Protein AF-G0MBA6-F1 (afdb_monomer)

Nearest PDB structures (foldseek):
  6obn-assembly2_D  TM=6.444E-01  e=2.142E-03  Homo sapiens
  7n6g-assembly1_6F  TM=3.618E-01  e=7.679E-03  Chlamydomonas reinhardtii
  7uro-assembly1_A  TM=3.939E-01  e=1.631E-01  Saccharomyces cerevisiae
  7urr-assembly1_B  TM=3.791E-01  e=1.510E-01  Saccharomyces cerevisiae
  5h7c-assembly2_C  TM=2.479E-01  e=4.212E-02  Staphylococcus aureus

InterPro domains:
  IPR001611 Leucine-rich repeat [PS51450] (96-117)
  IPR032675 Leucine-rich repeat domain superfamily [G3DSA:3.80.10.10] (30-284)
  IPR051341 Zyg-11-related ubiquitin ligase adapter protein [PTHR12904] (28-318)

Sequence (618 aa):
MGIRSLLDLCTERTADLLLIGITIPKIDLGVVLEQLIHPDSREKLKHLQLYETEVCSSIRRMGQISEMFPGIKIIEITKLELGQRAFENLCFSFTGLTHLTLDENCIKSLNGIGYLQNLEFLSMMGAQLETDESIREIFKLKKLCVLDMSGFSERGCPNLSSYLACNDSLPELTCLDISFNNITELQLQLLLANHPKLNMISLIGTPLENLAPIDNRQIEMLTVFDLESCLTAFKHYKKPNRFNKRKIILIAMRAVIRQKYKEHKASILHECFNAVIPEVETVEHWEHIQGEAVDVLYELCTENRIRMFNYGEIQRLIDFFLNVCDDGWEQEKASDEIYFMQAGIWAILNTPTVINNSTANWDFLCFKAGTIIKRSSVLIEDGAYPLEDAMFLIHKCWQRRHCVQYGLGGLFYDIELHNHLVLLMEQLDFQHIAFHDLYSSFLFVSSGLIFDNIENMDENEIQRIAIYIWASNLRQFEGNERMQTKIFRKLSYAIHRSMMNMEVFLELPWFQIFSKLLMSDVPYQRKHTVDLFVLIHSITQCSNLAQLTKMMIAKQGTSTIIINEMKMYTPGVDDYLGVYKFLEANGSRCSKYWAQWVLSHFRDVEEPRSKRMKIIRN

Foldseek 3Di:
DDPVVVVVVVVVVVVVVVVVVDDDPQDAPLVVCVVPDDQVCLLVDAEDEAEDDSNLVHLVPLLSSCVSRVNYAEYAYEQDAQDPVSLLSNLQNNLNHQYYHQANYAQQAPPNVLSNLNHQYYAHEQYAHPALRRCLSVLSNQNHAEYHPAHPALPAHCVLVSVLVSVAANANHAEYEHANHEDDPVSVVSNCVRHVNHAEYEHQSYPCLLPDDDPPDNHHYQHLVALVSLLVNLVVQPDQSRQNSNQSSLVSLLVRCVVCVPPDDLVSLVSLLPSLLDDPPDYDVPVVRLLSSLSNVLSCQPPNNVVSDDLVSLVSLVVSLLVLLPPDDQPVPDDVSSFVSLLSSLVRCLDPSSLVSCLVCLQVLLVSLLVLLLNDDDDDPDDSGNNLSSLSSNLVSVVCCVPPDDHNLVVLQPVSSLVSLLVHLVPDPPLDPVCLVSVLSSLRNNLSSLQSNCPPDPNLVSLLSNLVSLLVVCVSCVPVLVSNVSSLVVLLVCVLVVSDDLLSCLDDVNLLSLLVLCVDPPLRSVLSSLLSLLLSVLVVVDPDSVVSVVVSVVCVCLSVQLSVQLVVDDDDVSQSLVSLVSCLVPGDPSSVVSSVVSCVSCVPDDGDPTDDDDPDDD

Secondary structure (DSSP, 8-state):
--THHHHHHHHHHHHHHHTTTPPPP---HHHHHHHHS-GGGGGG--EEEEES-S-TTTGGGHHHHHHH-TT--EEEEES----HHHHHHHHHHTTT-SEEEEET------TTGGG-TT--EEE-TT----SHHHHGGGGG-TT--EEE---SSTT-BSHHHHHHHT----TT--EEE-TTB---HHHHHHHHHH-TT--EEE-TTSTTTTPPP-TTS--EEE--SSHHHHHHHHHHT-SGGGHHHHHHHHHHHHHHHHHTTTTS-HHHHHHHHHHHS--TTS-TTGGGTHHHHHHHHHHHHGGGGGGGS-HHHHHHHHHHHHHHHHSS--GGG--HHHHHHHHHHHHHHTSHHHHHH-TTTHHHHHHHHHHHHHH-----TTS--HHHHHHHHHHHHHHHHTT---STHHHHT-HHHHHHHHHHHHH--TTSGGGHHHHHHHHHHHHHHHHH-TTSS-HHHHHHHHHHHHHHHHHHTTT-HHHHHHHHHHHHHHHHTT-S-HHHHTSHHHHHHHHHHHH-S-HHHHHHHHHHHHHHHHHHT-SSHHHHHHHHHHHTTHHHHHHHHHTT--PPTT-TTHHHHHHHHHS-HHHHHHHHHHHHH-TT-PPP----------

Solvent-accessible surface area (backbone atoms only — not comparable to full-atom values): 34020 Å² total; per-residue (Å²): 136,69,76,64,73,55,53,58,64,48,47,64,61,43,59,66,35,59,79,68,75,53,82,76,78,76,52,48,52,60,62,52,49,60,73,72,46,58,77,96,50,26,65,71,39,38,72,49,79,48,64,72,57,83,38,73,73,27,51,79,44,33,50,60,44,27,70,60,29,71,36,42,31,32,42,38,39,31,53,38,83,48,52,66,71,38,49,27,43,40,23,64,40,43,38,68,22,32,33,42,35,39,28,53,17,74,37,51,52,40,64,46,49,46,48,23,54,50,24,29,35,41,35,33,31,35,34,56,35,83,40,37,78,25,48,51,37,58,60,54,25,62,47,26,29,34,43,33,54,16,29,68,51,78,84,49,28,58,38,56,57,25,53,61,70,59,76,73,52,43,78,44,24,29,36,39,34,42,23,10,22,72,63,51,72,68,58,50,52,52,51,52,67,58,25,79,54,45,34,35,39,35,29,42,68,22,85,51,14,63,47,70,79,61,89,91,50,89,47,50,63,34,20,50,54,41,62,69,35,20,51,54,36,46,66,70,47,70,56,66,94,33,53,64,62,42,39,54,38,31,51,40,38,30,49,47,54,60,76,44,61,87,72,64,56,67,70,58,54,54,49,48,54,56,63,69,64,53,77,94,81,77,58,75,71,48,84,81,42,47,58,40,44,49,50,32,51,40,63,58,40,46,99,66,44,49,71,75,56,50,73,71,55,51,50,54,50,51,55,50,50,54,54,65,59,68,78,63,80,49,69,97,74,53,48,72,64,58,46,52,41,45,21,48,50,29,53,53,56,50,31,72,69,46,52,70,70,34,71,91,45,47,41,60,53,39,44,51,27,45,51,51,43,59,60,55,88,74,89,66,97,88,62,81,48,40,52,54,31,27,43,47,35,43,34,53,52,53,71,53,43,86,76,52,99,72,70,56,60,73,58,41,68,36,62,67,47,52,56,44,51,52,50,50,62,72,71,52,80,66,84,48,75,86,43,47,66,54,50,57,26,50,55,48,45,52,50,51,34,57,56,75,36,56,88,81,53,65,59,63,59,55,48,46,52,53,49,48,52,51,54,52,47,53,60,73,44,66,89,41,63,73,59,44,50,53,51,52,53,50,52,49,49,45,54,72,68,62,62,52,67,65,68,62,61,58,34,73,75,51,46,53,52,48,37,50,39,43,68,41,88,50,68,64,50,22,49,53,41,42,45,46,54,51,49,51,57,46,51,80,73,42,97,48,72,79,56,38,58,57,49,49,65,73,42,65,60,50,44,59,52,41,57,60,56,51,70,76,57,79,83,57,77,75,44,68,59,52,62,38,53,47,25,46,75,69,40,55,78,67,34,19,53,50,24,47,52,53,52,68,69,49,73,86,61,80,76,62,94,52,79,84,80,79,84,79,80,131

Organism: Caenorhabditis brenneri (NCBI:txid135651)

pLDDT: mean 77.45, std 16.7, range [26.14, 98.62]

Radius of gyration: 36.98 Å; Cα contacts (8 Å, |Δi|>4): 817; chains: 1; bounding box: 101×49×100 Å

Structure (mmCIF, N/CA/C/O backbone):
data_AF-G0MBA6-F1
#
_entry.id   AF-G0MBA6-F1
#
loop_
_atom_site.group_PDB
_atom_site.id
_atom_site.type_symbol
_atom_site.label_atom_id
_atom_site.label_alt_id
_atom_site.label_comp_id
_atom_site.label_asym_id
_atom_site.label_entity_id
_atom_site.label_seq_id
_atom_site.pdbx_PDB_ins_code
_atom_site.Cartn_x
_atom_site.Cartn_y
_atom_site.Cartn_z
_atom_site.occupancy
_atom_site.B_iso_or_equiv
_atom_site.auth_seq_id
_atom_site.auth_comp_id
_atom_site.auth_asym_id
_atom_site.auth_atom_id
_atom_site.pdbx_PDB_model_num
ATOM 1 N N . MET A 1 1 ? -31.973 -4.644 3.170 1.00 28.02 1 MET A N 1
ATOM 2 C CA . MET A 1 1 ? -31.772 -3.496 2.262 1.00 28.02 1 MET A CA 1
ATOM 3 C C . MET A 1 1 ? -31.386 -2.315 3.125 1.00 28.02 1 MET A C 1
ATOM 5 O O . MET A 1 1 ? -32.166 -1.940 3.989 1.00 28.02 1 MET A O 1
ATOM 9 N N . GLY A 1 2 ? -30.123 -1.899 3.029 1.00 30.56 2 GLY A N 1
ATOM 10 C CA . GLY A 1 2 ? -29.495 -0.970 3.964 1.00 30.56 2 GLY A CA 1
ATOM 11 C C . GLY A 1 2 ? -29.935 0.474 3.746 1.00 30.56 2 GLY A C 1
ATOM 12 O O . GLY A 1 2 ? -30.158 0.895 2.618 1.00 30.56 2 GLY A O 1
ATOM 13 N N . ILE A 1 3 ? -29.984 1.225 4.845 1.00 38.84 3 ILE A N 1
ATOM 14 C CA . ILE A 1 3 ? -30.242 2.675 4.936 1.00 38.84 3 ILE A CA 1
ATOM 15 C C . ILE A 1 3 ? -29.280 3.507 4.049 1.00 38.84 3 ILE A C 1
ATOM 17 O O . ILE A 1 3 ? -29.550 4.668 3.756 1.00 38.84 3 ILE A O 1
ATOM 21 N N . ARG A 1 4 ? -28.205 2.887 3.542 1.00 33.97 4 ARG A N 1
ATOM 22 C CA . ARG A 1 4 ? -27.185 3.482 2.671 1.00 33.97 4 ARG A CA 1
ATOM 23 C C . ARG A 1 4 ? -27.738 4.115 1.389 1.00 33.97 4 ARG A C 1
ATOM 25 O O . ARG A 1 4 ? -27.359 5.230 1.075 1.00 33.97 4 ARG A O 1
ATOM 32 N N . SER A 1 5 ? -28.718 3.488 0.727 1.00 36.47 5 SER A N 1
ATOM 33 C CA . SER A 1 5 ? -29.206 3.984 -0.575 1.00 36.47 5 SER A CA 1
ATOM 34 C C . SER A 1 5 ? -30.070 5.251 -0.501 1.00 36.47 5 SER A C 1
ATOM 36 O O . SER A 1 5 ? -30.473 5.764 -1.538 1.00 36.47 5 SER A O 1
ATOM 38 N N . LEU A 1 6 ? -30.426 5.725 0.698 1.00 39.25 6 LEU A N 1
ATOM 39 C CA . LEU A 1 6 ? -31.241 6.932 0.881 1.00 39.25 6 LEU A CA 1
ATOM 40 C C . LEU A 1 6 ? -30.418 8.140 1.330 1.00 39.25 6 LEU A C 1
ATOM 42 O O . LEU A 1 6 ? -30.796 9.262 1.005 1.00 39.25 6 LEU A O 1
ATOM 46 N N . LEU A 1 7 ? -29.298 7.927 2.030 1.00 40.38 7 LEU A N 1
ATOM 47 C CA . LEU A 1 7 ? -28.356 9.009 2.320 1.00 40.38 7 LEU A CA 1
ATOM 48 C C . LEU A 1 7 ? -27.683 9.483 1.033 1.00 40.38 7 LEU A C 1
ATOM 50 O O . LEU A 1 7 ? -27.666 10.687 0.829 1.00 40.38 7 LEU A O 1
ATOM 54 N N . ASP A 1 8 ? -27.316 8.565 0.130 1.00 36.75 8 ASP A N 1
ATOM 55 C CA . ASP A 1 8 ? -26.781 8.882 -1.207 1.00 36.75 8 ASP A CA 1
ATOM 56 C C . ASP A 1 8 ? -27.750 9.748 -2.044 1.00 36.75 8 ASP A C 1
ATOM 58 O O . ASP A 1 8 ? -27.352 10.682 -2.738 1.00 36.75 8 ASP A O 1
ATOM 62 N N . LEU A 1 9 ? -29.058 9.510 -1.893 1.00 34.97 9 LEU A N 1
ATOM 63 C CA . LEU A 1 9 ? -30.132 10.281 -2.536 1.00 34.97 9 LEU A CA 1
ATOM 64 C C . LEU A 1 9 ? -30.340 11.677 -1.912 1.00 34.97 9 LEU A C 1
ATOM 66 O O . LEU A 1 9 ? -30.894 12.576 -2.551 1.00 34.97 9 LEU A O 1
ATOM 70 N N . CYS A 1 10 ? -29.912 11.865 -0.661 1.00 36.44 10 CYS A N 1
ATOM 71 C CA . CYS A 1 10 ? -29.914 13.154 0.026 1.00 36.44 10 CYS A CA 1
ATOM 72 C C . CYS A 1 10 ? -28.600 13.923 -0.187 1.00 36.44 10 CYS A C 1
ATOM 74 O O . CYS A 1 10 ? -28.658 15.152 -0.265 1.00 36.44 10 CYS A O 1
ATOM 76 N N . THR A 1 11 ? -27.449 13.248 -0.322 1.00 42.12 11 THR A N 1
ATOM 77 C CA . THR A 1 11 ? -26.132 13.857 -0.591 1.00 42.12 11 THR A CA 1
ATOM 78 C C . THR A 1 11 ? -26.033 14.456 -1.990 1.00 42.12 11 THR A C 1
ATOM 80 O O . THR A 1 11 ? -25.584 15.594 -2.107 1.00 42.12 11 THR A O 1
ATOM 83 N N . GLU A 1 12 ? -26.554 13.797 -3.033 1.00 36.62 12 GLU A N 1
ATOM 84 C CA . GLU A 1 12 ? -26.603 14.399 -4.382 1.00 36.62 12 GLU A CA 1
ATOM 85 C C . GLU A 1 12 ? -27.412 15.707 -4.401 1.00 36.62 12 GLU A C 1
ATOM 87 O O . GLU A 1 12 ? -26.993 16.700 -4.988 1.00 36.62 12 GLU A O 1
ATOM 92 N N . ARG A 1 13 ? -28.533 15.765 -3.669 1.00 32.97 13 ARG A N 1
ATOM 93 C CA . ARG A 1 13 ? -29.339 16.992 -3.540 1.00 32.97 13 ARG A CA 1
ATOM 94 C C . ARG A 1 13 ? -28.731 18.058 -2.627 1.00 32.97 13 ARG A C 1
ATOM 96 O O . ARG A 1 13 ? -29.126 19.217 -2.725 1.00 32.97 13 ARG A O 1
ATOM 103 N N . THR A 1 14 ? -27.831 17.697 -1.713 1.00 37.78 14 THR A N 1
ATOM 104 C CA . THR A 1 14 ? -27.211 18.646 -0.767 1.00 37.78 14 THR A CA 1
ATOM 105 C C . THR A 1 14 ? -25.892 19.219 -1.278 1.00 37.78 14 THR A C 1
ATOM 107 O O . THR A 1 14 ? -25.598 20.371 -0.957 1.00 37.78 14 THR A O 1
ATOM 110 N N . ALA A 1 15 ? -25.165 18.511 -2.148 1.00 35.06 15 ALA A N 1
ATOM 111 C CA . ALA A 1 15 ? -24.022 19.064 -2.880 1.00 35.06 15 ALA A CA 1
ATOM 112 C C . ALA A 1 15 ? -24.426 20.280 -3.742 1.00 35.06 15 ALA A C 1
ATOM 114 O O . ALA A 1 15 ? -23.754 21.312 -3.711 1.00 35.06 15 ALA A O 1
ATOM 115 N N . ASP A 1 16 ? -25.590 20.212 -4.399 1.00 31.81 16 ASP A N 1
ATOM 116 C CA . ASP A 1 16 ? -26.158 21.327 -5.170 1.00 31.81 16 ASP A CA 1
ATOM 117 C C . ASP A 1 16 ? -26.575 22.529 -4.297 1.00 31.81 16 ASP A C 1
ATOM 119 O O . ASP A 1 16 ? -26.576 23.667 -4.762 1.00 31.81 16 ASP A O 1
ATOM 123 N N . LEU A 1 17 ? -26.914 22.314 -3.019 1.00 30.19 17 LEU A N 1
ATOM 124 C CA . LEU A 1 17 ? -27.350 23.375 -2.095 1.00 30.19 17 LEU A CA 1
ATOM 125 C C . LEU A 1 17 ? -26.178 24.077 -1.386 1.00 30.19 17 LEU A C 1
ATOM 127 O O . LEU A 1 17 ? -26.274 25.270 -1.081 1.00 30.19 17 LEU A O 1
ATOM 131 N N . LEU A 1 18 ? -25.059 23.374 -1.175 1.00 30.95 18 LEU A N 1
ATOM 132 C CA . LEU A 1 18 ? -23.821 23.927 -0.606 1.00 30.95 18 LEU A CA 1
ATOM 133 C C . LEU A 1 18 ? -23.150 24.946 -1.542 1.00 30.95 18 LEU A C 1
ATOM 135 O O . LEU A 1 18 ? -22.628 25.956 -1.071 1.00 30.95 18 LEU A O 1
ATOM 139 N N . LEU A 1 19 ? -23.260 24.756 -2.862 1.00 32.31 19 LEU A N 1
ATOM 140 C CA . LEU A 1 19 ? -22.814 25.720 -3.880 1.00 32.31 19 LEU A CA 1
ATOM 141 C C . LEU A 1 19 ? -23.600 27.049 -3.866 1.00 32.31 19 LEU A C 1
ATOM 143 O O . LEU A 1 19 ? -23.150 28.029 -4.455 1.00 32.31 19 LEU A O 1
ATOM 147 N N . ILE A 1 20 ? -24.743 27.111 -3.167 1.00 30.38 20 ILE A N 1
ATOM 148 C CA . ILE A 1 20 ? -25.651 28.275 -3.134 1.00 30.38 20 ILE A CA 1
ATOM 149 C C . ILE A 1 20 ? -25.649 28.965 -1.749 1.00 30.38 20 ILE A C 1
ATOM 151 O O . ILE A 1 20 ? -26.352 29.950 -1.532 1.00 30.38 20 ILE A O 1
ATOM 155 N N . GLY A 1 21 ? -24.837 28.506 -0.786 1.00 26.14 21 GLY A N 1
ATOM 156 C CA . GLY A 1 21 ? -24.747 29.128 0.545 1.00 26.14 21 GLY A CA 1
ATOM 157 C C . GLY A 1 21 ? -26.027 29.009 1.387 1.00 26.14 21 GLY A C 1
ATOM 158 O O . GLY A 1 21 ? -26.240 29.795 2.313 1.00 26.14 21 GLY A O 1
ATOM 159 N N . ILE A 1 22 ? -26.894 28.039 1.075 1.00 30.62 22 ILE A N 1
ATOM 160 C CA . ILE A 1 22 ? -28.125 27.770 1.823 1.00 30.62 22 ILE A CA 1
ATOM 161 C C . ILE A 1 22 ? -27.784 26.834 2.985 1.00 30.62 22 ILE A C 1
ATOM 163 O O . ILE A 1 22 ? -27.296 25.726 2.786 1.00 30.62 22 ILE A O 1
ATOM 167 N N . THR A 1 23 ? -28.059 27.271 4.213 1.00 34.84 23 THR A N 1
ATOM 168 C CA . THR A 1 23 ? -27.958 26.425 5.410 1.00 34.84 23 THR A CA 1
ATOM 169 C C . THR A 1 23 ? -28.962 25.277 5.286 1.00 34.84 23 THR A C 1
ATOM 171 O O . THR A 1 23 ? -30.170 25.513 5.221 1.00 34.84 23 THR A O 1
ATOM 174 N N . ILE A 1 24 ? -28.473 24.036 5.227 1.00 43.50 24 ILE A N 1
ATOM 175 C CA . ILE A 1 24 ? -29.316 22.841 5.108 1.00 43.50 24 ILE A CA 1
ATOM 176 C C . ILE A 1 24 ? -30.209 22.746 6.364 1.00 43.50 24 ILE A C 1
ATOM 178 O O . ILE A 1 24 ? -29.735 22.964 7.485 1.00 43.50 24 ILE A O 1
ATOM 182 N N . PRO A 1 25 ? -31.520 22.469 6.230 1.00 45.34 25 PRO A N 1
ATOM 183 C CA . PRO A 1 25 ? -32.393 22.324 7.387 1.00 45.34 25 PRO A CA 1
ATOM 184 C C . PRO A 1 25 ? -31.960 21.125 8.240 1.00 45.34 25 PRO A C 1
ATOM 186 O O . PRO A 1 25 ? -31.787 20.017 7.741 1.00 45.34 25 PRO A O 1
ATOM 189 N N . LYS A 1 26 ? -31.832 21.350 9.553 1.00 59.03 26 LYS A N 1
ATOM 190 C CA . LYS A 1 26 ? -31.556 20.314 10.559 1.00 59.03 26 LYS A CA 1
ATOM 191 C C . LYS A 1 26 ? -32.566 19.166 10.432 1.00 59.03 26 LYS A C 1
ATOM 193 O O . LYS A 1 26 ? -33.752 19.362 10.691 1.00 59.03 26 LYS A O 1
ATOM 198 N N . ILE A 1 27 ? -32.093 17.982 10.051 1.00 62.88 27 ILE A N 1
ATOM 199 C CA . ILE A 1 27 ? -32.913 16.773 9.907 1.00 62.88 27 ILE A CA 1
ATOM 200 C C . ILE A 1 27 ? -33.129 16.136 11.289 1.00 62.88 27 ILE A C 1
ATOM 202 O O . ILE A 1 27 ? -32.160 15.884 12.009 1.00 62.88 27 ILE A O 1
ATOM 206 N N . ASP A 1 28 ? -34.391 15.866 11.648 1.00 70.88 28 ASP A N 1
ATOM 207 C CA . ASP A 1 28 ? -34.777 15.153 12.875 1.00 70.88 28 ASP A CA 1
ATOM 208 C C . ASP A 1 28 ? -34.802 13.632 12.629 1.00 70.88 28 ASP A C 1
ATOM 210 O O . ASP A 1 28 ? -35.664 13.119 11.914 1.00 70.88 28 ASP A O 1
ATOM 214 N N . LEU A 1 29 ? -33.859 12.905 13.235 1.00 73.38 29 LEU A N 1
ATOM 215 C CA . LEU A 1 29 ? -33.706 11.452 13.112 1.00 73.38 29 LEU A CA 1
ATOM 216 C C . LEU A 1 29 ? -34.973 10.701 13.524 1.00 73.38 29 LEU A C 1
ATOM 218 O O . LEU A 1 29 ? -35.293 9.693 12.906 1.00 73.38 29 LEU A O 1
ATOM 222 N N . GLY A 1 30 ? -35.697 11.179 14.541 1.00 72.31 30 GLY A N 1
ATOM 223 C CA . GLY A 1 30 ? -36.939 10.544 14.976 1.00 72.31 30 GLY A CA 1
ATOM 224 C C . GLY A 1 30 ? -37.973 10.555 13.854 1.00 72.31 30 GLY A C 1
ATOM 225 O O . GLY A 1 30 ? -38.502 9.508 13.496 1.00 72.31 30 GLY A O 1
ATOM 226 N N . VAL A 1 31 ? -38.164 11.716 13.221 1.00 76.88 31 VAL A N 1
ATOM 227 C CA . VAL A 1 31 ? -39.096 11.885 12.093 1.00 76.88 31 VAL A CA 1
ATOM 228 C C . VAL A 1 31 ? -38.676 11.036 10.893 1.00 76.88 31 VAL A C 1
ATOM 230 O O . VAL A 1 31 ? -39.515 10.380 10.277 1.00 76.88 31 VAL A O 1
ATOM 233 N N . VAL A 1 32 ? -37.379 11.000 10.573 1.00 77.62 32 VAL A N 1
ATOM 234 C CA . VAL A 1 32 ? -36.865 10.161 9.480 1.00 77.62 32 VAL A CA 1
ATOM 235 C C . VAL A 1 32 ? -37.134 8.682 9.755 1.00 77.62 32 VAL A C 1
ATOM 237 O O . VAL A 1 32 ? -37.664 7.979 8.898 1.00 77.62 32 VAL A O 1
ATOM 240 N N . LEU A 1 33 ? -36.824 8.198 10.959 1.00 76.75 33 LEU A N 1
ATOM 241 C CA . LEU A 1 33 ? -37.050 6.800 11.318 1.00 76.75 33 LEU A CA 1
ATOM 242 C C . LEU A 1 33 ? -38.546 6.444 11.365 1.00 76.75 33 LEU A C 1
ATOM 244 O O . LEU A 1 33 ? -38.909 5.338 10.964 1.00 76.75 33 LEU A O 1
ATOM 248 N N . GLU A 1 34 ? -39.419 7.362 11.799 1.00 79.12 34 GLU A N 1
ATOM 249 C CA . GLU A 1 34 ? -40.881 7.188 11.745 1.00 79.12 34 GLU A CA 1
ATOM 250 C C . GLU A 1 34 ? -41.388 6.970 10.321 1.00 79.12 34 GLU A C 1
ATOM 252 O O . GLU A 1 34 ? -42.251 6.117 10.108 1.00 79.12 34 GLU A O 1
ATOM 257 N N . GLN A 1 35 ? -40.857 7.730 9.362 1.00 81.06 35 GLN A N 1
ATOM 258 C CA . GLN A 1 35 ? -41.262 7.667 7.959 1.00 81.06 35 GLN A CA 1
ATOM 259 C C . GLN A 1 35 ? -40.703 6.437 7.242 1.00 81.06 35 GLN A C 1
ATOM 261 O O . GLN A 1 35 ? -41.371 5.871 6.378 1.00 81.06 35 GLN A O 1
ATOM 266 N N . LEU A 1 36 ? -39.484 6.020 7.590 1.00 78.12 36 LEU A N 1
ATOM 267 C CA . LEU A 1 36 ? -38.797 4.922 6.911 1.00 78.12 36 LEU A CA 1
ATOM 268 C C . LEU A 1 36 ? -39.169 3.542 7.459 1.00 78.12 36 LEU A C 1
ATOM 270 O O . LEU A 1 36 ? -39.081 2.555 6.727 1.00 78.12 36 LEU A O 1
ATOM 274 N N . ILE A 1 37 ? -39.561 3.444 8.734 1.00 79.69 37 ILE A N 1
ATOM 275 C CA . ILE A 1 37 ? -39.781 2.152 9.387 1.00 79.69 37 ILE A CA 1
ATOM 276 C C . ILE A 1 37 ? -41.254 1.958 9.728 1.00 79.69 37 ILE A C 1
ATOM 278 O O . ILE A 1 37 ? -41.802 2.564 10.654 1.00 79.69 37 ILE A O 1
ATOM 282 N N . HIS A 1 38 ? -41.868 1.015 9.009 1.00 83.75 38 HIS A N 1
ATOM 283 C CA . HIS A 1 38 ? -43.235 0.572 9.260 1.00 83.75 38 HIS A CA 1
ATOM 284 C C . HIS A 1 38 ? -43.417 0.142 10.733 1.00 83.75 38 HIS A C 1
ATOM 286 O O . HIS A 1 38 ? -42.554 -0.584 11.241 1.00 83.75 38 HIS A O 1
ATOM 292 N N . PRO A 1 39 ? -44.520 0.526 11.413 1.00 84.94 39 PRO A N 1
ATOM 293 C CA . PRO A 1 39 ? -44.766 0.204 12.824 1.00 84.94 39 PRO A CA 1
ATOM 294 C C . PRO A 1 39 ? -44.519 -1.268 13.196 1.00 84.94 39 PRO A C 1
ATOM 296 O O . PRO A 1 39 ? -43.786 -1.544 14.142 1.00 84.94 39 PRO A O 1
ATOM 299 N N . ASP A 1 40 ? -45.007 -2.207 12.382 1.00 85.19 40 ASP A N 1
ATOM 300 C CA . ASP A 1 40 ? -44.860 -3.659 12.608 1.00 85.19 40 ASP A CA 1
ATOM 301 C C . ASP A 1 40 ? -43.412 -4.183 12.535 1.00 85.19 40 ASP A C 1
ATOM 303 O O . ASP A 1 40 ? -43.115 -5.319 12.918 1.00 85.19 40 ASP A O 1
ATOM 307 N N . SER A 1 41 ? -42.491 -3.378 12.005 1.00 84.50 41 SER A N 1
ATOM 308 C CA . SER A 1 41 ? -41.074 -3.726 11.869 1.00 84.50 41 SER A CA 1
ATOM 309 C C . SER A 1 41 ? -40.205 -3.101 12.959 1.00 84.50 41 SER A C 1
ATOM 311 O O . SER A 1 41 ? -39.026 -3.445 13.059 1.00 84.50 41 SER A O 1
ATOM 313 N N . ARG A 1 42 ? -40.756 -2.219 13.802 1.00 84.19 42 ARG A N 1
ATOM 314 C CA . ARG A 1 42 ? -39.975 -1.454 14.785 1.00 84.19 42 ARG A CA 1
ATOM 315 C C . ARG A 1 42 ? -39.316 -2.331 15.850 1.00 84.19 42 ARG A C 1
ATOM 317 O O . ARG A 1 42 ? -38.147 -2.136 16.167 1.00 84.19 42 ARG A O 1
ATOM 324 N N . GLU A 1 43 ? -40.002 -3.368 16.330 1.00 85.75 43 GLU A N 1
ATOM 325 C CA . GLU A 1 43 ? -39.442 -4.319 17.308 1.00 85.75 43 GLU A CA 1
ATOM 326 C C . GLU A 1 43 ? -38.316 -5.201 16.733 1.00 85.75 43 GLU A C 1
ATOM 328 O O . GLU A 1 43 ? -37.480 -5.749 17.471 1.00 85.75 43 GLU A O 1
ATOM 333 N N . LYS A 1 44 ? -38.280 -5.339 15.401 1.00 87.75 44 LYS A N 1
ATOM 334 C CA . LYS A 1 44 ? -37.292 -6.148 14.676 1.00 87.75 44 LYS A CA 1
ATOM 335 C C . LYS A 1 44 ? -35.981 -5.399 14.458 1.00 87.75 44 LYS A C 1
ATOM 337 O O . LYS A 1 44 ? -34.967 -6.048 14.212 1.00 87.75 44 LYS A O 1
ATOM 342 N N . LEU A 1 45 ? -35.973 -4.069 14.565 1.00 87.31 45 LEU A N 1
ATOM 343 C CA . LEU A 1 45 ? -34.753 -3.282 14.429 1.00 87.31 45 LEU A CA 1
ATOM 344 C C . LEU A 1 45 ? -33.831 -3.540 15.629 1.00 87.31 45 LEU A C 1
ATOM 346 O O . LEU A 1 45 ? -34.176 -3.230 16.767 1.00 87.31 45 LEU A O 1
ATOM 350 N N . LYS A 1 46 ? -32.661 -4.136 15.371 1.00 92.19 46 LYS A N 1
ATOM 351 C CA . LYS A 1 46 ? -31.659 -4.472 16.401 1.00 92.19 46 LYS A CA 1
ATOM 352 C C . LYS A 1 46 ? -30.400 -3.611 16.343 1.00 92.19 46 LYS A C 1
ATOM 354 O O . LYS A 1 46 ? -29.717 -3.498 17.357 1.00 92.19 46 LYS A O 1
ATOM 359 N N . HIS A 1 47 ? -30.105 -3.018 15.190 1.00 92.06 47 HIS A N 1
ATOM 360 C CA . HIS A 1 47 ? -28.872 -2.285 14.932 1.00 92.06 47 HIS A CA 1
ATOM 361 C C . HIS A 1 47 ? -29.195 -0.918 14.325 1.00 92.06 47 HIS A C 1
ATOM 363 O O . HIS A 1 47 ? -29.927 -0.842 13.338 1.00 92.06 47 HIS A O 1
ATOM 369 N N . LEU A 1 48 ? -28.653 0.137 14.933 1.00 87.75 48 LEU A N 1
ATOM 370 C CA . LEU A 1 48 ? -28.687 1.507 14.437 1.00 87.75 48 LEU A CA 1
ATOM 371 C C . LEU A 1 48 ? -27.252 2.028 14.276 1.00 87.75 48 LEU A C 1
ATOM 373 O O . LEU A 1 48 ? -26.513 2.095 15.253 1.00 87.75 48 LEU A O 1
ATOM 377 N N . GLN A 1 49 ? -26.886 2.418 13.057 1.00 85.88 49 GLN A N 1
ATOM 378 C CA . GLN A 1 49 ? -25.584 3.000 12.737 1.00 85.88 49 GLN A CA 1
ATOM 379 C C . GLN A 1 49 ? -25.768 4.440 12.251 1.00 85.88 49 GLN A C 1
ATOM 381 O O . GLN A 1 49 ? -26.618 4.702 11.399 1.00 85.88 49 GLN A O 1
ATOM 386 N N . LEU A 1 50 ? -24.978 5.360 12.803 1.00 81.19 50 LEU A N 1
ATOM 387 C CA . LEU A 1 50 ? -24.986 6.792 12.518 1.00 81.19 50 LEU A CA 1
ATOM 388 C C . LEU A 1 50 ? -23.553 7.239 12.189 1.00 81.19 50 LEU A C 1
ATOM 390 O O . LEU A 1 50 ? -22.648 7.072 13.005 1.00 81.19 50 LEU A O 1
ATOM 394 N N . TYR A 1 51 ? -23.352 7.811 11.002 1.00 77.50 51 TYR A N 1
ATOM 395 C CA . TYR A 1 51 ? -22.043 8.237 10.498 1.00 77.50 51 TYR A CA 1
ATOM 396 C C . TYR A 1 51 ? -22.127 9.660 9.950 1.00 77.50 51 TYR A C 1
ATOM 398 O O . TYR A 1 51 ? -23.045 9.922 9.182 1.00 77.50 51 TYR A O 1
ATOM 406 N N . GLU A 1 52 ? -21.197 10.540 10.341 1.00 67.50 52 GLU A N 1
ATOM 407 C CA . GLU A 1 52 ? -20.917 11.835 9.684 1.00 67.50 52 GLU A CA 1
ATOM 408 C C . GLU A 1 52 ? -22.183 12.588 9.229 1.00 67.50 52 GLU A C 1
ATOM 410 O O . GLU A 1 52 ? -22.413 12.841 8.049 1.00 67.50 52 GLU A O 1
ATOM 415 N N . THR A 1 53 ? -23.066 12.903 10.179 1.00 57.03 53 THR A N 1
ATOM 416 C CA . THR A 1 53 ? -24.320 13.598 9.864 1.00 57.03 53 THR A CA 1
ATOM 417 C C . THR A 1 53 ? -24.421 14.933 10.595 1.00 57.03 53 THR A C 1
ATOM 419 O O . THR A 1 53 ? -24.161 15.018 11.794 1.00 57.03 53 THR A O 1
ATOM 422 N N . GLU A 1 54 ? -24.946 15.964 9.925 1.00 51.78 54 GLU A N 1
ATOM 423 C CA . GLU A 1 54 ? -25.384 17.230 10.548 1.00 51.78 54 GLU A CA 1
ATOM 424 C C . GLU A 1 54 ? -26.648 17.059 11.435 1.00 51.78 54 GLU A C 1
ATOM 426 O O . GLU A 1 54 ? -27.399 17.995 11.720 1.00 51.78 54 GLU A O 1
ATOM 431 N N . VAL A 1 55 ? -26.912 15.838 11.912 1.00 54.59 55 VAL A N 1
ATOM 432 C CA . VAL A 1 55 ? -28.102 15.419 12.672 1.00 54.59 55 VAL A CA 1
ATOM 433 C C . VAL A 1 55 ? -27.953 15.757 14.166 1.00 54.59 55 VAL A C 1
ATOM 435 O O . VAL A 1 55 ? -28.747 15.307 14.992 1.00 54.59 55 VAL A O 1
ATOM 438 N N . CYS A 1 56 ? -27.010 16.635 14.540 1.00 52.50 56 CYS A N 1
ATOM 439 C CA . CYS A 1 56 ? -26.749 17.096 15.916 1.00 52.50 56 CYS A CA 1
ATOM 440 C C . CYS A 1 56 ? -28.012 17.525 16.696 1.00 52.50 56 CYS A C 1
ATOM 442 O O . CYS A 1 56 ? -28.025 17.512 17.928 1.00 52.50 56 CYS A O 1
ATOM 444 N N . SER A 1 57 ? -29.103 17.890 16.012 1.00 52.69 57 SER A N 1
ATOM 445 C CA . SER A 1 57 ? -30.377 18.228 16.662 1.00 52.69 57 SER A CA 1
ATOM 446 C C . SER A 1 57 ? -31.164 17.030 17.224 1.00 52.69 57 SER A C 1
ATOM 448 O O . SER A 1 57 ? -31.913 17.201 18.188 1.00 52.69 57 SER A O 1
ATOM 450 N N . SER A 1 58 ? -30.945 15.817 16.712 1.00 55.59 58 SER A N 1
ATOM 451 C CA . SER A 1 58 ? -31.814 14.652 16.954 1.00 55.59 58 SER A CA 1
ATOM 452 C C . SER A 1 58 ? -31.400 13.783 18.132 1.00 55.59 58 SER A C 1
ATOM 454 O O . SER A 1 58 ? -32.229 13.088 18.715 1.00 55.59 58 SER A O 1
ATOM 456 N N . ILE A 1 59 ? -30.140 13.868 18.564 1.00 60.94 59 ILE A N 1
ATOM 457 C CA . ILE A 1 59 ? -29.662 13.122 19.738 1.00 60.94 59 ILE A CA 1
ATOM 458 C C . ILE A 1 59 ? -30.386 13.578 21.018 1.00 60.94 59 ILE A C 1
ATOM 460 O O . ILE A 1 59 ? -30.549 12.830 21.980 1.00 60.94 59 ILE A O 1
ATOM 464 N N . ARG A 1 60 ? -30.932 14.800 21.023 1.00 64.06 60 ARG A N 1
ATOM 465 C CA . ARG A 1 60 ? -31.760 15.300 22.130 1.00 64.06 60 ARG A CA 1
ATOM 466 C C . ARG A 1 60 ? -33.050 14.491 22.335 1.00 64.06 60 ARG A C 1
ATOM 468 O O . ARG A 1 60 ? -33.644 14.608 23.402 1.00 64.06 60 ARG A O 1
ATOM 475 N N . ARG A 1 61 ? -33.458 13.674 21.355 1.00 74.06 61 ARG A N 1
ATOM 476 C CA . ARG A 1 61 ? -34.680 12.852 21.355 1.00 74.06 61 ARG A CA 1
ATOM 477 C C . ARG A 1 61 ? -34.413 11.343 21.434 1.00 74.06 61 ARG A C 1
ATOM 479 O O . ARG A 1 61 ? -35.305 10.561 21.127 1.00 74.06 61 ARG A O 1
ATOM 486 N N . MET A 1 62 ? -33.233 10.915 21.897 1.00 78.56 62 MET A N 1
ATOM 487 C CA . MET A 1 62 ? -32.902 9.484 22.033 1.00 78.56 62 MET A CA 1
ATOM 488 C C . MET A 1 62 ? -33.940 8.673 22.830 1.00 78.56 62 MET A C 1
ATOM 490 O O . MET A 1 62 ? -34.178 7.521 22.488 1.00 78.56 62 MET A O 1
ATOM 494 N N . GLY A 1 63 ? -34.620 9.280 23.810 1.00 82.06 63 GLY A N 1
ATOM 495 C CA . GLY A 1 63 ? -35.722 8.630 24.532 1.00 82.06 63 GLY A CA 1
ATOM 496 C C . GLY A 1 63 ? -36.929 8.291 23.651 1.00 82.06 63 GLY A C 1
ATOM 497 O O . GLY A 1 63 ? -37.484 7.208 23.757 1.00 82.06 63 GLY A O 1
ATOM 498 N N . GLN A 1 64 ? -37.297 9.166 22.711 1.00 83.25 64 GLN A N 1
ATOM 499 C CA . GLN A 1 64 ? -38.387 8.878 21.767 1.00 83.25 64 GLN A CA 1
ATOM 500 C C . GLN A 1 64 ? -37.992 7.751 20.810 1.00 83.25 64 GLN A C 1
ATOM 502 O O . GLN A 1 64 ? -38.787 6.863 20.520 1.00 83.25 64 GLN A O 1
ATOM 507 N N . ILE A 1 65 ? -36.735 7.754 20.357 1.00 83.88 65 ILE A N 1
ATOM 508 C CA . ILE A 1 65 ? -36.211 6.696 19.488 1.00 83.88 65 ILE A CA 1
ATOM 509 C C . ILE A 1 65 ? -36.205 5.354 20.232 1.00 83.88 65 ILE A C 1
ATOM 511 O O . ILE A 1 65 ? -36.576 4.343 19.642 1.00 83.88 65 ILE A O 1
ATOM 515 N N . SER A 1 66 ? -35.835 5.315 21.516 1.00 88.06 66 SER A N 1
ATOM 516 C CA . SER A 1 66 ? -35.846 4.061 22.277 1.00 88.06 66 SER A CA 1
ATOM 517 C C . SER A 1 66 ? -37.256 3.535 22.545 1.00 88.06 66 SER A C 1
ATOM 519 O O . SER A 1 66 ? -37.469 2.327 22.462 1.00 88.06 66 SER A O 1
ATOM 521 N N . GLU A 1 67 ? -38.229 4.419 22.784 1.00 88.88 67 GLU A N 1
ATOM 522 C CA . GLU A 1 67 ? -39.646 4.053 22.897 1.00 88.88 67 GLU A CA 1
ATOM 523 C C . GLU A 1 67 ? -40.195 3.495 21.581 1.00 88.88 67 GLU A C 1
ATOM 525 O O . GLU A 1 67 ? -40.927 2.505 21.574 1.00 88.88 67 GLU A O 1
ATOM 530 N N . MET A 1 68 ? -39.820 4.100 20.454 1.00 86.00 68 MET A N 1
ATOM 531 C CA . MET A 1 68 ? -40.245 3.631 19.142 1.00 86.00 68 MET A CA 1
ATOM 532 C C . MET A 1 68 ? -39.577 2.321 18.729 1.00 86.00 68 MET A C 1
ATOM 534 O O . MET A 1 68 ? -40.216 1.503 18.073 1.00 86.00 68 MET A O 1
ATOM 538 N N . PHE A 1 69 ? -38.302 2.133 19.073 1.00 88.06 69 PHE A N 1
ATOM 539 C CA . PHE A 1 69 ? -37.482 0.992 18.667 1.00 88.06 69 PHE A CA 1
ATOM 540 C C . PHE A 1 69 ? -36.905 0.268 19.892 1.00 88.06 69 PHE A C 1
ATOM 542 O O . PHE A 1 69 ? -35.682 0.190 20.058 1.00 88.06 69 PHE A O 1
ATOM 549 N N . PRO A 1 70 ? -37.760 -0.346 20.732 1.00 88.94 70 PRO A N 1
ATOM 550 C CA . PRO A 1 70 ? -37.327 -0.990 21.976 1.00 88.94 70 PRO A CA 1
ATOM 551 C C . PRO A 1 70 ? -36.434 -2.217 21.731 1.00 88.94 70 PRO A C 1
ATOM 553 O O . PRO A 1 70 ? -35.797 -2.745 22.643 1.00 88.94 70 PRO A O 1
ATOM 556 N N . GLY A 1 71 ? -36.389 -2.699 20.484 1.00 88.56 71 GLY A N 1
ATOM 557 C CA . GLY A 1 71 ? -35.593 -3.839 20.063 1.00 88.56 71 GLY A CA 1
ATOM 558 C C . GLY A 1 71 ? -34.098 -3.563 19.898 1.00 88.56 71 GLY A C 1
ATOM 559 O O . GLY A 1 71 ? -33.358 -4.544 19.818 1.00 88.56 71 GLY A O 1
ATOM 560 N N . ILE A 1 72 ? -33.650 -2.304 19.847 1.00 91.62 72 ILE A N 1
ATOM 561 C CA . ILE A 1 72 ? -32.258 -1.953 19.531 1.00 91.62 72 ILE A CA 1
ATOM 562 C C . ILE A 1 72 ? -31.294 -2.513 20.589 1.00 91.62 72 ILE A C 1
ATOM 564 O O . ILE A 1 72 ? -31.474 -2.335 21.794 1.00 91.62 72 ILE A O 1
ATOM 568 N N . LYS A 1 73 ? -30.251 -3.204 20.118 1.00 96.25 73 LYS A N 1
ATOM 569 C CA . LYS A 1 73 ? -29.187 -3.827 20.925 1.00 96.25 73 LYS A CA 1
ATOM 570 C C . LYS A 1 73 ? -27.787 -3.334 20.576 1.00 96.25 73 LYS A C 1
ATOM 572 O O . LYS A 1 73 ? -26.888 -3.497 21.403 1.00 96.25 73 LYS A O 1
ATOM 577 N N . ILE A 1 74 ? -27.628 -2.767 19.383 1.00 95.62 74 ILE A N 1
ATOM 578 C CA . ILE A 1 74 ? -26.365 -2.294 18.825 1.00 95.62 74 ILE A CA 1
ATOM 579 C C . ILE A 1 74 ? -26.567 -0.855 18.363 1.00 95.62 74 ILE A C 1
ATOM 581 O O . ILE A 1 74 ? -27.451 -0.594 17.539 1.00 95.62 74 ILE A O 1
ATOM 585 N N . ILE A 1 75 ? -25.756 0.058 18.893 1.00 92.25 75 ILE A N 1
ATOM 586 C CA . ILE A 1 75 ? -25.667 1.437 18.416 1.00 92.25 75 ILE A CA 1
ATOM 587 C C . ILE A 1 75 ? -24.222 1.731 18.029 1.00 92.25 75 ILE A C 1
ATOM 589 O O . ILE A 1 75 ? -23.313 1.575 18.842 1.00 92.25 75 ILE A O 1
ATOM 593 N N . GLU A 1 76 ? -24.025 2.191 16.800 1.00 90.25 76 GLU A N 1
ATOM 594 C CA . GLU A 1 76 ? -22.734 2.657 16.310 1.00 90.25 76 GLU A CA 1
ATOM 595 C C . GLU A 1 76 ? -22.830 4.133 15.933 1.00 90.25 76 GLU A C 1
ATOM 597 O O . GLU A 1 76 ? -23.651 4.512 15.101 1.00 90.25 76 GLU A O 1
ATOM 602 N N . ILE A 1 77 ? -22.011 4.969 16.566 1.00 86.88 77 ILE A N 1
ATOM 603 C CA . ILE A 1 77 ? -21.928 6.404 16.305 1.00 86.88 77 ILE A CA 1
ATOM 604 C C . ILE A 1 77 ? -20.478 6.737 15.979 1.00 86.88 77 ILE A C 1
ATOM 606 O O . ILE A 1 77 ? -19.593 6.547 16.814 1.00 86.88 77 ILE A O 1
ATOM 610 N N . THR A 1 78 ? -20.238 7.267 14.785 1.00 84.56 78 THR A N 1
ATOM 611 C CA . THR A 1 78 ? -18.893 7.609 14.314 1.00 84.56 78 THR A CA 1
ATOM 612 C C . THR A 1 78 ? -18.854 9.031 13.765 1.00 84.56 78 THR A C 1
ATOM 614 O O . THR A 1 78 ? -19.754 9.421 13.018 1.00 84.56 78 THR A O 1
ATOM 617 N N . LYS A 1 79 ? -17.814 9.798 14.131 1.00 79.81 79 LYS A N 1
ATOM 618 C CA . LYS A 1 79 ? -17.602 11.193 13.688 1.00 79.81 79 LYS A CA 1
ATOM 619 C C . LYS A 1 79 ? -18.805 12.115 13.949 1.00 79.81 79 LYS A C 1
ATOM 621 O O . LYS A 1 79 ? -19.220 12.889 13.089 1.00 79.81 79 LYS A O 1
ATOM 626 N N . LEU A 1 80 ? -19.401 12.015 15.138 1.00 79.06 80 LEU A N 1
ATOM 627 C CA . LEU A 1 80 ? -20.522 12.858 15.560 1.00 79.06 80 LEU A CA 1
ATOM 628 C C . LEU A 1 80 ? -20.134 13.640 16.821 1.00 79.06 80 LEU A C 1
ATOM 630 O O . LEU A 1 80 ? -19.545 13.098 17.755 1.00 79.06 80 LEU A O 1
ATOM 634 N N . GLU A 1 81 ? -20.486 14.922 16.899 1.00 76.00 81 GLU A N 1
ATOM 635 C CA . GLU A 1 81 ? -20.292 15.680 18.138 1.00 76.00 81 GLU A CA 1
ATOM 636 C C . GLU A 1 81 ? -21.367 15.307 19.169 1.00 76.00 81 GLU A C 1
ATOM 638 O O . GLU A 1 81 ? -22.458 15.883 19.229 1.00 76.00 81 GLU A O 1
ATOM 643 N N . LEU A 1 82 ? -21.054 14.318 20.009 1.00 78.50 82 LEU A N 1
ATOM 644 C CA . LEU A 1 82 ? -21.917 13.893 21.102 1.00 78.50 82 LEU A CA 1
ATOM 645 C C . LEU A 1 82 ? -21.607 14.676 22.387 1.00 78.50 82 LEU A C 1
ATOM 647 O O . LEU A 1 82 ? -20.717 14.327 23.158 1.00 78.50 82 LEU A O 1
ATOM 651 N N . GLY A 1 83 ? -22.370 15.741 22.645 1.00 81.44 83 GLY A N 1
ATOM 652 C CA . GLY A 1 83 ? -22.283 16.464 23.918 1.00 81.44 83 GLY A CA 1
ATOM 653 C C . GLY A 1 83 ? -22.697 15.598 25.121 1.00 81.44 83 GLY A C 1
ATOM 654 O O . GLY A 1 83 ? -23.563 14.733 24.999 1.00 81.44 83 GLY A O 1
ATOM 655 N N . GLN A 1 84 ? -22.154 15.888 26.309 1.00 87.75 84 GLN A N 1
ATOM 656 C CA . GLN A 1 84 ? -22.331 15.084 27.534 1.00 87.75 84 GLN A CA 1
ATOM 657 C C . GLN A 1 84 ? -23.791 14.710 27.846 1.00 87.75 84 GLN A C 1
ATOM 659 O O . GLN A 1 84 ? -24.121 13.545 28.036 1.00 87.75 84 GLN A O 1
ATOM 664 N N . ARG A 1 85 ? -24.703 15.690 27.833 1.00 86.44 85 ARG A N 1
ATOM 665 C CA . ARG A 1 85 ? -26.132 15.449 28.106 1.00 86.44 85 ARG A CA 1
ATOM 666 C C . ARG A 1 85 ? -26.774 14.504 27.087 1.00 86.44 85 ARG A C 1
ATOM 668 O O . ARG A 1 85 ? -27.702 13.770 27.407 1.00 86.44 85 ARG A O 1
ATOM 675 N N . ALA A 1 86 ? -26.323 14.566 25.839 1.00 84.81 86 ALA A N 1
ATOM 676 C CA . ALA A 1 86 ? -26.840 13.730 24.769 1.00 84.81 86 ALA A CA 1
ATOM 677 C C . ALA A 1 86 ? -26.363 12.276 24.935 1.00 84.81 86 ALA A C 1
ATOM 679 O O . ALA A 1 86 ? -27.160 11.354 24.765 1.00 84.81 86 ALA A O 1
ATOM 680 N N . PHE A 1 87 ? -25.109 12.088 25.357 1.00 89.88 87 PHE A N 1
ATOM 681 C CA . PHE A 1 87 ? -24.564 10.789 25.749 1.00 89.88 87 PHE A CA 1
ATOM 682 C C . PHE A 1 87 ? -25.305 10.184 26.951 1.00 89.88 87 PHE A C 1
ATOM 684 O O . PHE A 1 87 ? -25.775 9.051 26.877 1.00 89.88 87 PHE A O 1
ATOM 691 N N . GLU A 1 88 ? -25.501 10.950 28.026 1.00 91.50 88 GLU A N 1
ATOM 692 C CA . GLU A 1 88 ? -26.253 10.496 29.205 1.00 91.50 88 GLU A CA 1
ATOM 693 C C . GLU A 1 88 ? -27.680 10.072 28.846 1.00 91.50 88 GLU A C 1
ATOM 695 O O . GLU A 1 88 ? -28.139 9.004 29.255 1.00 91.50 88 GLU A O 1
ATOM 700 N N . ASN A 1 89 ? -28.367 10.880 28.030 1.00 89.06 89 ASN A N 1
ATOM 701 C CA . ASN A 1 89 ? -29.703 10.558 27.541 1.00 89.06 89 ASN A CA 1
ATOM 702 C C . ASN A 1 89 ? -29.714 9.256 26.732 1.00 89.06 89 ASN A C 1
ATOM 704 O O . ASN A 1 89 ? -30.636 8.461 26.901 1.00 89.06 89 ASN A O 1
ATOM 708 N N . LEU A 1 90 ? -28.720 9.021 25.870 1.00 91.25 90 LEU A N 1
ATOM 709 C CA . LEU A 1 90 ? -28.583 7.766 25.128 1.00 91.25 90 LEU A CA 1
ATOM 710 C C . LEU A 1 90 ? -28.448 6.581 26.089 1.00 91.25 90 LEU A C 1
ATOM 712 O O . LEU A 1 90 ? -29.214 5.621 25.986 1.00 91.25 90 LEU A O 1
ATOM 716 N N . CYS A 1 91 ? -27.537 6.672 27.059 1.00 94.69 91 CYS A N 1
ATOM 717 C CA . CYS A 1 91 ? -27.291 5.607 28.028 1.00 94.69 91 CYS A CA 1
ATOM 718 C C . CYS A 1 91 ? -28.532 5.292 28.877 1.00 94.69 91 CYS A C 1
ATOM 720 O O . CYS A 1 91 ? -28.847 4.127 29.115 1.00 94.69 91 CYS A O 1
ATOM 722 N N . PHE A 1 92 ? -29.276 6.320 29.291 1.00 93.88 92 PHE A N 1
ATOM 723 C CA . PHE A 1 92 ? -30.520 6.153 30.042 1.00 93.88 92 PHE A CA 1
ATOM 724 C C . PHE A 1 92 ? -31.656 5.567 29.190 1.00 93.88 92 PHE A C 1
ATOM 726 O O . PHE A 1 92 ? -32.457 4.773 29.677 1.00 93.88 92 PHE A O 1
ATOM 733 N N . SER A 1 93 ? -31.726 5.943 27.911 1.00 93.19 93 SER A N 1
ATOM 734 C CA . SER A 1 93 ? -32.822 5.550 27.015 1.00 93.19 93 SER A CA 1
ATOM 735 C C . SER A 1 93 ? -32.693 4.111 26.515 1.00 93.19 93 SER A C 1
ATOM 737 O O . SER A 1 93 ? -33.706 3.458 26.273 1.00 93.19 93 SER A O 1
ATOM 739 N N . PHE A 1 94 ? -31.466 3.600 26.380 1.00 93.81 94 PHE A N 1
ATOM 740 C CA . PHE A 1 94 ? -31.184 2.293 25.784 1.00 93.81 94 PHE A CA 1
ATOM 741 C C . PHE A 1 94 ? -30.487 1.324 26.757 1.00 93.81 94 PHE A C 1
ATOM 743 O O . PHE A 1 94 ? -29.494 0.681 26.425 1.00 93.81 94 PHE A O 1
ATOM 750 N N . THR A 1 95 ? -31.037 1.137 27.957 1.00 95.00 95 THR A N 1
ATOM 751 C CA . THR A 1 95 ? -30.487 0.227 28.996 1.00 95.00 95 THR A CA 1
ATOM 752 C C . THR A 1 95 ? -30.343 -1.242 28.556 1.00 95.00 95 THR A C 1
ATOM 754 O O . THR A 1 95 ? -29.632 -2.037 29.177 1.00 95.00 95 THR A O 1
ATOM 757 N N . GLY A 1 96 ? -31.017 -1.621 27.468 1.00 94.75 96 GLY A N 1
ATOM 758 C CA . GLY A 1 96 ? -30.937 -2.938 26.850 1.00 94.75 96 GLY A CA 1
ATOM 759 C C . GLY A 1 96 ? -29.766 -3.148 25.884 1.00 94.75 96 GLY A C 1
ATOM 760 O O . GLY A 1 96 ? -29.706 -4.248 25.328 1.00 94.75 96 GLY A O 1
ATOM 761 N N . LEU A 1 97 ? -28.899 -2.152 25.648 1.00 97.31 97 LEU A N 1
ATOM 762 C CA . LEU A 1 97 ? -27.759 -2.279 24.731 1.00 97.31 97 LEU A CA 1
ATOM 763 C C . LEU A 1 97 ? -26.775 -3.351 25.175 1.00 97.31 97 LEU A C 1
ATOM 765 O O . LEU A 1 97 ? -26.513 -3.535 26.359 1.00 97.31 97 LEU A O 1
ATOM 769 N N . THR A 1 98 ? -26.209 -4.006 24.169 1.00 98.31 98 THR A N 1
ATOM 770 C CA . THR A 1 98 ? -25.116 -4.978 24.308 1.00 98.31 98 THR A CA 1
ATOM 771 C C . THR A 1 98 ? -23.854 -4.491 23.602 1.00 98.31 98 THR A C 1
ATOM 773 O O . THR A 1 98 ? -22.758 -4.854 24.009 1.00 98.31 98 THR A O 1
ATOM 776 N N . HIS A 1 99 ? -23.997 -3.629 22.589 1.00 98.31 99 HIS A N 1
ATOM 777 C CA . HIS A 1 99 ? -22.890 -3.095 21.803 1.00 98.31 99 HIS A CA 1
ATOM 778 C C . HIS A 1 99 ? -23.053 -1.586 21.617 1.00 98.31 99 HIS A C 1
ATOM 780 O O . HIS A 1 99 ? -24.121 -1.124 21.201 1.00 98.31 99 HIS A O 1
ATOM 786 N N . LEU A 1 100 ? -21.990 -0.840 21.914 1.00 96.88 100 LEU A N 1
ATOM 787 C CA . LEU A 1 100 ? -21.931 0.605 21.732 1.00 96.88 100 LEU A CA 1
ATOM 788 C C . LEU A 1 100 ? -20.582 1.015 21.132 1.00 96.88 100 LEU A C 1
ATOM 790 O O . LEU A 1 100 ? -19.532 0.715 21.697 1.00 96.88 100 LEU A O 1
ATOM 794 N N . THR A 1 101 ? -20.623 1.740 20.018 1.00 93.38 101 THR A N 1
ATOM 795 C CA . THR A 1 101 ? -19.445 2.350 19.386 1.00 93.38 101 THR A CA 1
ATOM 796 C C . THR A 1 101 ? -19.602 3.866 19.377 1.00 93.38 101 THR A C 1
ATOM 798 O O . THR A 1 101 ? -20.649 4.372 18.978 1.00 93.38 101 THR A O 1
ATOM 801 N N . LEU A 1 102 ? -18.563 4.573 19.818 1.00 91.00 102 LEU A N 1
ATOM 802 C CA . LEU A 1 102 ? -18.475 6.032 19.952 1.00 91.00 102 LEU A CA 1
ATOM 803 C C . LEU A 1 102 ? -17.173 6.549 19.315 1.00 91.00 102 LEU A C 1
ATOM 805 O O . LEU A 1 102 ? -16.507 7.442 19.842 1.00 91.00 102 LEU A O 1
ATOM 809 N N . ASP A 1 103 ? -16.781 5.958 18.191 1.00 89.06 103 ASP A N 1
ATOM 810 C CA . ASP A 1 103 ? -15.489 6.206 17.550 1.00 89.06 103 ASP A CA 1
ATOM 811 C C . ASP A 1 103 ? -15.413 7.622 16.958 1.00 89.06 103 ASP A C 1
ATOM 813 O O . ASP A 1 103 ? -16.362 8.103 16.343 1.00 89.06 103 ASP A O 1
ATOM 817 N N . GLU A 1 104 ? -14.286 8.308 17.136 1.00 83.69 104 GLU A N 1
ATOM 818 C CA . GLU A 1 104 ? -14.044 9.669 16.633 1.00 83.69 104 GLU A CA 1
ATOM 819 C C . GLU A 1 104 ? -15.103 10.692 17.098 1.00 83.69 104 GLU A C 1
ATOM 821 O O . GLU A 1 104 ? -15.419 11.649 16.395 1.00 83.69 104 GLU A O 1
ATOM 826 N N . ASN A 1 105 ? -15.676 10.493 18.289 1.00 78.44 105 ASN A N 1
ATOM 827 C CA . ASN A 1 105 ? -16.574 11.462 18.916 1.00 78.44 105 ASN A CA 1
ATOM 828 C C . ASN A 1 105 ? -15.795 12.348 19.906 1.00 78.44 105 ASN A C 1
ATOM 830 O O . ASN A 1 105 ? -14.901 11.879 20.613 1.00 78.44 105 ASN A O 1
ATOM 834 N N . CYS A 1 106 ? -16.193 13.614 20.056 1.00 73.81 106 CYS A N 1
ATOM 835 C CA . CYS A 1 106 ? -15.610 14.548 21.035 1.00 73.81 106 CYS A CA 1
ATOM 836 C C . CYS A 1 106 ? -16.119 14.332 22.478 1.00 73.81 106 CYS A C 1
ATOM 838 O O . CYS A 1 106 ? -16.333 15.295 23.220 1.00 73.81 106 CYS A O 1
ATOM 840 N N . ILE A 1 107 ? -16.354 13.080 22.884 1.00 84.31 107 ILE A N 1
ATOM 841 C CA . ILE A 1 107 ? -16.816 12.761 24.239 1.00 84.31 107 ILE A CA 1
ATOM 842 C C . ILE A 1 107 ? -15.664 12.970 25.216 1.00 84.31 107 ILE A C 1
ATOM 844 O O . ILE A 1 107 ? -14.587 12.397 25.058 1.00 84.31 107 ILE A O 1
ATOM 848 N N . LYS A 1 108 ? -15.929 13.780 26.244 1.00 86.75 108 LYS A N 1
ATOM 849 C CA . LYS A 1 108 ? -14.971 14.115 27.306 1.00 86.75 108 LYS A CA 1
ATOM 850 C C . LYS A 1 108 ? -15.185 13.328 28.599 1.00 86.75 108 LYS A C 1
ATOM 852 O O . LYS A 1 108 ? -14.332 13.371 29.478 1.00 86.75 108 LYS A O 1
ATOM 857 N N . SER A 1 109 ? -16.333 12.661 28.750 1.00 91.44 109 SER A N 1
ATOM 858 C CA . SER A 1 109 ? -16.683 11.882 29.940 1.00 91.44 109 SER A CA 1
ATOM 859 C C . SER A 1 109 ? -17.673 10.762 29.623 1.00 91.44 109 SER A C 1
ATOM 861 O O . SER A 1 109 ? -18.582 10.919 28.813 1.00 91.44 109 SER A O 1
ATOM 863 N N . LEU A 1 110 ? -17.504 9.629 30.302 1.00 94.88 110 LEU A N 1
ATOM 864 C CA . LEU A 1 110 ? -18.383 8.465 30.271 1.00 94.88 110 LEU A CA 1
ATOM 865 C C . LEU A 1 110 ? -19.431 8.484 31.393 1.00 94.88 110 LEU A C 1
ATOM 867 O O . LEU A 1 110 ? -20.074 7.465 31.646 1.00 94.88 110 LEU A O 1
ATOM 871 N N . ASN A 1 111 ? -19.639 9.614 32.070 1.00 94.44 111 ASN A N 1
ATOM 872 C CA . ASN A 1 111 ? -20.718 9.727 33.051 1.00 94.44 111 ASN A CA 1
ATOM 873 C C . ASN A 1 111 ? -22.067 9.358 32.411 1.00 94.44 111 ASN A C 1
ATOM 875 O O . ASN A 1 111 ? -22.405 9.822 31.323 1.00 94.44 111 ASN A O 1
ATOM 879 N N . GLY A 1 112 ? -22.825 8.496 33.086 1.00 95.06 112 GLY A N 1
ATOM 880 C CA . GLY A 1 112 ? -24.065 7.905 32.597 1.00 95.06 112 GLY A CA 1
ATOM 881 C C . GLY A 1 112 ? -23.886 6.528 31.957 1.00 95.06 112 GLY A C 1
ATOM 882 O O . GLY A 1 112 ? -24.861 5.780 31.882 1.00 95.06 112 GLY A O 1
ATOM 883 N N . ILE A 1 113 ? -22.676 6.123 31.549 1.00 97.50 113 ILE A N 1
ATOM 884 C CA . ILE A 1 113 ? -22.485 4.815 30.900 1.00 97.50 113 ILE A CA 1
ATOM 885 C C . ILE A 1 113 ? -22.909 3.657 31.807 1.00 97.50 113 ILE A C 1
ATOM 887 O O . ILE A 1 113 ? -23.395 2.639 31.322 1.00 97.50 113 ILE A O 1
ATOM 891 N N . GLY A 1 114 ? -22.837 3.843 33.130 1.00 97.38 114 GLY A N 1
ATOM 892 C CA . GLY A 1 114 ? -23.271 2.855 34.111 1.00 97.38 114 GLY A CA 1
ATOM 893 C C . GLY A 1 114 ? -24.744 2.434 34.005 1.00 97.38 114 GLY A C 1
ATOM 894 O O . GLY A 1 114 ? -25.105 1.418 34.589 1.00 97.38 114 GLY A O 1
ATOM 895 N N . TYR A 1 115 ? -25.604 3.142 33.264 1.00 97.56 115 TYR A N 1
ATOM 896 C CA . TYR A 1 115 ? -26.973 2.679 32.989 1.00 97.56 115 TYR A CA 1
ATOM 897 C C . TYR A 1 115 ? -27.027 1.471 32.035 1.00 97.56 115 TYR A C 1
ATOM 899 O O . TYR A 1 115 ? -28.005 0.721 32.038 1.00 97.56 115 TYR A O 1
ATOM 907 N N . LEU A 1 116 ? -25.966 1.225 31.262 1.00 97.88 116 LEU A N 1
ATOM 908 C CA . LEU A 1 116 ? -25.882 0.157 30.264 1.00 97.88 116 LEU A CA 1
ATOM 909 C C . LEU A 1 116 ? -25.393 -1.168 30.871 1.00 97.88 116 LEU A C 1
ATOM 911 O O . LEU A 1 116 ? -24.405 -1.752 30.445 1.00 97.88 116 LEU A O 1
ATOM 915 N N . GLN A 1 117 ? -26.106 -1.683 31.872 1.00 97.12 117 GLN A N 1
ATOM 916 C CA . GLN A 1 117 ? -25.718 -2.888 32.630 1.00 97.12 117 GLN A CA 1
ATOM 917 C C . GLN A 1 117 ? -25.600 -4.178 31.788 1.00 97.12 117 GLN A C 1
ATOM 919 O O . GLN A 1 117 ? -25.058 -5.180 32.255 1.00 97.12 117 GLN A O 1
ATOM 924 N N . ASN A 1 118 ? -26.123 -4.170 30.557 1.00 97.88 118 ASN A N 1
ATOM 925 C CA . ASN A 1 118 ? -26.042 -5.285 29.614 1.00 97.88 118 ASN A CA 1
ATOM 926 C C . ASN A 1 118 ? -24.944 -5.128 28.554 1.00 97.88 118 ASN A C 1
ATOM 928 O O . ASN A 1 118 ? -24.865 -5.970 27.664 1.00 97.88 118 ASN A O 1
ATOM 932 N N . LEU A 1 119 ? -24.127 -4.074 28.631 1.00 98.56 119 LEU A N 1
ATOM 933 C CA . LEU A 1 119 ? -23.106 -3.803 27.630 1.00 98.56 119 LEU A CA 1
ATOM 934 C C . LEU A 1 119 ? -21.979 -4.841 27.697 1.00 98.56 119 LEU A C 1
ATOM 936 O O . LEU A 1 119 ? -21.379 -5.049 28.750 1.00 98.56 119 LEU A O 1
ATOM 940 N N . GLU A 1 120 ? -21.698 -5.462 26.555 1.00 98.62 120 GLU A N 1
ATOM 941 C CA . GLU A 1 120 ? -20.672 -6.492 26.359 1.00 98.62 120 GLU A CA 1
ATOM 942 C C . GLU A 1 120 ? -19.525 -5.978 25.476 1.00 98.62 120 GLU A C 1
ATOM 944 O O . GLU A 1 120 ? -18.378 -6.392 25.651 1.00 98.62 120 GLU A O 1
ATOM 949 N N . PHE A 1 121 ? -19.814 -5.030 24.580 1.00 98.50 121 PHE A N 1
ATOM 950 C CA . PHE A 1 121 ? -18.849 -4.391 23.690 1.00 98.50 121 PHE A CA 1
ATOM 951 C C . PHE A 1 121 ? -18.931 -2.866 23.798 1.00 98.50 121 PHE A C 1
ATOM 953 O O . PHE A 1 121 ? -20.005 -2.281 23.612 1.00 98.50 121 PHE A O 1
ATOM 960 N N . LEU A 1 122 ? -17.785 -2.228 24.036 1.00 97.88 122 LEU A N 1
ATOM 961 C CA . LEU A 1 122 ? -17.629 -0.778 24.010 1.00 97.88 122 LEU A CA 1
ATOM 962 C C . LEU A 1 122 ? -16.410 -0.395 23.174 1.00 97.88 122 LEU A C 1
ATOM 964 O O . LEU A 1 122 ? -15.295 -0.813 23.478 1.00 97.88 122 LEU A O 1
ATOM 968 N N . SER A 1 123 ? -16.622 0.456 22.173 1.00 95.06 123 SER A N 1
ATOM 969 C CA . SER A 1 123 ? -15.547 1.126 21.440 1.00 95.06 123 SER A CA 1
ATOM 970 C C . SER A 1 123 ? -15.667 2.632 21.601 1.00 95.06 123 SER A C 1
ATOM 972 O O . SER A 1 123 ? -16.740 3.202 21.412 1.00 95.06 123 SER A O 1
ATOM 974 N N . MET A 1 124 ? -14.564 3.268 21.970 1.00 93.25 124 MET A N 1
ATOM 975 C CA . MET A 1 124 ? -14.429 4.717 22.100 1.00 93.25 124 MET A CA 1
ATOM 976 C C . MET A 1 124 ? -13.134 5.184 21.429 1.00 93.25 124 MET A C 1
ATOM 978 O O . MET A 1 124 ? -12.399 6.016 21.965 1.00 93.25 124 MET A O 1
ATOM 982 N N . MET A 1 125 ? -12.828 4.604 20.262 1.00 90.75 125 MET A N 1
ATOM 983 C CA . MET A 1 125 ? -11.602 4.897 19.524 1.00 90.75 125 MET A CA 1
ATOM 984 C C . MET A 1 125 ? -11.502 6.400 19.257 1.00 90.75 125 MET A C 1
ATOM 986 O O . MET A 1 125 ? -12.433 7.010 18.741 1.00 90.75 125 MET A O 1
ATOM 990 N N . GLY A 1 126 ? -10.368 7.010 19.587 1.00 87.50 126 GLY A N 1
ATOM 991 C CA . GLY A 1 126 ? -10.135 8.436 19.361 1.00 87.50 126 GLY A CA 1
ATOM 992 C C . GLY A 1 126 ? -10.839 9.384 20.339 1.00 87.50 126 GLY A C 1
ATOM 993 O O . GLY A 1 126 ? -10.623 10.590 20.232 1.00 87.50 126 GLY A O 1
ATOM 994 N N . ALA A 1 127 ? -11.617 8.882 21.306 1.00 87.75 127 ALA A N 1
ATOM 995 C CA . ALA A 1 127 ? -12.152 9.709 22.386 1.00 87.75 127 ALA A CA 1
ATOM 996 C C . ALA A 1 127 ? -11.018 10.247 23.278 1.00 87.75 127 ALA A C 1
ATOM 998 O O . ALA A 1 127 ? -9.978 9.603 23.437 1.00 87.75 127 ALA A O 1
ATOM 999 N N . GLN A 1 128 ? -11.225 11.416 23.886 1.00 85.81 128 GLN A N 1
ATOM 1000 C CA . GLN A 1 128 ? -10.245 12.068 24.760 1.00 85.81 128 GLN A CA 1
ATOM 1001 C C . GLN A 1 128 ? -10.867 12.316 26.135 1.00 85.81 128 GLN A C 1
ATOM 1003 O O . GLN A 1 128 ? -11.515 13.334 26.373 1.00 85.81 128 GLN A O 1
ATOM 1008 N N . LEU A 1 129 ? -10.676 11.355 27.034 1.00 87.31 129 LEU A N 1
ATOM 1009 C CA . LEU A 1 129 ? -11.150 11.398 28.411 1.00 87.31 129 LEU A CA 1
ATOM 1010 C C . LEU A 1 129 ? -10.071 12.043 29.287 1.00 87.31 129 LEU A C 1
ATOM 1012 O O . LEU A 1 129 ? -8.965 11.520 29.430 1.00 87.31 129 LEU A O 1
ATOM 1016 N N . GLU A 1 130 ? -10.384 13.216 29.833 1.00 74.44 130 GLU A N 1
ATOM 1017 C CA . GLU A 1 130 ? -9.388 14.114 30.431 1.00 74.44 130 GLU A CA 1
ATOM 1018 C C . GLU A 1 130 ? -9.012 13.736 31.882 1.00 74.44 130 GLU A C 1
ATOM 1020 O O . GLU A 1 130 ? -7.953 14.154 32.349 1.00 74.44 130 GLU A O 1
ATOM 1025 N N . THR A 1 131 ? -9.828 12.944 32.601 1.00 88.31 131 THR A N 1
ATOM 1026 C CA . THR A 1 131 ? -9.584 12.590 34.024 1.00 88.31 131 THR A CA 1
ATOM 1027 C C . THR A 1 131 ? -9.988 11.155 34.388 1.00 88.31 131 THR A C 1
ATOM 1029 O O . THR A 1 131 ? -10.725 10.499 33.648 1.00 88.31 131 THR A O 1
ATOM 1032 N N . ASP A 1 132 ? -9.558 10.646 35.546 1.00 89.38 132 ASP A N 1
ATOM 1033 C CA . ASP A 1 132 ? -9.995 9.340 36.052 1.00 89.38 132 ASP A CA 1
ATOM 1034 C C . ASP A 1 132 ? -11.486 9.337 36.431 1.00 89.38 132 ASP A C 1
ATOM 1036 O O . ASP A 1 132 ? -12.179 8.352 36.178 1.00 89.38 132 ASP A O 1
ATOM 1040 N N . GLU A 1 133 ? -12.048 10.445 36.930 1.00 92.56 133 GLU A N 1
ATOM 1041 C CA . GLU A 1 133 ? -13.500 10.542 37.149 1.00 92.56 133 GLU A CA 1
ATOM 1042 C C . GLU A 1 133 ? -14.287 10.388 35.851 1.00 92.56 133 GLU A C 1
ATOM 1044 O O . GLU A 1 133 ? -15.346 9.762 35.849 1.00 92.56 133 GLU A O 1
ATOM 1049 N N . SER A 1 134 ? -13.751 10.911 34.746 1.00 92.69 134 SER A N 1
ATOM 1050 C CA . SER A 1 134 ? -14.407 10.864 33.441 1.00 92.69 134 SER A CA 1
ATOM 1051 C C . SER A 1 134 ? -14.532 9.446 32.869 1.00 92.69 134 SER A C 1
ATOM 1053 O O . SER A 1 134 ? -15.392 9.212 32.028 1.00 92.69 134 SER A O 1
ATOM 1055 N N . ILE A 1 135 ? -13.733 8.480 33.339 1.00 94.81 135 ILE A N 1
ATOM 1056 C CA . ILE A 1 135 ? -13.790 7.080 32.886 1.00 94.81 135 ILE A CA 1
ATOM 1057 C C . ILE A 1 135 ? -14.344 6.125 33.952 1.00 94.81 135 ILE A C 1
ATOM 1059 O O . ILE A 1 135 ? -14.832 5.050 33.613 1.00 94.81 135 ILE A O 1
ATOM 1063 N N . ARG A 1 136 ? -14.341 6.517 35.232 1.00 95.88 136 ARG A N 1
ATOM 1064 C CA . ARG A 1 136 ? -14.657 5.665 36.394 1.00 95.88 136 ARG A CA 1
ATOM 1065 C C . ARG A 1 136 ? -15.968 4.882 36.289 1.00 95.88 136 ARG A C 1
ATOM 1067 O O . ARG A 1 136 ? -16.060 3.765 36.795 1.00 95.88 136 ARG A O 1
ATOM 1074 N N . GLU A 1 137 ? -16.996 5.429 35.643 1.00 96.81 137 GLU A N 1
ATOM 1075 C CA . GLU A 1 137 ? -18.271 4.719 35.491 1.00 96.81 137 GLU A CA 1
ATOM 1076 C C . GLU A 1 137 ? -18.196 3.471 34.602 1.00 96.81 137 GLU A C 1
ATOM 1078 O O . GLU A 1 137 ? -19.062 2.604 34.731 1.00 96.81 137 GLU A O 1
ATOM 1083 N N . ILE A 1 138 ? -17.157 3.322 33.773 1.00 96.94 138 ILE A N 1
ATOM 1084 C CA . ILE A 1 138 ? -16.947 2.120 32.957 1.00 96.94 138 ILE A CA 1
ATOM 1085 C C . ILE A 1 138 ? -16.902 0.854 33.819 1.00 96.94 138 ILE A C 1
ATOM 1087 O O . ILE A 1 138 ? -17.433 -0.184 33.436 1.00 96.94 138 ILE A O 1
ATOM 1091 N N . PHE A 1 139 ? -16.369 0.946 35.042 1.00 97.44 139 PHE A N 1
ATOM 1092 C CA . PHE A 1 139 ? -16.258 -0.188 35.958 1.00 97.44 139 PHE A CA 1
ATOM 1093 C C . PHE A 1 139 ? -17.609 -0.648 36.523 1.00 97.44 139 PHE A C 1
ATOM 1095 O O . PHE A 1 139 ? -17.693 -1.718 37.133 1.00 97.44 139 PHE A O 1
ATOM 1102 N N . LYS A 1 140 ? -18.700 0.097 36.287 1.00 97.50 140 LYS A N 1
ATOM 1103 C CA . LYS A 1 140 ? -20.074 -0.354 36.567 1.00 97.50 140 LYS A CA 1
ATOM 1104 C C . LYS A 1 140 ? -20.571 -1.384 35.540 1.00 97.50 140 LYS A C 1
ATOM 1106 O O . LYS A 1 140 ? -21.572 -2.047 35.804 1.00 97.50 140 LYS A O 1
ATOM 1111 N N . LEU A 1 141 ? -19.891 -1.544 34.403 1.00 98.06 141 LEU A N 1
ATOM 1112 C CA . LEU A 1 141 ? -20.269 -2.435 33.302 1.00 98.06 141 LEU A CA 1
ATOM 1113 C C . LEU A 1 141 ? -19.746 -3.858 33.533 1.00 98.06 141 LEU A C 1
ATOM 1115 O O . LEU A 1 141 ? -18.772 -4.302 32.931 1.00 98.06 141 LEU A O 1
ATOM 1119 N N . LYS A 1 142 ? -20.389 -4.603 34.436 1.00 96.81 142 LYS A N 1
ATOM 1120 C CA . LYS A 1 142 ? -19.884 -5.917 34.873 1.00 96.81 142 LYS A CA 1
ATOM 1121 C C . LYS A 1 142 ? -19.947 -7.026 33.815 1.00 96.81 142 LYS A C 1
ATOM 1123 O O . LYS A 1 142 ? -19.357 -8.073 34.044 1.00 96.81 142 LYS A O 1
ATOM 1128 N N . LYS A 1 143 ? -20.627 -6.805 32.686 1.00 98.19 143 LYS A N 1
ATOM 1129 C CA . LYS A 1 143 ? -20.690 -7.735 31.544 1.00 98.19 143 LYS A CA 1
ATOM 1130 C C . LYS A 1 143 ? -19.760 -7.355 30.389 1.00 98.19 143 LYS A C 1
ATOM 1132 O O . LYS A 1 143 ? -19.788 -8.027 29.366 1.00 98.19 143 LYS A O 1
ATOM 1137 N N . LEU A 1 144 ? -18.964 -6.290 30.527 1.00 98.56 144 LEU A N 1
ATOM 1138 C CA . LEU A 1 144 ? -18.122 -5.819 29.435 1.00 98.56 144 LEU A CA 1
ATOM 1139 C C . LEU A 1 144 ? -17.004 -6.828 29.149 1.00 98.56 144 LEU A C 1
ATOM 1141 O O . LEU A 1 144 ? -16.144 -7.066 29.997 1.00 98.56 144 LEU A O 1
ATOM 1145 N N . CYS A 1 145 ? -17.025 -7.390 27.943 1.00 98.12 145 CYS A N 1
ATOM 1146 C CA . CYS A 1 145 ? -16.090 -8.408 27.474 1.00 98.12 145 CYS A CA 1
ATOM 1147 C C . CYS A 1 145 ? -15.046 -7.834 26.515 1.00 98.12 145 CYS A C 1
ATOM 1149 O O . CYS A 1 145 ? -13.922 -8.338 26.465 1.00 98.12 145 CYS A O 1
ATOM 1151 N N . VAL A 1 146 ? -15.410 -6.793 25.762 1.00 98.25 146 VAL A N 1
ATOM 1152 C CA . VAL A 1 146 ? -14.548 -6.134 24.777 1.00 98.25 146 VAL A CA 1
ATOM 1153 C C . VAL A 1 146 ? -14.527 -4.635 25.041 1.00 98.25 146 VAL A C 1
ATOM 1155 O O . VAL A 1 146 ? -15.578 -3.988 25.047 1.00 98.25 146 VAL A O 1
ATOM 1158 N N . LEU A 1 147 ? -13.325 -4.094 25.228 1.00 97.94 147 LEU A N 1
ATOM 1159 C CA . LEU A 1 147 ? -13.089 -2.664 25.368 1.00 97.94 147 LEU A CA 1
ATOM 1160 C C . LEU A 1 147 ? -12.064 -2.206 24.336 1.00 97.94 147 LEU A C 1
ATOM 1162 O O . LEU A 1 147 ? -10.934 -2.688 24.314 1.00 97.94 147 LEU A O 1
ATOM 1166 N N . ASP A 1 148 ? -12.448 -1.236 23.520 1.00 95.69 148 ASP A N 1
ATOM 1167 C CA . ASP A 1 148 ? -11.532 -0.503 22.661 1.00 95.69 148 ASP A CA 1
ATOM 1168 C C . ASP A 1 148 ? -11.453 0.955 23.103 1.00 95.69 148 ASP A C 1
ATOM 1170 O O . ASP A 1 148 ? -12.425 1.710 23.043 1.00 95.69 148 ASP A O 1
ATOM 1174 N N . MET A 1 149 ? -10.263 1.333 23.551 1.00 94.12 149 MET A N 1
ATOM 1175 C CA . MET A 1 149 ? -9.912 2.670 24.012 1.00 94.12 149 MET A CA 1
ATOM 1176 C C . MET A 1 149 ? -8.684 3.210 23.272 1.00 94.12 149 MET A C 1
ATOM 1178 O O . MET A 1 149 ? -7.921 4.028 23.798 1.00 94.12 149 MET A O 1
ATOM 1182 N N . SER A 1 150 ? -8.470 2.708 22.058 1.00 92.88 150 SER A N 1
ATOM 1183 C CA . SER A 1 150 ? -7.368 3.114 21.203 1.00 92.88 150 SER A CA 1
ATOM 1184 C C . SER A 1 150 ? -7.437 4.593 20.824 1.00 92.88 150 SER A C 1
ATOM 1186 O O . SER A 1 150 ? -8.509 5.187 20.695 1.00 92.88 150 SER A O 1
ATOM 1188 N N . GLY A 1 151 ? -6.274 5.209 20.633 1.00 89.88 151 GLY A N 1
ATOM 1189 C CA . GLY A 1 151 ? -6.189 6.541 20.044 1.00 89.88 151 GLY A CA 1
ATOM 1190 C C . GLY A 1 151 ? -6.559 6.531 18.559 1.00 89.88 151 GLY A C 1
ATOM 1191 O O . GLY A 1 151 ? -6.581 5.489 17.908 1.00 89.88 151 GLY A O 1
ATOM 1192 N N . PHE A 1 152 ? -6.824 7.715 18.004 1.00 80.69 152 PHE A N 1
ATOM 1193 C CA . PHE A 1 152 ? -7.033 7.856 16.559 1.00 80.69 152 PHE A CA 1
ATOM 1194 C C . PHE A 1 152 ? -5.711 7.845 15.773 1.00 80.69 152 PHE A C 1
ATOM 1196 O O . PHE A 1 152 ? -5.669 7.373 14.642 1.00 80.69 152 PHE A O 1
ATOM 1203 N N . SER A 1 153 ? -4.632 8.367 16.367 1.00 77.19 153 SER A N 1
ATOM 1204 C CA . SER A 1 153 ? -3.305 8.496 15.749 1.00 77.19 153 SER A CA 1
ATOM 1205 C C . SER A 1 153 ? -2.198 8.376 16.799 1.00 77.19 153 SER A C 1
ATOM 1207 O O . SER A 1 153 ? -2.480 8.426 17.995 1.00 77.19 153 SER A O 1
ATOM 1209 N N . GLU A 1 154 ? -0.941 8.314 16.356 1.00 70.19 154 GLU A N 1
ATOM 1210 C CA . GLU A 1 154 ? 0.276 8.188 17.181 1.00 70.19 154 GLU A CA 1
ATOM 1211 C C . GLU A 1 154 ? 0.493 9.285 18.237 1.00 70.19 154 GLU A C 1
ATOM 1213 O O . GLU A 1 154 ? 1.394 9.174 19.063 1.00 70.19 154 GLU A O 1
ATOM 1218 N N . ARG A 1 155 ? -0.330 10.341 18.268 1.00 70.56 155 ARG A N 1
ATOM 1219 C CA . ARG A 1 155 ? -0.175 11.467 19.211 1.00 70.56 155 ARG A CA 1
ATOM 1220 C C . ARG A 1 155 ? -0.398 11.100 20.686 1.00 70.56 155 ARG A C 1
ATOM 1222 O O . ARG A 1 155 ? -0.292 11.979 21.536 1.00 70.56 155 ARG A O 1
ATOM 1229 N N . GLY A 1 156 ? -0.670 9.831 20.987 1.00 68.56 156 GLY A N 1
ATOM 1230 C CA . GLY A 1 156 ? -0.901 9.326 22.332 1.00 68.56 156 GLY A CA 1
ATOM 1231 C C . GLY A 1 156 ? -2.291 9.696 22.840 1.00 68.56 156 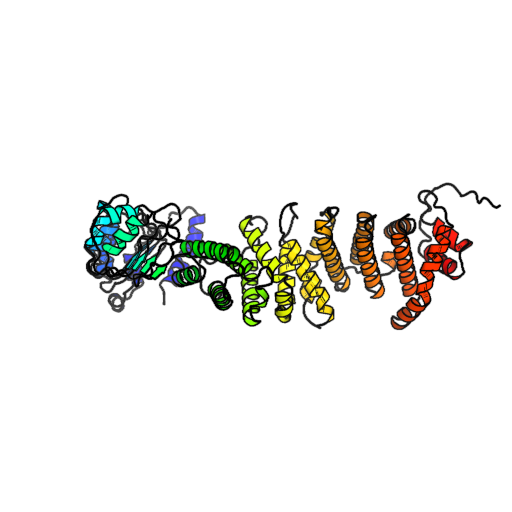GLY A C 1
ATOM 1232 O O . GLY A 1 156 ? -2.691 10.858 22.849 1.00 68.56 156 GLY A O 1
ATOM 1233 N N . CYS A 1 157 ? -3.046 8.698 23.284 1.00 79.50 157 CYS A N 1
ATOM 1234 C CA . CYS A 1 157 ? -4.324 8.902 23.955 1.00 79.50 157 CYS A CA 1
ATOM 1235 C C . CYS A 1 157 ? -4.137 8.882 25.489 1.00 79.50 157 CYS A C 1
ATOM 1237 O O . CYS A 1 157 ? -3.439 8.000 25.999 1.00 79.50 157 CYS A O 1
ATOM 1239 N N . PRO A 1 158 ? -4.729 9.829 26.250 1.00 83.06 158 PRO A N 1
ATOM 1240 C CA . PRO A 1 158 ? -4.609 9.847 27.709 1.00 83.06 158 PRO A CA 1
ATOM 1241 C C . PRO A 1 158 ? -5.483 8.788 28.398 1.00 83.06 158 PRO A C 1
ATOM 1243 O O . PRO A 1 158 ? -5.265 8.497 29.576 1.00 83.06 158 PRO A O 1
ATOM 1246 N N . ASN A 1 159 ? -6.441 8.186 27.685 1.00 88.88 159 ASN A N 1
ATOM 1247 C CA . ASN A 1 159 ? -7.489 7.345 28.268 1.00 88.88 159 ASN A CA 1
ATOM 1248 C C . ASN A 1 159 ? -6.929 6.197 29.115 1.00 88.88 159 ASN A C 1
ATOM 1250 O O . ASN A 1 159 ? -7.464 5.914 30.186 1.00 88.88 159 ASN A O 1
ATOM 1254 N N . LEU A 1 160 ? -5.845 5.548 28.670 1.00 92.81 160 LEU A N 1
ATOM 1255 C CA . LEU A 1 160 ? -5.243 4.439 29.414 1.00 92.81 160 LEU A CA 1
ATOM 1256 C C . LEU A 1 160 ? -4.682 4.873 30.771 1.00 92.81 160 LEU A C 1
ATOM 1258 O O . LEU A 1 160 ? -4.812 4.143 31.751 1.00 92.81 160 LEU A O 1
ATOM 1262 N N . SER A 1 161 ? -4.093 6.066 30.854 1.00 91.12 161 SER A N 1
ATOM 1263 C CA . SER A 1 161 ? -3.559 6.576 32.120 1.00 91.12 161 SER A CA 1
ATOM 1264 C C . SER A 1 161 ? -4.675 6.805 33.146 1.00 91.12 161 SER A C 1
ATOM 1266 O O . SER A 1 161 ? -4.567 6.334 34.279 1.00 91.12 161 SER A O 1
ATOM 1268 N N . SER A 1 162 ? -5.789 7.407 32.718 1.00 91.94 162 SER A N 1
ATOM 1269 C CA . SER A 1 162 ? -6.998 7.600 33.526 1.00 91.94 162 SER A CA 1
ATOM 1270 C C . SER A 1 162 ? -7.647 6.270 33.928 1.00 91.94 162 SER A C 1
ATOM 1272 O O . SER A 1 162 ? -8.073 6.104 35.071 1.00 91.94 162 SER A O 1
ATOM 1274 N N . TYR A 1 163 ? -7.684 5.293 33.015 1.00 94.69 163 TYR A N 1
ATOM 1275 C CA . TYR A 1 163 ? -8.194 3.945 33.289 1.00 94.69 163 TYR A CA 1
ATOM 1276 C C . TYR A 1 163 ? -7.397 3.248 34.397 1.00 94.69 163 TYR A C 1
ATOM 1278 O O . TYR A 1 163 ? -7.972 2.750 35.364 1.00 94.69 163 TYR A O 1
ATOM 1286 N N . LEU A 1 164 ? -6.065 3.248 34.285 1.00 94.00 164 LEU A N 1
ATOM 1287 C CA . LEU A 1 164 ? -5.177 2.625 35.267 1.00 94.00 164 LEU A CA 1
ATOM 1288 C C . LEU A 1 164 ? -5.238 3.328 36.631 1.00 94.00 164 LEU A C 1
ATOM 1290 O O . LEU A 1 164 ? -5.176 2.658 37.662 1.00 94.00 164 LEU A O 1
ATOM 1294 N N . ALA A 1 165 ? -5.405 4.654 36.651 1.00 92.94 165 ALA A N 1
ATOM 1295 C CA . ALA A 1 165 ? -5.512 5.443 37.880 1.00 92.94 165 ALA A CA 1
ATOM 1296 C C . ALA A 1 165 ? -6.749 5.095 38.727 1.00 92.94 165 ALA A C 1
ATOM 1298 O O . ALA A 1 165 ? -6.720 5.252 39.948 1.00 92.94 165 ALA A O 1
ATOM 1299 N N . CYS A 1 166 ? -7.814 4.570 38.111 1.00 93.19 166 CYS A N 1
ATOM 1300 C CA . CYS A 1 166 ? -9.016 4.153 38.834 1.00 93.19 166 CYS A CA 1
ATOM 1301 C C . CYS A 1 166 ? -8.774 2.959 39.771 1.00 93.19 166 CYS A C 1
ATOM 1303 O O . CYS A 1 166 ? -9.516 2.802 40.740 1.00 93.19 166 CYS A O 1
ATOM 1305 N N . ASN A 1 167 ? -7.751 2.138 39.492 1.00 91.50 167 ASN A N 1
ATOM 1306 C CA . ASN A 1 167 ? -7.404 0.936 40.255 1.00 91.50 167 ASN A CA 1
ATOM 1307 C C . ASN A 1 167 ? -8.604 -0.006 40.505 1.00 91.50 167 ASN A C 1
ATOM 1309 O O . ASN A 1 167 ? -8.787 -0.535 41.602 1.00 91.50 167 ASN A O 1
ATOM 1313 N N . ASP A 1 168 ? -9.431 -0.189 39.479 1.00 93.94 168 ASP A N 1
ATOM 1314 C CA . ASP A 1 168 ? -10.584 -1.091 39.474 1.00 93.94 168 ASP A CA 1
ATOM 1315 C C . ASP A 1 168 ? -10.450 -2.073 38.290 1.00 93.94 168 ASP A C 1
ATOM 1317 O O . ASP A 1 168 ? -9.503 -2.000 37.500 1.00 93.94 168 ASP A O 1
ATOM 1321 N N . SER A 1 169 ? -11.358 -3.041 38.193 1.00 94.69 169 SER A N 1
ATOM 1322 C CA . SER A 1 169 ? -11.292 -4.129 37.219 1.00 94.69 169 SER A CA 1
ATOM 1323 C C . SER A 1 169 ? -12.624 -4.372 36.520 1.00 94.69 169 SER A C 1
ATOM 1325 O O . SER A 1 169 ? -13.713 -4.230 37.091 1.00 94.69 169 SER A O 1
ATOM 1327 N N . LEU A 1 170 ? -12.522 -4.789 35.261 1.00 96.88 170 LEU A N 1
ATOM 1328 C CA . LEU A 1 170 ? -13.635 -5.317 34.484 1.00 96.88 170 LEU A CA 1
ATOM 1329 C C . LEU A 1 170 ? -13.570 -6.853 34.517 1.00 96.88 170 LEU A C 1
ATOM 1331 O O . LEU A 1 170 ? -12.723 -7.441 33.842 1.00 96.88 170 LEU A O 1
ATOM 1335 N N . PRO A 1 171 ? -14.422 -7.525 35.315 1.00 95.12 171 PRO A N 1
ATOM 1336 C CA . PRO A 1 171 ? -14.244 -8.941 35.645 1.00 95.12 171 PRO A CA 1
ATOM 1337 C C . PRO A 1 171 ? -14.451 -9.890 34.460 1.00 95.12 171 PRO A C 1
ATOM 1339 O O . PRO A 1 171 ? -13.918 -10.997 34.481 1.00 95.12 171 PRO A O 1
ATOM 1342 N N . GLU A 1 172 ? -15.207 -9.464 33.444 1.00 97.69 172 GLU A N 1
ATOM 1343 C CA . GLU A 1 172 ? -15.501 -10.240 32.233 1.00 97.69 172 GLU A CA 1
ATOM 1344 C C . GLU A 1 172 ? -14.646 -9.827 31.025 1.00 97.69 172 GLU A C 1
ATOM 1346 O O . GLU A 1 172 ? -14.809 -10.391 29.947 1.00 97.69 172 GLU A O 1
ATOM 1351 N N . LEU A 1 173 ? -13.709 -8.884 31.188 1.00 98.00 173 LEU A N 1
ATOM 1352 C CA . LEU A 1 173 ? -12.923 -8.364 30.073 1.00 98.00 173 LEU A CA 1
ATOM 1353 C C . LEU A 1 173 ? -12.003 -9.448 29.499 1.00 98.00 173 LEU A C 1
ATOM 1355 O O . LEU A 1 173 ? -11.135 -9.976 30.195 1.00 98.00 173 LEU A O 1
ATOM 1359 N N . THR A 1 174 ? -12.187 -9.745 28.214 1.00 97.31 174 THR A N 1
ATOM 1360 C CA . THR A 1 174 ? -11.417 -10.745 27.456 1.00 97.31 174 THR A CA 1
ATOM 1361 C C . THR A 1 174 ? -10.537 -10.099 26.393 1.00 97.31 174 THR A C 1
ATOM 1363 O O . THR A 1 174 ? -9.411 -10.544 26.192 1.00 97.31 174 THR A O 1
ATOM 1366 N N . CYS A 1 175 ? -10.996 -8.999 25.794 1.00 97.38 175 CYS A N 1
ATOM 1367 C CA . CYS A 1 175 ? -10.297 -8.275 24.741 1.00 97.38 175 CYS A CA 1
ATOM 1368 C C . CYS A 1 175 ? -10.126 -6.803 25.117 1.00 97.38 175 CYS A C 1
ATOM 1370 O O . CYS A 1 175 ? -11.107 -6.127 25.440 1.00 97.38 175 CYS A O 1
ATOM 1372 N N . LEU A 1 176 ? -8.895 -6.301 25.010 1.00 97.50 176 LEU A N 1
ATOM 1373 C CA . LEU A 1 176 ? -8.570 -4.901 25.247 1.00 97.50 176 LEU A CA 1
ATOM 1374 C C . LEU A 1 176 ? -7.719 -4.323 24.112 1.00 97.50 176 LEU A C 1
ATOM 1376 O O . LEU A 1 176 ? -6.589 -4.748 23.887 1.00 97.50 176 LEU A O 1
ATOM 1380 N N . ASP A 1 177 ? -8.221 -3.294 23.444 1.00 96.50 177 ASP A N 1
ATOM 1381 C CA . ASP A 1 177 ? -7.451 -2.542 22.456 1.00 96.50 177 ASP A CA 1
ATOM 1382 C C . ASP A 1 177 ? -7.011 -1.194 23.040 1.00 96.50 177 ASP A C 1
ATOM 1384 O O . ASP A 1 177 ? -7.831 -0.315 23.317 1.00 96.50 177 ASP A O 1
ATOM 1388 N N . ILE A 1 178 ? -5.699 -1.051 23.244 1.00 95.81 178 ILE A N 1
ATOM 1389 C CA . ILE A 1 178 ? -5.047 0.172 23.734 1.00 95.81 178 ILE A CA 1
ATOM 1390 C C . ILE A 1 178 ? -4.081 0.743 22.696 1.00 95.81 178 ILE A C 1
ATOM 1392 O O . ILE A 1 178 ? -3.176 1.502 23.049 1.00 95.81 178 ILE A O 1
ATOM 1396 N N . SER A 1 179 ? -4.268 0.413 21.416 1.00 95.06 179 SER A N 1
ATOM 1397 C CA . SER A 1 179 ? -3.427 0.933 20.336 1.00 95.06 179 SER A CA 1
ATOM 1398 C C . SER A 1 179 ? -3.307 2.459 20.423 1.00 95.06 179 SER A C 1
ATOM 1400 O O . SER A 1 179 ? -4.268 3.142 20.788 1.00 95.06 179 SER A O 1
ATOM 1402 N N . PHE A 1 180 ? -2.136 3.011 20.111 1.00 93.56 180 PHE A N 1
ATOM 1403 C CA . PHE A 1 180 ? -1.866 4.455 20.194 1.00 93.56 180 PHE A CA 1
ATOM 1404 C C . PHE A 1 180 ? -2.046 5.094 21.589 1.00 93.56 180 PHE A C 1
ATOM 1406 O O . PHE A 1 180 ? -2.269 6.302 21.708 1.00 93.56 180 PHE A O 1
ATOM 1413 N N . ASN A 1 181 ? -1.962 4.310 22.665 1.00 93.31 181 ASN A N 1
ATOM 1414 C CA . ASN A 1 181 ? -1.806 4.826 24.027 1.00 93.31 181 ASN A CA 1
ATOM 1415 C C . ASN A 1 181 ? -0.338 4.754 24.472 1.00 93.31 181 ASN A C 1
ATOM 1417 O O . ASN A 1 181 ? 0.459 3.969 23.957 1.00 93.31 181 ASN A O 1
ATOM 1421 N N . ASN A 1 182 ? 0.013 5.554 25.479 1.00 91.62 182 ASN A N 1
ATOM 1422 C CA . ASN A 1 182 ? 1.301 5.424 26.149 1.00 91.62 182 ASN A CA 1
ATOM 1423 C C . ASN A 1 182 ? 1.201 4.383 27.275 1.00 91.62 182 ASN A C 1
ATOM 1425 O O . ASN A 1 182 ? 0.364 4.519 28.168 1.00 91.62 182 ASN A O 1
ATOM 1429 N N . ILE A 1 183 ? 2.051 3.357 27.237 1.00 94.25 183 ILE A N 1
ATOM 1430 C CA . ILE A 1 183 ? 2.090 2.280 28.231 1.00 94.25 183 ILE A CA 1
ATOM 1431 C C . ILE A 1 183 ? 3.534 1.833 28.475 1.00 94.25 183 ILE A C 1
ATOM 1433 O O . ILE A 1 183 ? 4.336 1.727 27.550 1.00 94.25 183 ILE A O 1
ATOM 1437 N N . THR A 1 184 ? 3.854 1.559 29.737 1.00 95.00 184 THR A N 1
ATOM 1438 C CA . THR A 1 184 ? 5.118 0.945 30.172 1.00 95.00 184 THR A CA 1
ATOM 1439 C C . THR A 1 184 ? 4.927 -0.537 30.495 1.00 95.00 184 THR A C 1
ATOM 1441 O O . THR A 1 184 ? 3.818 -0.970 30.811 1.00 95.00 184 THR A O 1
ATOM 1444 N N . GLU A 1 185 ? 6.003 -1.327 30.493 1.00 94.38 185 GLU A N 1
ATOM 1445 C CA . GLU A 1 185 ? 5.927 -2.755 30.848 1.00 94.38 185 GLU A CA 1
ATOM 1446 C C . GLU A 1 185 ? 5.330 -2.992 32.245 1.00 94.38 185 GLU A C 1
ATOM 1448 O O . GLU A 1 185 ? 4.529 -3.907 32.427 1.00 94.38 185 GLU A O 1
ATOM 1453 N N . LEU A 1 186 ? 5.653 -2.138 33.226 1.00 94.06 186 LEU A N 1
ATOM 1454 C CA . LEU A 1 186 ? 5.090 -2.227 34.578 1.00 94.06 186 LEU A CA 1
ATOM 1455 C C . LEU A 1 186 ? 3.568 -2.019 34.571 1.00 94.06 186 LEU A C 1
ATOM 1457 O O . LEU A 1 186 ? 2.834 -2.757 35.224 1.00 94.06 186 LEU A O 1
ATOM 1461 N N . GLN A 1 187 ? 3.083 -1.033 33.814 1.00 95.31 187 GLN A N 1
ATOM 1462 C CA . GLN A 1 187 ? 1.648 -0.788 33.663 1.00 95.31 187 GLN A CA 1
ATOM 1463 C C . GLN A 1 187 ? 0.948 -1.948 32.953 1.00 95.31 187 GLN A C 1
ATOM 1465 O O . GLN A 1 187 ? -0.143 -2.332 33.368 1.00 95.31 187 GLN A O 1
ATOM 1470 N N . LEU A 1 188 ? 1.584 -2.541 31.938 1.00 95.06 188 LEU A N 1
ATOM 1471 C CA . LEU A 1 188 ? 1.072 -3.741 31.280 1.00 95.06 188 LEU A CA 1
ATOM 1472 C C . LEU A 1 188 ? 0.952 -4.901 32.277 1.00 95.06 188 LEU A C 1
ATOM 1474 O O . LEU A 1 188 ? -0.107 -5.512 32.371 1.00 95.06 188 LEU A O 1
ATOM 1478 N N . GLN A 1 189 ? 1.982 -5.168 33.083 1.00 92.38 189 GLN A N 1
ATOM 1479 C CA . GLN A 1 189 ? 1.937 -6.224 34.102 1.00 92.38 189 GLN A CA 1
ATOM 1480 C C . GLN A 1 189 ? 0.809 -6.008 35.121 1.00 92.38 189 GLN A C 1
ATOM 1482 O O . GLN A 1 189 ? 0.077 -6.951 35.426 1.00 92.38 189 GLN A O 1
ATOM 1487 N N . LEU A 1 190 ? 0.629 -4.775 35.607 1.00 92.31 190 LEU A N 1
ATOM 1488 C CA . LEU A 1 190 ? -0.469 -4.419 36.514 1.00 92.31 190 LEU A CA 1
ATOM 1489 C C . LEU A 1 190 ? -1.838 -4.622 35.856 1.00 92.31 190 LEU A C 1
ATOM 1491 O O . LEU A 1 190 ? -2.740 -5.200 36.461 1.00 92.31 190 LEU A O 1
ATOM 1495 N N . LEU A 1 191 ? -1.984 -4.202 34.599 1.00 94.06 191 LEU A N 1
ATOM 1496 C CA . LEU A 1 191 ? -3.212 -4.377 33.834 1.00 94.06 191 LEU A CA 1
ATOM 1497 C C . LEU A 1 191 ? -3.566 -5.858 33.687 1.00 94.06 191 LEU A C 1
ATOM 1499 O O . LEU A 1 191 ? -4.702 -6.248 33.965 1.00 94.06 191 LEU A O 1
ATOM 1503 N N . LEU A 1 192 ? -2.588 -6.681 33.303 1.00 92.44 192 LEU A N 1
ATOM 1504 C CA . LEU A 1 192 ? -2.752 -8.124 33.155 1.00 92.44 192 LEU A CA 1
ATOM 1505 C C . LEU A 1 192 ? -3.063 -8.801 34.498 1.00 92.44 192 LEU A C 1
ATOM 1507 O O . LEU A 1 192 ? -3.831 -9.764 34.539 1.00 92.44 192 LEU A O 1
ATOM 1511 N N . ALA A 1 193 ? -2.476 -8.339 35.604 1.00 90.88 193 ALA A N 1
ATOM 1512 C CA . ALA A 1 193 ? -2.775 -8.856 36.939 1.00 90.88 193 ALA A CA 1
ATOM 1513 C C . ALA A 1 193 ? -4.216 -8.530 37.371 1.00 90.88 193 ALA A C 1
ATOM 1515 O O . ALA A 1 193 ? -4.897 -9.392 37.924 1.00 90.88 193 ALA A O 1
ATOM 1516 N N . ASN A 1 194 ? -4.699 -7.326 37.053 1.00 92.56 194 ASN A N 1
ATOM 1517 C CA . ASN A 1 194 ? -6.040 -6.864 37.418 1.00 92.56 194 ASN A CA 1
ATOM 1518 C C . ASN A 1 194 ? -7.162 -7.447 36.538 1.00 92.56 194 ASN A C 1
ATOM 1520 O O . ASN A 1 194 ? -8.320 -7.428 36.949 1.00 92.56 194 ASN A O 1
ATOM 1524 N N . HIS A 1 195 ? -6.844 -7.986 35.355 1.00 93.56 195 HIS A N 1
ATOM 1525 C CA . HIS A 1 195 ? -7.824 -8.546 34.413 1.00 93.56 195 HIS A CA 1
ATOM 1526 C C . HIS A 1 195 ? -7.523 -10.028 34.131 1.00 93.56 195 HIS A C 1
ATOM 1528 O O . HIS A 1 195 ? -6.899 -10.366 33.123 1.00 93.56 195 HIS A O 1
ATOM 1534 N N . PRO A 1 196 ? -7.943 -10.953 35.015 1.00 90.00 196 PRO A N 1
ATOM 1535 C CA . PRO A 1 196 ? -7.569 -12.364 34.919 1.00 90.00 196 PRO A CA 1
ATOM 1536 C C . PRO A 1 196 ? -8.129 -13.075 33.680 1.00 90.00 196 PRO A C 1
ATOM 1538 O O . PRO A 1 196 ? -7.481 -13.998 33.191 1.00 90.00 196 PRO A O 1
ATOM 1541 N N . LYS A 1 197 ? -9.291 -12.643 33.164 1.00 95.00 197 LYS A N 1
ATOM 1542 C CA . LYS A 1 197 ? -9.939 -13.213 31.968 1.00 95.00 197 LYS A CA 1
ATOM 1543 C C . LYS A 1 197 ? -9.423 -12.645 30.644 1.00 95.00 197 LYS A C 1
ATOM 1545 O O . LYS A 1 197 ? -9.810 -13.155 29.593 1.00 95.00 197 LYS A O 1
ATOM 1550 N N . LEU A 1 198 ? -8.554 -11.631 30.687 1.00 94.88 198 LEU A N 1
ATOM 1551 C CA . LEU A 1 198 ? -8.007 -11.021 29.483 1.00 94.88 198 LEU A CA 1
ATOM 1552 C C . LEU A 1 198 ? -7.174 -12.055 28.723 1.00 94.88 198 LEU A C 1
ATOM 1554 O O . LEU A 1 198 ? -6.226 -12.613 29.276 1.00 94.88 198 LEU A O 1
ATOM 1558 N N . ASN A 1 199 ? -7.549 -12.304 27.471 1.00 94.25 199 ASN A N 1
ATOM 1559 C CA . ASN A 1 199 ? -6.896 -13.254 26.577 1.00 94.25 199 ASN A CA 1
ATOM 1560 C C . ASN A 1 199 ? -6.423 -12.607 25.272 1.00 94.25 199 ASN A C 1
ATOM 1562 O O . ASN A 1 199 ? -5.678 -13.247 24.542 1.00 94.25 199 ASN A O 1
ATOM 1566 N N . MET A 1 200 ? -6.794 -11.353 25.000 1.00 95.31 200 MET A N 1
ATOM 1567 C CA . MET A 1 200 ? -6.251 -10.584 23.890 1.00 95.31 200 MET A CA 1
ATOM 1568 C C . MET A 1 200 ? -5.996 -9.132 24.291 1.00 95.31 200 MET A C 1
ATOM 1570 O O . MET A 1 200 ? -6.842 -8.488 24.920 1.00 95.31 200 MET A O 1
ATOM 1574 N N . ILE A 1 201 ? -4.826 -8.616 23.912 1.00 96.31 201 ILE A N 1
ATOM 1575 C CA . ILE A 1 201 ? -4.486 -7.200 24.040 1.00 96.31 201 ILE A CA 1
ATOM 1576 C C . ILE A 1 201 ? -3.790 -6.679 22.783 1.00 96.31 201 ILE A C 1
ATOM 1578 O O . ILE A 1 201 ? -2.877 -7.319 22.262 1.00 96.31 201 ILE A O 1
ATOM 1582 N N . SER A 1 202 ? -4.182 -5.495 22.309 1.00 96.38 202 SER A N 1
ATOM 1583 C CA . SER A 1 202 ? -3.483 -4.826 21.209 1.00 96.38 202 SER A CA 1
ATOM 1584 C C . SER A 1 202 ? -2.557 -3.718 21.687 1.00 96.38 202 SER A C 1
ATOM 1586 O O . SER A 1 202 ? -2.976 -2.849 22.448 1.00 96.38 202 SER A O 1
ATOM 1588 N N . LEU A 1 203 ? -1.311 -3.747 21.205 1.00 96.25 203 LEU A N 1
ATOM 1589 C CA . LEU A 1 203 ? -0.240 -2.807 21.548 1.00 96.25 203 LEU A CA 1
ATOM 1590 C C . LEU A 1 203 ? 0.256 -2.003 20.334 1.00 96.25 203 LEU A C 1
ATOM 1592 O O . LEU A 1 203 ? 1.323 -1.395 20.403 1.00 96.25 203 LEU A O 1
ATOM 1596 N N . ILE A 1 204 ? -0.484 -1.997 19.224 1.00 95.44 204 ILE A N 1
ATOM 1597 C CA . ILE A 1 204 ? -0.070 -1.348 17.970 1.00 95.44 204 ILE A CA 1
ATOM 1598 C C . ILE A 1 204 ? 0.098 0.165 18.167 1.00 95.44 204 ILE A C 1
ATOM 1600 O O . ILE A 1 204 ? -0.772 0.819 18.745 1.00 95.44 204 ILE A O 1
ATOM 1604 N N . GLY A 1 205 ? 1.213 0.736 17.699 1.00 93.25 205 GLY A N 1
ATOM 1605 C CA . GLY A 1 205 ? 1.497 2.165 17.853 1.00 93.25 205 GLY A CA 1
ATOM 1606 C C . GLY A 1 205 ? 1.692 2.611 19.308 1.00 93.25 205 GLY A C 1
ATOM 1607 O O . GLY A 1 205 ? 1.502 3.785 19.623 1.00 93.25 205 GLY A O 1
ATOM 1608 N N . THR A 1 206 ? 2.006 1.681 20.214 1.00 94.50 206 THR A N 1
ATOM 1609 C CA . THR A 1 206 ? 2.433 1.980 21.590 1.00 94.50 206 THR A CA 1
ATOM 1610 C C . THR A 1 206 ? 3.951 1.803 21.712 1.00 94.50 206 THR A C 1
ATOM 1612 O O . THR A 1 206 ? 4.542 1.092 20.899 1.00 94.50 206 THR A O 1
ATOM 1615 N N . PRO A 1 207 ? 4.611 2.322 22.767 1.00 94.56 207 PRO A N 1
ATOM 1616 C CA . PRO A 1 207 ? 6.031 2.036 23.006 1.00 94.56 207 PRO A CA 1
ATOM 1617 C C . PRO A 1 207 ? 6.367 0.540 23.148 1.00 94.56 207 PRO A C 1
ATOM 1619 O O . PRO A 1 207 ? 7.530 0.162 23.038 1.00 94.56 207 PRO A O 1
ATOM 1622 N N . LEU A 1 208 ? 5.363 -0.310 23.398 1.00 95.56 208 LEU A N 1
ATOM 1623 C CA . LEU A 1 208 ? 5.496 -1.762 23.532 1.00 95.56 208 LEU A CA 1
ATOM 1624 C C . LEU A 1 208 ? 5.069 -2.522 22.266 1.00 95.56 208 LEU A C 1
ATOM 1626 O O . LEU A 1 208 ? 4.904 -3.738 22.311 1.00 95.56 208 LEU A O 1
ATOM 1630 N N . GLU A 1 209 ? 4.885 -1.853 21.126 1.00 95.50 209 GLU A N 1
ATOM 1631 C CA . GLU A 1 209 ? 4.452 -2.516 19.888 1.00 95.50 209 GLU A CA 1
ATOM 1632 C C . GLU A 1 209 ? 5.460 -3.549 19.362 1.00 95.50 209 GLU A C 1
ATOM 1634 O O . GLU A 1 209 ? 5.080 -4.455 18.631 1.00 95.50 209 GLU A O 1
ATOM 1639 N N . ASN A 1 210 ? 6.730 -3.450 19.760 1.00 95.38 210 ASN A N 1
ATOM 1640 C CA . ASN A 1 210 ? 7.788 -4.408 19.427 1.00 95.38 210 ASN A CA 1
ATOM 1641 C C . ASN A 1 210 ? 8.042 -5.426 20.553 1.00 95.38 210 ASN A C 1
ATOM 1643 O O . ASN A 1 210 ? 9.082 -6.081 20.571 1.00 95.38 210 ASN A O 1
ATOM 1647 N N . LEU A 1 211 ? 7.138 -5.539 21.528 1.00 93.94 211 LEU A N 1
ATOM 1648 C CA . LEU A 1 211 ? 7.270 -6.501 22.617 1.00 93.94 211 LEU A CA 1
ATOM 1649 C C . LEU A 1 211 ? 7.026 -7.924 22.093 1.00 93.94 211 LEU A C 1
ATOM 1651 O O . LEU A 1 211 ? 6.031 -8.189 21.413 1.00 93.94 211 LEU A O 1
ATOM 1655 N N . ALA A 1 212 ? 7.934 -8.843 22.424 1.00 89.75 212 ALA A N 1
ATOM 1656 C CA . ALA A 1 212 ? 7.751 -10.260 22.136 1.00 89.75 212 ALA A CA 1
ATOM 1657 C C . ALA A 1 212 ? 6.559 -10.827 22.937 1.00 89.75 212 ALA A C 1
ATOM 1659 O O . ALA A 1 212 ? 6.291 -10.351 24.046 1.00 89.75 212 ALA A O 1
ATOM 1660 N N . PRO A 1 213 ? 5.857 -11.852 22.421 1.00 82.75 213 PRO A N 1
ATOM 1661 C CA . PRO A 1 213 ? 4.799 -12.525 23.167 1.00 82.75 213 PRO A CA 1
ATOM 1662 C C . PRO A 1 213 ? 5.275 -13.001 24.548 1.00 82.75 213 PRO A C 1
ATOM 1664 O O . PRO A 1 213 ? 6.388 -13.502 24.705 1.00 82.75 213 PRO A O 1
ATOM 1667 N N . ILE A 1 214 ? 4.429 -12.841 25.567 1.00 81.31 214 ILE A N 1
ATOM 1668 C CA . ILE A 1 214 ? 4.747 -13.265 26.934 1.00 81.31 214 ILE A CA 1
ATOM 1669 C C . ILE A 1 214 ? 4.422 -14.761 27.080 1.00 81.31 214 ILE A C 1
ATOM 1671 O O . ILE A 1 214 ? 3.265 -15.130 27.270 1.00 81.31 214 ILE A O 1
ATOM 1675 N N . ASP A 1 215 ? 5.453 -15.613 27.065 1.00 65.75 215 ASP A N 1
ATOM 1676 C CA . ASP A 1 215 ? 5.353 -17.090 27.069 1.00 65.75 215 ASP A CA 1
ATOM 1677 C C . ASP A 1 215 ? 4.527 -17.703 28.224 1.00 65.75 215 ASP A C 1
ATOM 1679 O O . ASP A 1 215 ? 4.046 -18.832 28.132 1.00 65.75 215 ASP A O 1
ATOM 1683 N N . ASN A 1 216 ? 4.337 -16.976 29.329 1.00 63.47 216 ASN A N 1
ATOM 1684 C CA . ASN A 1 216 ? 3.753 -17.515 30.563 1.00 63.47 216 ASN A CA 1
ATOM 1685 C C . ASN A 1 216 ? 2.225 -17.373 30.675 1.00 63.47 216 ASN A C 1
ATOM 1687 O O . ASN A 1 216 ? 1.658 -17.712 31.718 1.00 63.47 216 ASN A O 1
ATOM 1691 N N . ARG A 1 217 ? 1.533 -16.860 29.651 1.00 64.25 217 ARG A N 1
ATOM 1692 C CA . ARG A 1 217 ? 0.076 -16.670 29.695 1.00 64.25 217 ARG A CA 1
ATOM 1693 C C . ARG A 1 217 ? -0.539 -16.909 28.318 1.00 64.25 217 ARG A C 1
ATOM 1695 O O . ARG A 1 217 ? 0.032 -16.504 27.317 1.00 64.25 217 ARG A O 1
ATOM 1702 N N . GLN A 1 218 ? -1.717 -17.536 28.265 1.00 78.69 218 GLN A N 1
ATOM 1703 C CA . GLN A 1 218 ? -2.515 -17.678 27.035 1.00 78.69 218 GLN A CA 1
ATOM 1704 C C . GLN A 1 218 ? -3.144 -16.326 26.640 1.00 78.69 218 GLN A C 1
ATOM 1706 O O . GLN A 1 218 ? -4.365 -16.198 26.600 1.00 78.69 218 GLN A O 1
ATOM 1711 N N . ILE A 1 219 ? -2.317 -15.296 26.446 1.00 88.88 219 ILE A N 1
ATOM 1712 C CA . ILE A 1 219 ? -2.743 -13.977 25.979 1.00 88.88 219 ILE A CA 1
ATOM 1713 C C . ILE A 1 219 ? -2.185 -13.767 24.581 1.00 88.88 219 ILE A C 1
ATOM 1715 O O . ILE A 1 219 ? -0.974 -13.756 24.378 1.00 88.88 219 ILE A O 1
ATOM 1719 N N . GLU A 1 220 ? -3.083 -13.567 23.629 1.00 92.44 220 GLU A N 1
ATOM 1720 C CA . GLU A 1 220 ? -2.760 -13.103 22.294 1.00 92.44 220 GLU A CA 1
ATOM 1721 C C . GLU A 1 220 ? -2.396 -11.616 22.353 1.00 92.44 220 GLU A C 1
ATOM 1723 O O . GLU A 1 220 ? -3.199 -10.766 22.742 1.00 92.44 220 GLU A O 1
ATOM 1728 N N . MET A 1 221 ? -1.159 -11.293 21.988 1.00 93.94 221 MET A N 1
ATOM 1729 C CA . MET A 1 221 ? -0.680 -9.917 21.938 1.00 93.94 221 MET A CA 1
ATOM 1730 C C . MET A 1 221 ? -0.595 -9.483 20.480 1.00 93.94 221 MET A C 1
ATOM 1732 O O . MET A 1 221 ? 0.216 -10.011 19.723 1.00 93.94 221 MET A O 1
ATOM 1736 N N . LEU A 1 222 ? -1.419 -8.513 20.078 1.00 96.31 222 LEU A N 1
ATOM 1737 C CA . LEU A 1 222 ? -1.322 -7.926 18.743 1.00 96.31 222 LEU A CA 1
ATOM 1738 C C . LEU A 1 222 ? -0.198 -6.885 18.749 1.00 96.31 222 LEU A C 1
ATOM 1740 O O . LEU A 1 222 ? -0.379 -5.766 19.241 1.00 96.31 222 LEU A O 1
ATOM 1744 N N . THR A 1 223 ? 0.955 -7.287 18.220 1.00 96.38 223 THR A N 1
ATOM 1745 C CA . THR A 1 223 ? 2.206 -6.521 18.158 1.00 96.38 223 THR A CA 1
ATOM 1746 C C . THR A 1 223 ? 2.766 -6.529 16.730 1.00 96.38 223 THR A C 1
ATOM 1748 O O . THR A 1 223 ? 2.199 -7.140 15.823 1.00 96.38 223 THR A O 1
ATOM 1751 N N . VAL A 1 224 ? 3.890 -5.845 16.522 1.00 96.31 224 VAL A N 1
ATOM 1752 C CA . VAL A 1 224 ? 4.654 -5.829 15.266 1.00 96.31 224 VAL A CA 1
ATOM 1753 C C . VAL A 1 224 ? 6.084 -6.365 15.441 1.00 96.31 224 VAL A C 1
ATOM 1755 O O . VAL A 1 224 ? 6.971 -6.063 14.648 1.00 96.31 224 VAL A O 1
ATOM 1758 N N . PHE A 1 225 ? 6.308 -7.192 16.471 1.00 94.88 225 PHE A N 1
ATOM 1759 C CA . PHE A 1 225 ? 7.620 -7.758 16.825 1.00 94.88 225 PHE A CA 1
ATOM 1760 C C . PHE A 1 225 ? 8.302 -8.522 15.674 1.00 94.88 225 PHE A C 1
ATOM 1762 O O . PHE A 1 225 ? 9.513 -8.415 15.452 1.00 94.88 225 PHE A O 1
ATOM 1769 N N . ASP A 1 226 ? 7.526 -9.311 14.936 1.00 94.56 226 ASP A N 1
ATOM 1770 C CA . ASP A 1 226 ? 7.969 -10.042 13.756 1.00 94.56 226 ASP A CA 1
ATOM 1771 C C . ASP A 1 226 ? 6.858 -10.112 1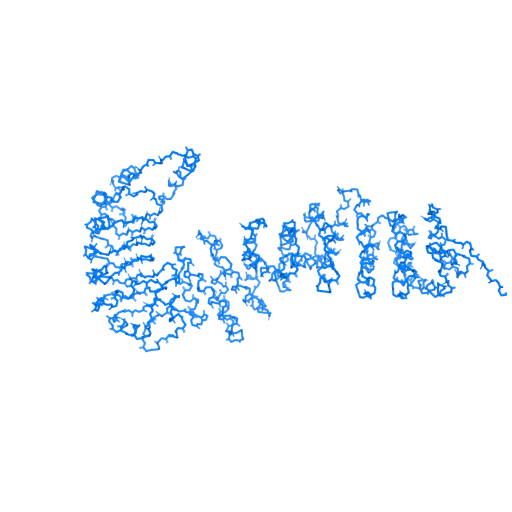2.696 1.00 94.56 226 ASP A C 1
ATOM 1773 O O . ASP A 1 226 ? 5.774 -9.544 12.853 1.00 94.56 226 ASP A O 1
ATOM 1777 N N . LEU A 1 227 ? 7.143 -10.779 11.574 1.00 95.12 227 LEU A N 1
ATOM 1778 C CA . LEU A 1 227 ? 6.229 -10.820 10.435 1.00 95.12 227 LEU A CA 1
ATOM 1779 C C . LEU A 1 227 ? 4.962 -11.636 10.738 1.00 95.12 227 LEU A C 1
ATOM 1781 O O . LEU A 1 227 ? 3.891 -11.284 10.250 1.00 95.12 227 LEU A O 1
ATOM 1785 N N . GLU A 1 228 ? 5.062 -12.683 11.563 1.00 94.75 228 GLU A N 1
ATOM 1786 C CA . GLU A 1 228 ? 3.907 -13.481 12.004 1.00 94.75 228 GLU A CA 1
ATOM 1787 C C . GLU A 1 228 ? 2.983 -12.642 12.903 1.00 94.75 228 GLU A C 1
ATOM 1789 O O . GLU A 1 228 ? 1.763 -12.617 12.704 1.00 94.75 228 GLU A O 1
ATOM 1794 N N . SER A 1 229 ? 3.569 -11.875 13.825 1.00 94.88 229 SER A N 1
ATOM 1795 C CA . SER A 1 229 ? 2.857 -10.930 14.692 1.00 94.88 229 SER A CA 1
ATOM 1796 C C . SER A 1 229 ? 2.163 -9.847 13.863 1.00 94.88 229 SER A C 1
ATOM 1798 O O . SER A 1 229 ? 0.959 -9.627 14.011 1.00 94.88 229 SER A O 1
ATOM 1800 N N . CYS A 1 230 ? 2.877 -9.257 12.894 1.00 95.50 230 CYS A N 1
ATOM 1801 C CA . CYS A 1 230 ? 2.301 -8.285 11.969 1.00 95.50 230 CYS A CA 1
ATOM 1802 C C . CYS A 1 230 ? 1.120 -8.874 11.185 1.00 95.50 230 CYS A C 1
ATOM 1804 O O . CYS A 1 230 ? 0.088 -8.222 11.046 1.00 95.50 230 CYS A O 1
ATOM 1806 N N . LEU A 1 231 ? 1.244 -10.100 10.664 1.00 93.81 231 LEU A N 1
ATOM 1807 C CA . LEU A 1 231 ? 0.179 -10.759 9.903 1.00 93.81 231 LEU A CA 1
ATOM 1808 C C . LEU A 1 231 ? -1.063 -11.015 10.750 1.00 93.81 231 LEU A C 1
ATOM 1810 O O . LEU A 1 231 ? -2.185 -10.793 10.286 1.00 93.81 231 LEU A O 1
ATOM 1814 N N . THR A 1 232 ? -0.859 -11.452 11.988 1.00 93.38 232 THR A N 1
ATOM 1815 C CA . THR A 1 232 ? -1.930 -11.666 12.962 1.00 93.38 232 THR A CA 1
ATOM 1816 C C . THR A 1 232 ? -2.665 -10.353 13.236 1.00 93.38 232 THR A C 1
ATOM 1818 O O . THR A 1 232 ? -3.882 -10.275 13.047 1.00 93.38 232 THR A O 1
ATOM 1821 N N . ALA A 1 233 ? -1.927 -9.281 13.541 1.00 94.44 233 ALA A N 1
ATOM 1822 C CA . ALA A 1 233 ? -2.494 -7.951 13.752 1.00 94.44 233 ALA A CA 1
ATOM 1823 C C . ALA A 1 233 ? -3.211 -7.407 12.501 1.00 94.44 233 ALA A C 1
ATOM 1825 O O . ALA A 1 233 ? -4.324 -6.888 12.590 1.00 94.44 233 ALA A O 1
ATOM 1826 N N . PHE A 1 234 ? -2.629 -7.565 11.309 1.00 91.50 234 PHE A N 1
ATOM 1827 C CA . PHE A 1 234 ? -3.224 -7.072 10.064 1.00 91.50 234 PHE A CA 1
ATOM 1828 C C . PHE A 1 234 ? -4.555 -7.759 9.748 1.00 91.50 234 PHE A C 1
ATOM 1830 O O . PHE A 1 234 ? -5.523 -7.107 9.354 1.00 91.50 234 PHE A O 1
ATOM 1837 N N . LYS A 1 235 ? -4.633 -9.079 9.963 1.00 89.69 235 LYS A N 1
ATOM 1838 C CA . LYS A 1 235 ? -5.868 -9.858 9.786 1.00 89.69 235 LYS A CA 1
ATOM 1839 C C . LYS A 1 235 ? -6.922 -9.543 10.841 1.00 89.69 235 LYS A C 1
ATOM 1841 O O . LYS A 1 235 ? -8.106 -9.714 10.552 1.00 89.69 235 LYS A O 1
ATOM 1846 N N . HIS A 1 236 ? -6.510 -9.107 12.029 1.00 91.00 236 HIS A N 1
ATOM 1847 C CA . HIS A 1 236 ? -7.428 -8.656 13.066 1.00 91.00 236 HIS A CA 1
ATOM 1848 C C . HIS A 1 236 ? -8.161 -7.372 12.634 1.00 91.00 236 HIS A C 1
ATOM 1850 O O . HIS A 1 236 ? -9.387 -7.286 12.716 1.00 91.00 236 HIS A O 1
ATOM 1856 N N . TYR A 1 237 ? -7.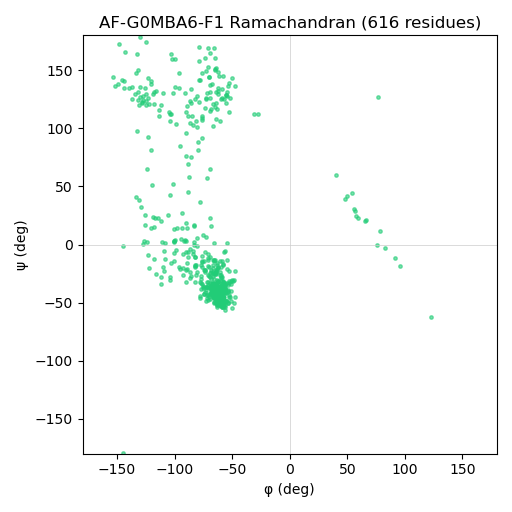441 -6.402 12.065 1.00 88.19 237 TYR A N 1
ATOM 1857 C CA . TYR A 1 237 ? -7.985 -5.087 11.701 1.00 88.19 237 TYR A CA 1
ATOM 1858 C C . TYR A 1 237 ? -8.597 -5.003 10.292 1.00 88.19 237 TYR A C 1
ATOM 1860 O O . TYR A 1 237 ? -8.381 -4.032 9.577 1.00 88.19 237 TYR A O 1
ATOM 1868 N N . LYS A 1 238 ? -9.416 -5.979 9.878 1.00 79.00 238 LYS A N 1
ATOM 1869 C CA . LYS A 1 238 ? -10.033 -5.997 8.529 1.00 79.00 238 LYS A CA 1
ATOM 1870 C C . LYS A 1 238 ? -11.125 -4.945 8.282 1.00 79.00 238 LYS A C 1
ATOM 1872 O O . LYS A 1 238 ? -11.469 -4.705 7.129 1.00 79.00 238 LYS A O 1
ATOM 1877 N N . LYS A 1 239 ? -11.709 -4.348 9.328 1.00 72.12 239 LYS A N 1
ATOM 1878 C CA . LYS A 1 239 ? -12.822 -3.388 9.187 1.00 72.12 239 LYS A CA 1
ATOM 1879 C C . LYS A 1 239 ? -12.351 -2.052 8.569 1.00 72.12 239 LYS A C 1
ATOM 1881 O O . LYS A 1 239 ? -11.261 -1.592 8.911 1.00 72.12 239 LYS A O 1
ATOM 1886 N N . PRO A 1 240 ? -13.172 -1.391 7.725 1.00 62.25 240 PRO A N 1
ATOM 1887 C CA . PRO A 1 240 ? -12.776 -0.177 6.995 1.00 62.25 240 PRO A CA 1
ATOM 1888 C C . PRO A 1 240 ? -12.417 1.007 7.908 1.00 62.25 240 PRO A C 1
ATOM 1890 O O . PRO A 1 240 ? -11.500 1.762 7.608 1.00 62.25 240 PRO A O 1
ATOM 1893 N N . ASN A 1 241 ? -13.034 1.123 9.088 1.00 67.69 241 ASN A N 1
ATOM 1894 C CA . ASN A 1 241 ? -12.745 2.189 10.056 1.00 67.69 241 ASN A CA 1
ATOM 1895 C C . ASN A 1 241 ? -11.425 2.011 10.843 1.00 67.69 241 ASN A C 1
ATOM 1897 O O . ASN A 1 241 ? -11.175 2.749 11.790 1.00 67.69 241 ASN A O 1
ATOM 1901 N N . ARG A 1 242 ? -10.575 1.033 10.493 1.00 78.69 242 ARG A N 1
ATOM 1902 C CA . ARG A 1 242 ? -9.315 0.718 11.202 1.00 78.69 242 ARG A CA 1
ATOM 1903 C C . ARG A 1 242 ? -8.058 0.980 10.366 1.00 78.69 242 ARG A C 1
ATOM 1905 O O . ARG A 1 242 ? -7.000 0.415 10.644 1.00 78.69 242 ARG A O 1
ATOM 1912 N N . PHE A 1 243 ? -8.160 1.847 9.356 1.00 80.56 243 PHE A N 1
ATOM 1913 C CA . PHE A 1 243 ? -7.084 2.118 8.397 1.00 80.56 243 PHE A CA 1
ATOM 1914 C C . PHE A 1 243 ? -5.783 2.611 9.054 1.00 80.56 243 PHE A C 1
ATOM 1916 O O . PHE A 1 243 ? -4.721 2.117 8.688 1.00 80.56 243 PHE A O 1
ATOM 1923 N N . ASN A 1 244 ? -5.839 3.468 10.084 1.00 84.75 244 ASN A N 1
ATOM 1924 C CA . ASN A 1 244 ? -4.633 3.943 10.784 1.00 84.75 244 ASN A CA 1
ATOM 1925 C C . ASN A 1 244 ? -3.818 2.792 11.391 1.00 84.75 244 ASN A C 1
ATOM 1927 O O . ASN A 1 244 ? -2.602 2.748 11.242 1.00 84.75 244 ASN A O 1
ATOM 1931 N N . LYS A 1 245 ? -4.476 1.808 12.017 1.00 89.00 245 LYS A N 1
ATOM 1932 C CA . LYS A 1 245 ? -3.791 0.635 12.591 1.00 89.00 245 LYS A CA 1
ATOM 1933 C C . LYS A 1 245 ? -3.168 -0.220 11.494 1.00 89.00 245 LYS A C 1
ATOM 1935 O O . LYS A 1 245 ? -2.013 -0.615 11.604 1.00 89.00 245 LYS A O 1
ATOM 1940 N N . ARG A 1 246 ? -3.906 -0.459 10.404 1.00 89.19 246 ARG A N 1
ATOM 1941 C CA . ARG A 1 246 ? -3.392 -1.195 9.238 1.00 89.19 246 ARG A CA 1
ATOM 1942 C C . ARG A 1 246 ? -2.179 -0.506 8.616 1.00 89.19 246 ARG A C 1
ATOM 1944 O O . ARG A 1 246 ? -1.220 -1.199 8.301 1.00 89.19 246 ARG A O 1
ATOM 1951 N N . LYS A 1 247 ? -2.206 0.823 8.483 1.00 89.19 247 LYS A N 1
ATOM 1952 C CA . LYS A 1 247 ? -1.093 1.632 7.972 1.00 89.19 247 LYS A CA 1
ATOM 1953 C C . LYS A 1 247 ? 0.181 1.397 8.788 1.00 89.19 247 LYS A C 1
ATOM 1955 O O . LYS A 1 247 ? 1.196 1.015 8.217 1.00 89.19 247 LYS A O 1
ATOM 1960 N N . ILE A 1 248 ? 0.110 1.511 10.117 1.00 91.62 248 ILE A N 1
ATOM 1961 C CA . ILE A 1 248 ? 1.261 1.243 11.002 1.00 91.62 248 ILE A CA 1
ATOM 1962 C C . ILE A 1 248 ? 1.752 -0.195 10.883 1.00 91.62 248 ILE A C 1
ATOM 1964 O O . ILE A 1 248 ? 2.954 -0.435 10.786 1.00 91.62 248 ILE A O 1
ATOM 1968 N N . ILE A 1 249 ? 0.831 -1.156 10.821 1.00 94.56 249 ILE A N 1
ATOM 1969 C CA . ILE A 1 249 ? 1.195 -2.562 10.657 1.00 94.56 249 ILE A CA 1
ATOM 1970 C C . ILE A 1 249 ? 1.914 -2.793 9.321 1.00 94.56 249 ILE A C 1
ATOM 1972 O O . ILE A 1 249 ? 2.910 -3.506 9.302 1.00 94.56 249 ILE A O 1
ATOM 1976 N N . LEU A 1 250 ? 1.477 -2.177 8.217 1.00 94.00 250 LEU A N 1
ATOM 1977 C CA . LEU A 1 250 ? 2.155 -2.277 6.916 1.00 94.00 250 LEU A CA 1
ATOM 1978 C C . LEU A 1 250 ? 3.551 -1.636 6.945 1.00 94.00 250 LEU A C 1
ATOM 1980 O O . LEU A 1 250 ? 4.509 -2.228 6.447 1.00 94.00 250 LEU A O 1
ATOM 1984 N N . ILE A 1 251 ? 3.698 -0.473 7.589 1.00 93.69 251 ILE A N 1
ATOM 1985 C CA . ILE A 1 251 ? 5.005 0.172 7.796 1.00 93.69 251 ILE A CA 1
ATOM 1986 C C . ILE A 1 251 ? 5.945 -0.768 8.563 1.00 93.69 251 ILE A C 1
ATOM 1988 O O . ILE A 1 251 ? 7.096 -0.968 8.161 1.00 93.69 251 ILE A O 1
ATOM 1992 N N . ALA A 1 252 ? 5.451 -1.399 9.628 1.00 95.81 252 ALA A N 1
ATOM 1993 C CA . ALA A 1 252 ? 6.233 -2.348 10.406 1.00 95.81 252 ALA A CA 1
ATOM 1994 C C . ALA A 1 252 ? 6.544 -3.636 9.623 1.00 95.81 252 ALA A C 1
ATOM 1996 O O . ALA A 1 252 ? 7.687 -4.093 9.641 1.00 95.81 252 ALA A O 1
ATOM 1997 N N . MET A 1 253 ? 5.589 -4.177 8.854 1.00 96.06 253 MET A N 1
ATOM 1998 C CA . MET A 1 253 ? 5.814 -5.314 7.950 1.00 96.06 253 MET A CA 1
ATOM 1999 C C . MET A 1 253 ? 6.973 -5.032 6.999 1.00 96.06 253 MET A C 1
ATOM 2001 O O . MET A 1 253 ? 7.904 -5.832 6.912 1.00 96.06 253 MET A O 1
ATOM 2005 N N . ARG A 1 254 ? 6.954 -3.876 6.325 1.00 95.19 254 ARG A N 1
ATOM 2006 C CA . ARG A 1 254 ? 8.028 -3.440 5.425 1.00 95.19 254 ARG A CA 1
ATOM 2007 C C . ARG A 1 254 ? 9.375 -3.425 6.150 1.00 95.19 254 ARG A C 1
ATOM 2009 O O . ARG A 1 254 ? 10.349 -3.989 5.649 1.00 95.19 254 ARG A O 1
ATOM 2016 N N . ALA A 1 255 ? 9.434 -2.821 7.339 1.00 95.31 255 ALA A N 1
ATOM 2017 C CA . ALA A 1 255 ? 10.657 -2.748 8.135 1.00 95.31 255 ALA A CA 1
ATOM 2018 C C . ALA A 1 255 ? 11.185 -4.143 8.518 1.00 95.31 255 ALA A C 1
ATOM 2020 O O . ALA A 1 255 ? 12.367 -4.429 8.317 1.00 95.31 255 ALA A O 1
ATOM 2021 N N . VAL A 1 256 ? 10.314 -5.036 8.993 1.00 95.00 256 VAL A N 1
ATOM 2022 C CA . VAL A 1 256 ? 10.667 -6.409 9.389 1.00 95.00 256 VAL A CA 1
ATOM 2023 C C . VAL A 1 256 ? 11.135 -7.243 8.191 1.00 95.00 256 VAL A C 1
ATOM 2025 O O . VAL A 1 256 ? 12.127 -7.976 8.287 1.00 95.00 256 VAL A O 1
ATOM 2028 N N . ILE A 1 257 ? 10.459 -7.132 7.045 1.00 94.62 257 ILE A N 1
ATOM 2029 C CA . ILE A 1 257 ? 10.818 -7.834 5.803 1.00 94.62 257 ILE A CA 1
ATOM 2030 C C . ILE A 1 257 ? 12.200 -7.394 5.304 1.00 94.62 257 ILE A C 1
ATOM 2032 O O . ILE A 1 257 ? 12.983 -8.238 4.846 1.00 94.62 257 ILE A O 1
ATOM 2036 N N . ARG A 1 258 ? 12.503 -6.095 5.406 1.00 93.19 258 ARG A N 1
ATOM 2037 C CA . ARG A 1 258 ? 13.781 -5.511 4.987 1.00 93.19 258 ARG A CA 1
ATOM 2038 C C . ARG A 1 258 ? 14.921 -5.885 5.939 1.00 93.19 258 ARG A C 1
ATOM 2040 O O . ARG A 1 258 ? 15.966 -6.342 5.487 1.00 93.19 258 ARG A O 1
ATOM 2047 N N . GLN A 1 259 ? 14.726 -5.739 7.252 1.00 91.56 259 GLN A N 1
ATOM 2048 C CA . GLN A 1 259 ? 15.776 -5.986 8.252 1.00 91.56 259 GLN A CA 1
ATOM 2049 C C . GLN A 1 259 ? 16.192 -7.460 8.330 1.00 91.56 259 GLN A C 1
ATOM 2051 O O . GLN A 1 259 ? 17.379 -7.762 8.422 1.00 91.56 259 GLN A O 1
ATOM 2056 N N . LYS A 1 260 ? 15.231 -8.387 8.254 1.00 87.62 260 LYS A N 1
ATOM 2057 C CA . LYS A 1 260 ? 15.471 -9.834 8.389 1.00 87.62 260 LYS A CA 1
ATOM 2058 C C . LYS A 1 260 ? 15.431 -10.547 7.037 1.00 87.62 260 LYS A C 1
ATOM 2060 O O . LYS A 1 260 ? 14.843 -11.620 6.901 1.00 87.62 260 LYS A O 1
ATOM 2065 N N . TYR A 1 261 ? 16.048 -9.950 6.009 1.00 84.62 261 TYR A N 1
ATOM 2066 C CA . TYR A 1 261 ? 15.764 -10.313 4.617 1.00 84.62 261 TYR A CA 1
ATOM 2067 C C . TYR A 1 261 ? 15.908 -11.814 4.307 1.00 84.62 261 TYR A C 1
ATOM 2069 O O . TYR A 1 261 ? 15.087 -12.375 3.578 1.00 84.62 261 TYR A O 1
ATOM 2077 N N . LYS A 1 262 ? 16.951 -12.451 4.854 1.00 85.31 262 LYS A N 1
ATOM 2078 C CA . LYS A 1 262 ? 17.321 -13.853 4.592 1.00 85.31 262 LYS A CA 1
ATOM 2079 C C . LYS A 1 262 ? 16.727 -14.857 5.586 1.00 85.31 262 LYS A C 1
ATOM 2081 O O . LYS A 1 262 ? 16.895 -16.054 5.388 1.00 85.31 262 LYS A O 1
ATOM 2086 N N . GLU A 1 263 ? 16.091 -14.386 6.655 1.00 89.56 263 GLU A N 1
ATOM 2087 C CA . GLU A 1 263 ? 15.667 -15.227 7.786 1.00 89.56 263 GLU A CA 1
ATOM 2088 C C . GLU A 1 263 ? 14.206 -15.676 7.669 1.00 89.56 263 GLU A C 1
ATOM 2090 O O . GLU A 1 263 ? 13.802 -16.664 8.283 1.00 89.56 263 GLU A O 1
ATOM 2095 N N . HIS A 1 264 ? 13.411 -14.977 6.855 1.00 89.50 264 HIS A N 1
ATOM 2096 C CA . HIS A 1 264 ? 11.994 -15.276 6.682 1.00 89.50 264 HIS A CA 1
ATOM 2097 C C . HIS A 1 264 ? 11.773 -16.591 5.936 1.00 89.50 264 HIS A C 1
ATOM 2099 O O . HIS A 1 264 ? 12.315 -16.825 4.853 1.00 89.50 264 HIS A O 1
ATOM 2105 N N . LYS A 1 265 ? 10.907 -17.444 6.490 1.00 91.06 265 LYS A N 1
ATOM 2106 C CA . LYS A 1 265 ? 10.441 -18.654 5.804 1.00 91.06 265 LYS A CA 1
ATOM 2107 C C . LYS A 1 265 ? 9.584 -18.255 4.605 1.00 91.06 265 LYS A C 1
ATOM 2109 O O . LYS A 1 265 ? 8.701 -17.408 4.731 1.00 91.06 265 LYS A O 1
ATOM 2114 N N . ALA A 1 266 ? 9.767 -18.940 3.476 1.00 90.81 266 ALA A N 1
ATOM 2115 C CA . ALA A 1 266 ? 8.976 -18.701 2.268 1.00 90.81 266 ALA A CA 1
ATOM 2116 C C . ALA A 1 266 ? 7.461 -18.769 2.533 1.00 90.81 266 ALA A C 1
ATOM 2118 O O . ALA A 1 266 ? 6.720 -17.929 2.038 1.00 90.81 266 ALA A O 1
ATOM 2119 N N . SER A 1 267 ? 7.000 -19.703 3.374 1.00 93.75 267 SER A N 1
ATOM 2120 C CA . SER A 1 267 ? 5.579 -19.840 3.731 1.00 93.75 267 SER A CA 1
ATOM 2121 C C . SER A 1 267 ? 4.976 -18.563 4.327 1.00 93.75 267 SER A C 1
ATOM 2123 O O . SER A 1 267 ? 3.864 -18.197 3.966 1.00 93.75 267 SER A O 1
ATOM 2125 N N . ILE A 1 268 ? 5.720 -17.863 5.189 1.00 93.62 268 ILE A N 1
ATOM 2126 C CA . ILE A 1 268 ? 5.267 -16.620 5.829 1.00 93.62 268 ILE A CA 1
ATOM 2127 C C . ILE A 1 268 ? 5.253 -15.480 4.805 1.00 93.62 268 ILE A C 1
ATOM 2129 O O . ILE A 1 268 ? 4.351 -14.650 4.813 1.00 93.62 268 ILE A O 1
ATOM 2133 N N . LEU A 1 269 ? 6.218 -15.452 3.880 1.00 94.50 269 LEU A N 1
ATOM 2134 C CA . LEU A 1 269 ? 6.250 -14.464 2.797 1.00 94.50 269 LEU A CA 1
ATOM 2135 C C . LEU A 1 269 ? 5.070 -14.646 1.829 1.00 94.50 269 LEU A C 1
ATOM 2137 O O . LEU A 1 269 ? 4.447 -13.657 1.451 1.00 94.50 269 LEU A O 1
ATOM 2141 N N . HIS A 1 270 ? 4.708 -15.889 1.488 1.00 93.62 270 HIS A N 1
ATOM 2142 C CA . HIS A 1 270 ? 3.485 -16.188 0.730 1.00 93.62 270 HIS A CA 1
ATOM 2143 C C . HIS A 1 270 ? 2.231 -15.754 1.488 1.00 93.62 270 HIS A C 1
ATOM 2145 O O . HIS A 1 270 ? 1.316 -15.173 0.909 1.00 93.62 270 HIS A O 1
ATOM 2151 N N . GLU A 1 271 ? 2.164 -16.021 2.788 1.00 93.50 271 GLU A N 1
ATOM 2152 C CA . GLU A 1 271 ? 1.036 -15.595 3.609 1.00 93.50 271 GLU A CA 1
ATOM 2153 C C . GLU A 1 271 ? 0.921 -14.067 3.674 1.00 93.50 271 GLU A C 1
ATOM 2155 O O . GLU A 1 271 ? -0.177 -13.534 3.533 1.00 93.50 271 GLU A O 1
ATOM 2160 N N . CYS A 1 272 ? 2.050 -13.366 3.803 1.00 93.75 272 CYS A N 1
ATOM 2161 C CA . CYS A 1 272 ? 2.120 -11.910 3.760 1.00 93.75 272 CYS A CA 1
ATOM 2162 C C . CYS A 1 272 ? 1.645 -11.358 2.420 1.00 93.75 272 CYS A C 1
ATOM 2164 O O . CYS A 1 272 ? 0.747 -10.521 2.392 1.00 93.75 272 CYS A O 1
ATOM 2166 N N . PHE A 1 273 ? 2.159 -11.899 1.318 1.00 92.62 273 PHE A N 1
ATOM 2167 C CA . PHE A 1 273 ? 1.731 -11.543 -0.028 1.00 92.62 273 PHE A CA 1
ATOM 2168 C C . PHE A 1 273 ? 0.208 -11.676 -0.194 1.00 92.62 273 PHE A C 1
ATOM 2170 O O . PHE A 1 273 ? -0.468 -10.738 -0.607 1.00 92.62 273 PHE A O 1
ATOM 2177 N N . ASN A 1 274 ? -0.358 -12.818 0.205 1.00 89.19 274 ASN A N 1
ATOM 2178 C CA . ASN A 1 274 ? -1.796 -13.069 0.100 1.00 89.19 274 ASN A CA 1
ATOM 2179 C C . ASN A 1 274 ? -2.636 -12.204 1.052 1.00 89.19 274 ASN A C 1
ATOM 2181 O O . ASN A 1 274 ? -3.788 -11.907 0.748 1.00 89.19 274 ASN A O 1
ATOM 2185 N N . ALA A 1 275 ? -2.084 -11.816 2.202 1.00 88.94 275 ALA A N 1
ATOM 2186 C CA . ALA A 1 275 ? -2.766 -10.943 3.147 1.00 88.94 275 ALA A CA 1
ATOM 2187 C C . ALA A 1 275 ? -2.789 -9.484 2.676 1.00 88.94 275 ALA A C 1
ATOM 2189 O O . ALA A 1 275 ? -3.792 -8.817 2.911 1.00 88.94 275 ALA A O 1
ATOM 2190 N N . VAL A 1 276 ? -1.713 -9.001 2.041 1.00 88.75 276 VAL A N 1
ATOM 2191 C CA . VAL A 1 276 ? -1.548 -7.603 1.592 1.00 88.75 276 VAL A CA 1
ATOM 2192 C C . VAL A 1 276 ? -2.252 -7.319 0.264 1.00 88.75 276 VAL A C 1
ATOM 2194 O O . VAL A 1 276 ? -2.697 -6.191 0.067 1.00 88.75 276 VAL A O 1
ATOM 2197 N N . ILE A 1 277 ? -2.453 -8.336 -0.586 1.00 84.75 277 ILE A N 1
ATOM 2198 C CA . ILE A 1 277 ? -3.249 -8.250 -1.830 1.00 84.75 277 ILE A CA 1
ATOM 2199 C C . ILE A 1 277 ? -4.668 -8.858 -1.665 1.00 84.75 277 ILE A C 1
ATOM 2201 O O . ILE A 1 277 ? -5.04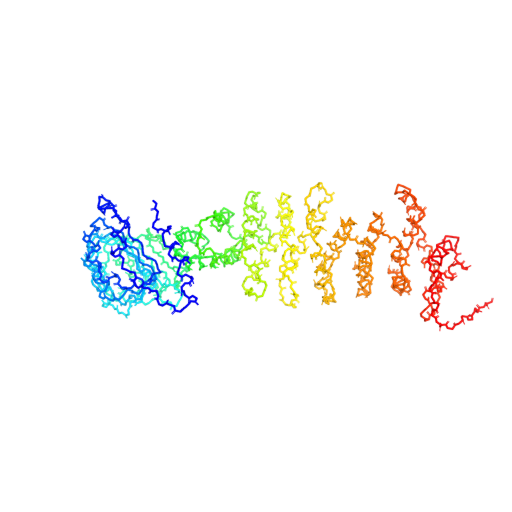0 -9.740 -2.439 1.00 84.75 277 ILE A O 1
ATOM 2205 N N . PRO A 1 278 ? -5.499 -8.504 -0.663 1.00 67.81 278 PRO A N 1
ATOM 2206 C CA . PRO A 1 278 ? -6.840 -9.076 -0.574 1.00 67.81 278 PRO A CA 1
ATOM 2207 C C . PRO A 1 278 ? -7.739 -8.523 -1.693 1.00 67.81 278 PRO A C 1
ATOM 2209 O O . PRO A 1 278 ? -7.496 -7.420 -2.178 1.00 67.81 278 PRO A O 1
ATOM 2212 N N . GLU A 1 279 ? -8.747 -9.318 -2.087 1.00 53.16 279 GLU A N 1
ATOM 2213 C CA . GLU A 1 279 ? -9.704 -9.070 -3.182 1.00 53.16 279 GLU A CA 1
ATOM 2214 C C . GLU A 1 279 ? -9.976 -7.574 -3.370 1.00 53.16 279 GLU A C 1
ATOM 2216 O O . GLU A 1 279 ? -10.559 -6.923 -2.503 1.00 53.16 279 GLU A O 1
ATOM 2221 N N . VAL A 1 280 ? -9.513 -7.052 -4.507 1.00 43.16 280 VAL A N 1
ATOM 2222 C CA . VAL A 1 280 ? -9.463 -5.642 -4.940 1.00 43.16 280 VAL A CA 1
ATOM 2223 C C . VAL A 1 280 ? -10.830 -4.919 -4.884 1.00 43.16 280 VAL A C 1
ATOM 2225 O O . VAL A 1 280 ? -10.939 -3.737 -5.179 1.00 43.16 280 VAL A O 1
ATOM 2228 N N . GLU A 1 281 ? -11.891 -5.589 -4.445 1.00 43.00 281 GLU A N 1
ATOM 2229 C CA . GLU A 1 281 ? -13.276 -5.198 -4.675 1.00 43.00 281 GLU A CA 1
ATOM 2230 C C . GLU A 1 281 ? -14.031 -4.688 -3.431 1.00 43.00 281 GLU A C 1
ATOM 2232 O O . GLU A 1 281 ? -15.165 -4.241 -3.584 1.00 43.00 281 GLU A O 1
ATOM 2237 N N . THR A 1 282 ? -13.481 -4.718 -2.201 1.00 51.19 282 THR A N 1
ATOM 2238 C CA . THR A 1 282 ? -14.337 -4.519 -0.999 1.00 51.19 282 THR A CA 1
ATOM 2239 C C . THR A 1 282 ? -13.970 -3.428 0.013 1.00 51.19 282 THR A C 1
ATOM 2241 O O . THR A 1 282 ? -14.491 -3.486 1.128 1.00 51.19 282 THR A O 1
ATOM 2244 N N . VAL A 1 283 ? -13.123 -2.432 -0.268 1.00 49.28 283 VAL A N 1
ATOM 2245 C CA . VAL A 1 283 ? -12.756 -1.461 0.791 1.00 49.28 283 VAL A CA 1
ATOM 2246 C C . VAL A 1 283 ? -12.841 -0.006 0.335 1.00 49.28 283 VAL A C 1
ATOM 2248 O O . VAL A 1 283 ? -11.896 0.554 -0.208 1.00 49.28 283 VAL A O 1
ATOM 2251 N N . GLU A 1 284 ? -13.963 0.643 0.658 1.00 52.12 284 GLU A N 1
ATOM 2252 C CA . GLU A 1 284 ? -13.995 2.095 0.878 1.00 52.12 284 GLU A CA 1
ATOM 2253 C C . GLU A 1 284 ? -12.828 2.486 1.798 1.00 52.12 284 GLU A C 1
ATOM 2255 O O . GLU A 1 284 ? -12.631 1.825 2.822 1.00 52.12 284 GLU A O 1
ATOM 2260 N N . HIS A 1 285 ? -12.107 3.569 1.487 1.00 59.81 285 HIS A N 1
ATOM 2261 C CA . HIS A 1 285 ? -10.906 4.057 2.197 1.00 59.81 285 HIS A CA 1
ATOM 2262 C C . HIS A 1 285 ? -9.592 3.308 1.887 1.00 59.81 285 HIS A C 1
ATOM 2264 O O . HIS A 1 285 ? -8.585 3.524 2.567 1.00 59.81 285 HIS A O 1
ATOM 2270 N N . TRP A 1 286 ? -9.564 2.448 0.857 1.00 66.88 286 TRP A N 1
ATOM 2271 C CA . TRP A 1 286 ? -8.330 1.812 0.365 1.00 66.88 286 TRP A CA 1
ATOM 2272 C C . TRP A 1 286 ? -7.257 2.838 -0.037 1.00 66.88 286 TRP A C 1
ATOM 2274 O O . TRP A 1 286 ? -6.078 2.615 0.230 1.00 66.88 286 TRP A O 1
ATOM 2284 N N . GLU A 1 287 ? -7.670 3.987 -0.579 1.00 69.62 287 GLU A N 1
ATOM 2285 C CA . GLU A 1 287 ? -6.820 5.132 -0.950 1.00 69.62 287 GLU A CA 1
ATOM 2286 C C . GLU A 1 287 ? -5.825 5.567 0.145 1.00 69.62 287 GLU A C 1
ATOM 2288 O O . GLU A 1 287 ? -4.715 5.987 -0.167 1.00 69.62 287 GLU A O 1
ATOM 2293 N N . HIS A 1 288 ? -6.158 5.401 1.431 1.00 74.25 288 HIS A N 1
ATOM 2294 C CA . HIS A 1 288 ? -5.308 5.858 2.536 1.00 74.25 288 HIS A CA 1
ATOM 2295 C C . HIS A 1 288 ? -4.167 4.901 2.919 1.00 74.25 288 HIS A C 1
ATOM 2297 O O . HIS A 1 288 ? -3.334 5.277 3.745 1.00 74.25 288 HIS A O 1
ATOM 2303 N N . ILE A 1 289 ? -4.150 3.667 2.394 1.00 81.00 289 ILE A N 1
ATOM 2304 C CA . ILE A 1 289 ? -3.148 2.639 2.751 1.00 81.00 289 ILE A CA 1
ATOM 2305 C C . ILE A 1 289 ? -2.421 2.032 1.540 1.00 81.00 289 ILE A C 1
ATOM 2307 O O . ILE A 1 289 ? -1.635 1.096 1.702 1.00 81.00 289 ILE A O 1
ATOM 2311 N N . GLN A 1 290 ? -2.701 2.518 0.323 1.00 82.31 290 GLN A N 1
ATOM 2312 C CA . GLN A 1 290 ? -2.147 1.948 -0.914 1.00 82.31 290 GLN A CA 1
ATOM 2313 C C . GLN A 1 290 ? -0.623 2.047 -0.954 1.00 82.31 290 GLN A C 1
ATOM 2315 O O . GLN A 1 290 ? 0.041 1.065 -1.279 1.00 82.31 290 GLN A O 1
ATOM 2320 N N . GLY A 1 291 ? -0.076 3.210 -0.586 1.00 84.25 291 GLY A N 1
ATOM 2321 C CA . GLY A 1 291 ? 1.364 3.459 -0.597 1.00 84.25 291 GLY A CA 1
ATOM 2322 C C . GLY A 1 291 ? 2.119 2.472 0.288 1.00 84.25 291 GLY A C 1
ATOM 2323 O O . GLY A 1 291 ? 3.071 1.835 -0.159 1.00 84.25 291 GLY A O 1
ATOM 2324 N N . GLU A 1 292 ? 1.642 2.255 1.514 1.00 88.81 292 GLU A N 1
ATOM 2325 C CA . GLU A 1 292 ? 2.252 1.316 2.453 1.00 88.81 292 GLU A CA 1
ATOM 2326 C C . GLU A 1 292 ? 2.102 -0.141 2.000 1.00 88.81 292 GLU A C 1
ATOM 2328 O O . GLU A 1 292 ? 3.017 -0.944 2.192 1.00 88.81 292 GLU A O 1
ATOM 2333 N N . ALA A 1 293 ? 0.977 -0.497 1.373 1.00 89.62 293 ALA A N 1
ATOM 2334 C CA . ALA A 1 293 ? 0.789 -1.828 0.802 1.00 89.62 293 ALA A CA 1
ATOM 2335 C C . ALA A 1 293 ? 1.767 -2.084 -0.358 1.00 89.62 293 ALA A C 1
ATOM 2337 O O . ALA A 1 293 ? 2.420 -3.129 -0.394 1.00 89.62 293 ALA A O 1
ATOM 2338 N N . VAL A 1 294 ? 1.920 -1.118 -1.269 1.00 90.12 294 VAL A N 1
ATOM 2339 C CA . VAL A 1 294 ? 2.894 -1.173 -2.370 1.00 90.12 294 VAL A CA 1
ATOM 2340 C C . VAL A 1 294 ? 4.316 -1.298 -1.832 1.00 90.12 294 VAL A C 1
ATOM 2342 O O . VAL A 1 294 ? 5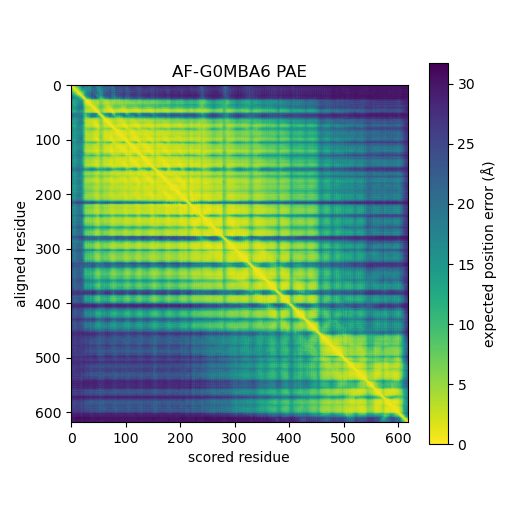.074 -2.129 -2.324 1.00 90.12 294 VAL A O 1
ATOM 2345 N N . ASP A 1 295 ? 4.665 -0.542 -0.794 1.00 90.50 295 ASP A N 1
ATOM 2346 C CA . ASP A 1 295 ? 5.973 -0.610 -0.140 1.00 90.50 295 ASP A CA 1
ATOM 2347 C C . ASP A 1 295 ? 6.277 -2.017 0.410 1.00 90.50 295 ASP A C 1
ATOM 2349 O O . ASP A 1 295 ? 7.386 -2.531 0.244 1.00 90.50 295 ASP A O 1
ATOM 2353 N N . VAL A 1 296 ? 5.294 -2.676 1.037 1.00 93.62 296 VAL A N 1
ATOM 2354 C CA . VAL A 1 296 ? 5.441 -4.065 1.504 1.00 93.62 296 VAL A CA 1
ATOM 2355 C C . VAL A 1 296 ? 5.635 -5.021 0.326 1.00 93.62 296 VAL A C 1
ATOM 2357 O O . VAL A 1 296 ? 6.530 -5.867 0.359 1.00 93.62 296 VAL A O 1
ATOM 2360 N N . LEU A 1 297 ? 4.834 -4.885 -0.733 1.00 93.56 297 LEU A N 1
ATOM 2361 C CA . LEU A 1 297 ? 4.934 -5.732 -1.925 1.00 93.56 297 LEU A CA 1
ATOM 2362 C C . LEU A 1 297 ? 6.254 -5.535 -2.672 1.00 93.56 297 LEU A C 1
ATOM 2364 O O . LEU A 1 297 ? 6.826 -6.509 -3.165 1.00 93.56 297 LEU A O 1
ATOM 2368 N N . TYR A 1 298 ? 6.765 -4.307 -2.708 1.00 92.06 298 TYR A N 1
ATOM 2369 C CA . TYR A 1 298 ? 8.087 -3.993 -3.230 1.00 92.06 298 TYR A CA 1
ATOM 2370 C C . TYR A 1 298 ? 9.162 -4.766 -2.481 1.00 92.06 298 TYR A C 1
ATOM 2372 O O . TYR A 1 298 ? 9.916 -5.516 -3.102 1.00 92.06 298 TYR A O 1
ATOM 2380 N N . GLU A 1 299 ? 9.168 -4.699 -1.150 1.00 92.88 299 GLU A N 1
ATOM 2381 C CA . GLU A 1 299 ? 10.105 -5.477 -0.342 1.00 92.88 299 GLU A CA 1
ATOM 2382 C C . GLU A 1 299 ? 9.953 -6.989 -0.551 1.00 92.88 299 GLU A C 1
ATOM 2384 O O . GLU A 1 299 ? 10.948 -7.709 -0.631 1.00 92.88 299 GLU A O 1
ATOM 2389 N N . LEU A 1 300 ? 8.729 -7.500 -0.700 1.00 93.06 300 LEU A N 1
ATOM 2390 C CA . LEU A 1 300 ? 8.498 -8.915 -1.009 1.00 93.06 300 LEU A CA 1
ATOM 2391 C C . LEU A 1 300 ? 9.045 -9.329 -2.384 1.00 93.06 300 LEU A C 1
ATOM 2393 O O . LEU A 1 300 ? 9.344 -10.504 -2.585 1.00 93.06 300 LEU A O 1
ATOM 2397 N N . CYS A 1 301 ? 9.207 -8.393 -3.318 1.00 92.31 301 CYS A N 1
ATOM 2398 C CA . CYS A 1 301 ? 9.587 -8.667 -4.702 1.00 92.31 301 CYS A CA 1
ATOM 2399 C C . CYS A 1 301 ? 11.058 -8.360 -5.037 1.00 92.31 301 CYS A C 1
ATOM 2401 O O . CYS A 1 301 ? 11.561 -8.846 -6.058 1.00 92.31 301 CYS A O 1
ATOM 2403 N N . THR A 1 302 ? 11.764 -7.595 -4.203 1.00 87.38 302 THR A N 1
ATOM 2404 C CA . THR A 1 302 ? 13.146 -7.152 -4.455 1.00 87.38 302 THR A CA 1
ATOM 2405 C C . THR A 1 302 ? 14.169 -8.298 -4.495 1.00 87.38 3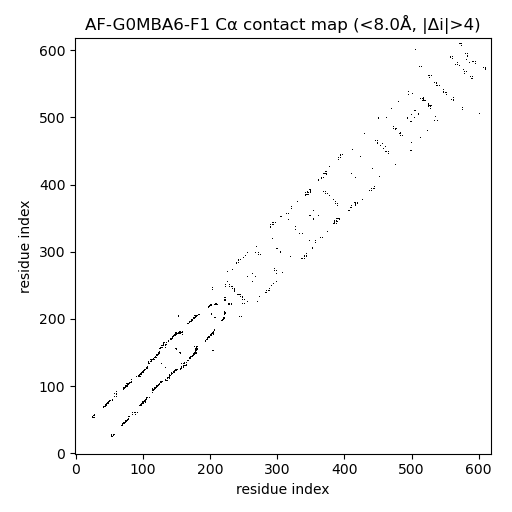02 THR A C 1
ATOM 2407 O O . THR A 1 302 ? 13.917 -9.420 -4.054 1.00 87.38 302 THR A O 1
ATOM 2410 N N . GLU A 1 303 ? 15.338 -8.030 -5.098 1.00 77.50 303 GLU A N 1
ATOM 2411 C CA . GLU A 1 303 ? 16.556 -8.865 -5.024 1.00 77.50 303 GLU A CA 1
ATOM 2412 C C . GLU A 1 303 ? 16.363 -10.382 -5.280 1.00 77.50 303 GLU A C 1
ATOM 2414 O O . GLU A 1 303 ? 17.029 -11.239 -4.694 1.00 77.50 303 GLU A O 1
ATOM 2419 N N . ASN A 1 304 ? 15.500 -10.718 -6.246 1.00 81.62 304 ASN A N 1
ATOM 2420 C CA . ASN A 1 304 ? 15.110 -12.067 -6.696 1.00 81.62 304 ASN A CA 1
ATOM 2421 C C . ASN A 1 304 ? 14.030 -12.785 -5.880 1.00 81.62 304 ASN A C 1
ATOM 2423 O O . ASN A 1 304 ? 13.612 -13.862 -6.320 1.00 81.62 304 ASN A O 1
ATOM 2427 N N . ARG A 1 305 ? 13.525 -12.228 -4.771 1.00 89.50 305 ARG A N 1
ATOM 2428 C CA . ARG A 1 305 ? 12.427 -12.868 -4.026 1.00 89.50 305 ARG A CA 1
ATOM 2429 C C . ARG A 1 305 ? 11.196 -13.093 -4.877 1.00 89.50 305 ARG A C 1
ATOM 2431 O O . ARG A 1 305 ? 10.570 -14.128 -4.724 1.00 89.50 305 ARG A O 1
ATOM 2438 N N . ILE A 1 306 ? 10.924 -12.224 -5.851 1.00 91.81 306 ILE A N 1
ATOM 2439 C CA . ILE A 1 306 ? 9.789 -12.391 -6.764 1.00 91.81 306 ILE A CA 1
ATOM 2440 C C . ILE A 1 306 ? 9.733 -13.761 -7.465 1.00 91.81 306 ILE A C 1
ATOM 2442 O O . ILE A 1 306 ? 8.670 -14.202 -7.882 1.00 91.81 306 ILE A O 1
ATOM 2446 N N . ARG A 1 307 ? 10.868 -14.470 -7.581 1.00 91.62 307 ARG A N 1
ATOM 2447 C CA . ARG A 1 307 ? 10.933 -15.829 -8.145 1.00 91.62 307 ARG A CA 1
ATOM 2448 C C . ARG A 1 307 ? 10.307 -16.904 -7.252 1.00 91.62 307 ARG A C 1
ATOM 2450 O O . ARG A 1 307 ? 10.138 -18.022 -7.727 1.00 91.62 307 ARG A O 1
ATOM 2457 N N . MET A 1 308 ? 10.021 -16.605 -5.983 1.00 92.25 308 MET A N 1
ATOM 2458 C CA . MET A 1 308 ? 9.352 -17.536 -5.071 1.00 92.25 308 MET A CA 1
ATOM 2459 C C . MET A 1 308 ? 7.849 -17.624 -5.333 1.00 92.25 308 MET A C 1
ATOM 2461 O O . MET A 1 308 ? 7.248 -18.658 -5.060 1.00 92.25 308 MET A O 1
ATOM 2465 N N . PHE A 1 309 ? 7.254 -16.562 -5.879 1.00 92.69 309 PHE A N 1
ATOM 2466 C CA . PHE A 1 309 ? 5.825 -16.509 -6.152 1.00 92.69 309 PHE A CA 1
ATOM 2467 C C . PHE A 1 309 ? 5.471 -17.291 -7.413 1.00 92.69 309 PHE A C 1
ATOM 2469 O O . PHE A 1 309 ? 6.206 -17.294 -8.405 1.00 92.69 309 PHE A O 1
ATOM 2476 N N . ASN A 1 310 ? 4.328 -17.970 -7.370 1.00 91.75 310 ASN A N 1
ATOM 2477 C CA . ASN A 1 310 ? 3.833 -18.734 -8.508 1.00 91.75 310 ASN A CA 1
ATOM 2478 C C . ASN A 1 310 ? 3.174 -17.823 -9.561 1.00 91.75 310 ASN A C 1
ATOM 2480 O O . ASN A 1 310 ? 2.918 -16.643 -9.324 1.00 91.75 310 ASN A O 1
ATOM 2484 N N . TYR A 1 311 ? 2.864 -18.386 -10.733 1.00 90.88 311 TYR A N 1
ATOM 2485 C CA . TYR A 1 311 ? 2.241 -17.648 -11.837 1.00 90.88 311 TYR A CA 1
ATOM 2486 C C . TYR A 1 311 ? 0.969 -16.891 -11.414 1.00 90.88 311 TYR A C 1
ATOM 2488 O O . TYR A 1 311 ? 0.817 -15.724 -11.760 1.00 90.88 311 TYR A O 1
ATOM 2496 N N . GLY A 1 312 ? 0.074 -17.526 -10.645 1.00 90.50 312 GLY A N 1
ATOM 2497 C CA . GLY A 1 312 ? -1.192 -16.922 -10.213 1.00 90.50 312 GLY A CA 1
ATOM 2498 C C . GLY A 1 312 ? -1.020 -15.819 -9.166 1.00 90.50 312 GLY A C 1
ATOM 2499 O O . GLY A 1 312 ? -1.767 -14.845 -9.161 1.00 90.50 312 GLY A O 1
ATOM 2500 N N . GLU A 1 313 ? -0.015 -15.927 -8.297 1.00 91.69 313 GLU A N 1
ATOM 2501 C CA . GLU A 1 313 ? 0.397 -14.827 -7.417 1.00 91.69 313 GLU A CA 1
ATOM 2502 C C . GLU A 1 313 ? 0.930 -13.647 -8.232 1.00 91.69 313 GLU A C 1
ATOM 2504 O O . GLU A 1 313 ? 0.486 -12.522 -8.027 1.00 91.69 313 GLU A O 1
ATOM 2509 N N . ILE A 1 314 ? 1.794 -13.900 -9.219 1.00 92.25 314 ILE A N 1
ATOM 2510 C CA . ILE A 1 314 ? 2.334 -12.846 -10.086 1.00 92.25 314 ILE A CA 1
ATOM 2511 C C . ILE A 1 314 ? 1.227 -12.159 -10.902 1.00 92.25 314 ILE A C 1
ATOM 2513 O O . ILE A 1 314 ? 1.265 -10.939 -11.024 1.00 92.25 314 ILE A O 1
ATOM 2517 N N . GLN A 1 315 ? 0.225 -12.887 -11.415 1.00 89.94 315 GLN A N 1
ATOM 2518 C CA . GLN A 1 315 ? -0.914 -12.248 -12.096 1.00 89.94 315 GLN A CA 1
ATOM 2519 C C . GLN A 1 315 ? -1.688 -11.323 -11.156 1.00 89.94 315 GLN A C 1
ATOM 2521 O O . GLN A 1 315 ? -1.900 -10.166 -11.497 1.00 89.94 315 GLN A O 1
ATOM 2526 N N . ARG A 1 316 ? -2.002 -11.776 -9.935 1.00 89.75 316 ARG A N 1
ATOM 2527 C CA . ARG A 1 316 ? -2.677 -10.925 -8.941 1.00 89.75 316 ARG A CA 1
ATOM 2528 C C . ARG A 1 316 ? -1.862 -9.689 -8.568 1.00 89.75 316 ARG A C 1
ATOM 2530 O O . ARG A 1 316 ? -2.447 -8.637 -8.357 1.00 89.75 316 ARG A O 1
ATOM 2537 N N . LEU A 1 317 ? -0.534 -9.800 -8.507 1.00 91.12 317 LEU A N 1
ATOM 2538 C CA . LEU A 1 317 ? 0.350 -8.649 -8.297 1.00 91.12 317 LEU A CA 1
ATOM 2539 C C . LEU A 1 317 ? 0.255 -7.641 -9.443 1.00 91.12 317 LEU A C 1
ATOM 2541 O O . LEU A 1 317 ? 0.182 -6.441 -9.197 1.00 91.12 317 LEU A O 1
ATOM 2545 N N . ILE A 1 318 ? 0.280 -8.131 -10.686 1.00 88.50 318 ILE A N 1
ATOM 2546 C CA . ILE A 1 318 ? 0.165 -7.294 -11.882 1.00 88.50 318 ILE A CA 1
ATOM 2547 C C . ILE A 1 318 ? -1.183 -6.576 -11.874 1.00 88.50 318 ILE A C 1
ATOM 2549 O O . ILE A 1 318 ? -1.204 -5.354 -11.968 1.00 88.50 318 ILE A O 1
ATOM 2553 N N . ASP A 1 319 ? -2.281 -7.311 -11.698 1.00 86.00 319 ASP A N 1
ATOM 2554 C CA . ASP A 1 319 ? -3.634 -6.749 -11.665 1.00 86.00 319 ASP A CA 1
ATOM 2555 C C . ASP A 1 319 ? -3.775 -5.717 -10.539 1.00 86.00 319 ASP A C 1
ATOM 2557 O O . ASP A 1 319 ? -4.311 -4.630 -10.740 1.00 86.00 319 ASP A O 1
ATOM 2561 N N . PHE A 1 320 ? -3.226 -6.021 -9.361 1.00 86.38 320 PHE A N 1
ATOM 2562 C CA . PHE A 1 320 ? -3.193 -5.102 -8.231 1.00 86.38 320 PHE A CA 1
ATOM 2563 C C . PHE A 1 320 ? -2.477 -3.790 -8.569 1.00 86.38 320 PHE A C 1
ATOM 2565 O O . PHE A 1 320 ? -3.047 -2.713 -8.405 1.00 86.38 320 PHE A O 1
ATOM 2572 N N . PHE A 1 321 ? -1.244 -3.866 -9.071 1.00 87.44 321 PHE A N 1
ATOM 2573 C CA . PHE A 1 321 ? -0.468 -2.679 -9.422 1.00 87.44 321 PHE A CA 1
ATOM 2574 C C . PHE A 1 321 ? -1.107 -1.862 -10.535 1.00 87.44 321 PHE A C 1
ATOM 2576 O O . PHE A 1 321 ? -1.084 -0.637 -10.477 1.00 87.44 321 PHE A O 1
ATOM 2583 N N . LEU A 1 322 ? -1.713 -2.526 -11.512 1.00 79.75 322 LEU A N 1
ATOM 2584 C CA . LEU A 1 322 ? -2.424 -1.868 -12.596 1.00 79.75 322 LEU A CA 1
ATOM 2585 C C . LEU A 1 322 ? -3.619 -1.048 -12.099 1.00 79.75 322 LEU A C 1
ATOM 2587 O O . LEU A 1 322 ? -3.784 0.084 -12.540 1.00 79.75 322 LEU A O 1
ATOM 2591 N N . ASN A 1 323 ? -4.392 -1.578 -11.149 1.00 79.19 323 ASN A N 1
ATOM 2592 C CA . ASN A 1 323 ? -5.494 -0.834 -10.537 1.00 79.19 323 ASN A CA 1
ATOM 2593 C C . ASN A 1 323 ? -4.982 0.363 -9.718 1.00 79.19 323 ASN A C 1
ATOM 2595 O O . ASN A 1 323 ? -5.491 1.469 -9.857 1.00 79.19 323 ASN A O 1
ATOM 2599 N N . VAL A 1 324 ? -3.911 0.185 -8.935 1.00 79.25 324 VAL A N 1
ATOM 2600 C CA . VAL A 1 324 ? -3.305 1.285 -8.155 1.00 79.25 324 VAL A CA 1
ATOM 2601 C C . VAL A 1 324 ? -2.726 2.386 -9.059 1.00 79.25 324 VAL A C 1
ATOM 2603 O O . VAL A 1 324 ? -2.755 3.564 -8.706 1.00 79.25 324 VAL A O 1
ATOM 2606 N N . CYS A 1 325 ? -2.206 2.039 -10.240 1.00 73.94 325 CYS A N 1
ATOM 2607 C CA . CYS A 1 325 ? -1.732 3.016 -11.224 1.00 73.94 325 CYS A CA 1
ATOM 2608 C C . CYS A 1 325 ? -2.852 3.838 -11.879 1.00 73.94 325 CYS A C 1
ATOM 2610 O O . CYS A 1 325 ? -2.579 4.948 -12.342 1.00 73.94 325 CYS A O 1
ATOM 2612 N N . ASP A 1 326 ? -4.079 3.320 -11.924 1.00 66.62 326 ASP A N 1
ATOM 2613 C CA . ASP A 1 326 ? -5.190 3.941 -12.648 1.00 66.62 326 ASP A CA 1
ATOM 2614 C C . ASP A 1 326 ? -5.894 5.051 -11.865 1.00 66.62 326 ASP A C 1
ATOM 2616 O O . ASP A 1 326 ? -6.314 6.040 -12.470 1.00 66.62 326 ASP A O 1
ATOM 2620 N N . ASP A 1 327 ? -5.949 4.941 -10.537 1.00 59.12 327 ASP A N 1
ATOM 2621 C CA . ASP A 1 327 ? -6.802 5.790 -9.697 1.00 59.12 327 ASP A CA 1
ATOM 2622 C C . ASP A 1 327 ? -6.221 7.179 -9.350 1.00 59.12 327 ASP A C 1
ATOM 2624 O O . ASP A 1 327 ? -6.951 8.019 -8.827 1.00 59.12 327 ASP A O 1
ATOM 2628 N N . GLY A 1 328 ? -4.938 7.474 -9.619 1.00 53.81 328 GLY A N 1
ATOM 2629 C CA . GLY A 1 328 ? -4.287 8.628 -8.960 1.00 53.81 328 GLY A CA 1
ATOM 2630 C C . GLY A 1 328 ? -3.260 9.456 -9.734 1.00 53.81 328 GLY A C 1
ATOM 2631 O O . GLY A 1 328 ? -2.734 10.421 -9.180 1.00 53.81 328 GLY A O 1
ATOM 2632 N N . TRP A 1 329 ? -2.923 9.128 -10.984 1.00 57.44 329 TRP A N 1
ATOM 2633 C CA . TRP A 1 329 ? -1.806 9.810 -11.660 1.00 57.44 329 TRP A CA 1
ATOM 2634 C C . TRP A 1 329 ? -2.229 11.061 -12.449 1.00 57.44 329 TRP A C 1
ATOM 2636 O O . TRP A 1 329 ? -2.267 11.042 -13.681 1.00 57.44 329 TRP A O 1
ATOM 2646 N N . GLU A 1 330 ? -2.503 12.167 -11.755 1.00 59.38 330 GLU A N 1
ATOM 2647 C CA . GLU A 1 330 ? -2.464 13.525 -12.327 1.00 59.38 330 GLU A CA 1
ATOM 2648 C C . GLU A 1 330 ? -1.184 14.226 -11.846 1.00 59.38 330 GLU A C 1
ATOM 2650 O O . GLU A 1 330 ? -1.092 14.618 -10.684 1.00 59.38 330 GLU A O 1
ATOM 2655 N N . GLN A 1 331 ? -0.181 14.383 -12.724 1.00 56.44 331 GLN A N 1
ATOM 2656 C CA . GLN A 1 331 ? 1.133 14.937 -12.347 1.00 56.44 331 GLN A CA 1
ATOM 2657 C C . GLN A 1 331 ? 1.056 16.295 -11.640 1.00 56.44 331 GLN A C 1
ATOM 2659 O O . GLN A 1 331 ? 1.840 16.546 -10.733 1.00 56.44 331 GLN A O 1
ATOM 2664 N N . GLU A 1 332 ? 0.102 17.150 -12.014 1.00 54.12 332 GLU A N 1
ATOM 2665 C CA . GLU A 1 332 ? -0.040 18.497 -11.443 1.00 54.12 332 GLU A CA 1
ATOM 2666 C C . GLU A 1 332 ? -0.437 18.497 -9.954 1.00 54.12 332 GLU A C 1
ATOM 2668 O O . GLU A 1 332 ? -0.336 19.530 -9.294 1.00 54.12 332 GLU A O 1
ATOM 2673 N N . LYS A 1 333 ? -0.876 17.352 -9.414 1.00 56.88 333 LYS A N 1
ATOM 2674 C CA . LYS A 1 333 ? -1.328 17.195 -8.021 1.00 56.88 333 LYS A CA 1
ATOM 2675 C C . LYS A 1 333 ? -0.626 16.056 -7.275 1.00 56.88 333 LYS A C 1
ATOM 2677 O O . LYS A 1 333 ? -0.957 15.805 -6.117 1.00 56.88 333 LYS A O 1
ATOM 2682 N N . ALA A 1 334 ? 0.300 15.346 -7.920 1.00 62.78 334 ALA A N 1
ATOM 2683 C CA . ALA A 1 334 ? 0.947 14.184 -7.324 1.00 62.78 334 ALA A CA 1
ATOM 2684 C C . ALA A 1 334 ? 1.943 14.616 -6.235 1.00 62.78 334 ALA A C 1
ATOM 2686 O O . ALA A 1 334 ? 2.842 15.416 -6.485 1.00 62.78 334 ALA A O 1
ATOM 2687 N N . SER A 1 335 ? 1.786 14.078 -5.024 1.00 70.69 335 SER A N 1
ATOM 2688 C CA . SER A 1 335 ? 2.775 14.226 -3.955 1.00 70.69 335 SER A CA 1
ATOM 2689 C C . SER A 1 335 ? 4.009 13.354 -4.221 1.00 70.69 335 SER A C 1
ATOM 2691 O O . SER A 1 335 ? 3.928 12.351 -4.938 1.00 70.69 335 SER A O 1
ATOM 2693 N N . ASP A 1 336 ? 5.137 13.679 -3.579 1.00 74.25 336 ASP A N 1
ATOM 2694 C CA . ASP A 1 336 ? 6.351 12.846 -3.606 1.00 74.25 336 ASP A CA 1
ATOM 2695 C C . ASP A 1 336 ? 6.055 11.385 -3.205 1.00 74.25 336 ASP A C 1
ATOM 2697 O O . ASP A 1 336 ? 6.637 10.447 -3.745 1.00 74.25 336 ASP A O 1
ATOM 2701 N N . GLU A 1 337 ? 5.099 11.167 -2.298 1.00 73.38 337 GLU A N 1
ATOM 2702 C CA . GLU A 1 337 ? 4.675 9.831 -1.860 1.00 73.38 337 GLU A CA 1
ATOM 2703 C C . GLU A 1 337 ? 4.049 9.010 -2.999 1.00 73.38 337 GLU A C 1
ATOM 2705 O O . GLU A 1 337 ? 4.430 7.856 -3.211 1.00 73.38 337 GLU A O 1
ATOM 2710 N N . ILE A 1 338 ? 3.136 9.609 -3.776 1.00 76.31 338 ILE A N 1
ATOM 2711 C CA . ILE A 1 338 ? 2.524 8.965 -4.952 1.00 76.31 338 ILE A CA 1
ATOM 2712 C C . ILE A 1 338 ? 3.607 8.627 -5.977 1.00 76.31 338 ILE A C 1
ATOM 2714 O O . ILE A 1 338 ? 3.580 7.573 -6.614 1.00 76.31 338 ILE A O 1
ATOM 2718 N N . TYR A 1 339 ? 4.589 9.509 -6.112 1.00 77.50 339 TYR A N 1
ATOM 2719 C CA . TYR A 1 339 ? 5.694 9.327 -7.028 1.00 77.50 339 TYR A CA 1
ATOM 2720 C C . TYR A 1 339 ? 6.592 8.137 -6.649 1.00 77.50 339 TYR A C 1
ATOM 2722 O O . TYR A 1 339 ? 6.835 7.262 -7.485 1.00 77.50 339 TYR A O 1
ATOM 2730 N N . PHE A 1 340 ? 7.038 8.047 -5.390 1.00 78.31 340 PHE A N 1
ATOM 2731 C CA . PHE A 1 340 ? 7.839 6.911 -4.917 1.00 78.31 340 PHE A CA 1
ATOM 2732 C C . PHE A 1 340 ? 7.074 5.590 -5.012 1.00 78.31 340 PHE A C 1
ATOM 2734 O O . PHE A 1 340 ? 7.653 4.570 -5.395 1.00 78.31 340 PHE A O 1
ATOM 2741 N N . MET A 1 341 ? 5.770 5.616 -4.724 1.00 84.00 341 MET A N 1
ATOM 2742 C CA . MET A 1 341 ? 4.892 4.463 -4.901 1.00 84.00 341 MET A CA 1
ATOM 2743 C C . MET A 1 341 ? 4.900 3.985 -6.359 1.00 84.00 341 MET A C 1
ATOM 2745 O O . MET A 1 341 ? 5.144 2.807 -6.618 1.00 84.00 341 MET A O 1
ATOM 2749 N N . GLN A 1 342 ? 4.695 4.890 -7.322 1.00 82.31 342 GLN A N 1
ATOM 2750 C CA . GLN A 1 342 ? 4.727 4.547 -8.746 1.00 82.31 342 GLN A CA 1
ATOM 2751 C C . GLN A 1 342 ? 6.093 4.008 -9.176 1.00 82.31 342 GLN A C 1
ATOM 2753 O O . GLN A 1 342 ? 6.156 2.993 -9.867 1.00 82.31 342 GLN A O 1
ATOM 2758 N N . ALA A 1 343 ? 7.190 4.628 -8.739 1.00 82.56 343 ALA A N 1
ATOM 2759 C CA . ALA A 1 343 ? 8.532 4.150 -9.061 1.00 82.56 343 ALA A CA 1
ATOM 2760 C C . ALA A 1 343 ? 8.742 2.706 -8.567 1.00 82.56 343 ALA A C 1
ATOM 2762 O O . ALA A 1 343 ? 9.211 1.852 -9.319 1.00 82.56 343 ALA A O 1
ATOM 2763 N N . GLY A 1 344 ? 8.302 2.399 -7.341 1.00 86.00 344 GLY A N 1
ATOM 2764 C CA . GLY A 1 344 ? 8.335 1.044 -6.788 1.00 86.00 344 GLY A CA 1
ATOM 2765 C C . GLY A 1 344 ? 7.514 0.040 -7.604 1.00 86.00 344 GLY A C 1
ATOM 2766 O O . GLY A 1 344 ? 7.998 -1.055 -7.896 1.00 86.00 344 GLY A O 1
ATOM 2767 N N . ILE A 1 345 ? 6.303 0.418 -8.027 1.00 89.50 345 ILE A N 1
ATOM 2768 C CA . ILE A 1 345 ? 5.445 -0.418 -8.881 1.00 89.50 345 ILE A CA 1
ATOM 2769 C C . ILE A 1 345 ? 6.153 -0.754 -10.197 1.00 89.50 345 ILE A C 1
ATOM 2771 O O . ILE A 1 345 ? 6.300 -1.929 -10.553 1.00 89.50 345 ILE A O 1
ATOM 2775 N N . TRP A 1 346 ? 6.618 0.268 -10.917 1.00 88.19 346 TRP A N 1
ATOM 2776 C CA . TRP A 1 346 ? 7.217 0.090 -12.236 1.00 88.19 346 TRP A CA 1
ATOM 2777 C C . TRP A 1 346 ? 8.535 -0.685 -12.170 1.00 88.19 346 TRP A C 1
ATOM 2779 O O . TRP A 1 346 ? 8.756 -1.558 -13.013 1.00 88.19 346 TRP A O 1
ATOM 2789 N N . ALA A 1 347 ? 9.343 -0.488 -11.127 1.00 88.12 347 ALA A N 1
ATOM 2790 C CA . ALA A 1 347 ? 10.545 -1.282 -10.887 1.00 88.12 347 ALA A CA 1
ATOM 2791 C C . ALA A 1 347 ? 10.238 -2.790 -10.775 1.00 88.12 347 ALA A C 1
ATOM 2793 O O . ALA A 1 347 ? 10.956 -3.622 -11.342 1.00 88.12 347 ALA A O 1
ATOM 2794 N N . ILE A 1 348 ? 9.144 -3.167 -10.097 1.00 90.69 348 ILE A N 1
ATOM 2795 C CA . ILE A 1 348 ? 8.728 -4.573 -9.963 1.00 90.69 348 ILE A CA 1
ATOM 2796 C C . ILE A 1 348 ? 8.186 -5.118 -11.287 1.00 90.69 348 ILE A C 1
ATOM 2798 O O . ILE A 1 348 ? 8.586 -6.211 -11.712 1.00 90.69 348 ILE A O 1
ATOM 2802 N N . LEU A 1 349 ? 7.313 -4.359 -11.960 1.00 90.06 349 LEU A N 1
ATOM 2803 C CA . LEU A 1 349 ? 6.752 -4.735 -13.263 1.00 90.06 349 LEU A CA 1
ATOM 2804 C C . LEU A 1 349 ? 7.850 -4.958 -14.314 1.00 90.06 349 LEU A C 1
ATOM 2806 O O . LEU A 1 349 ? 7.732 -5.827 -15.178 1.00 90.06 349 LEU A O 1
ATOM 2810 N N . ASN A 1 350 ? 8.959 -4.228 -14.197 1.00 87.56 350 ASN A N 1
ATOM 2811 C CA . ASN A 1 350 ? 10.105 -4.294 -15.094 1.00 87.56 350 ASN A CA 1
ATOM 2812 C C . ASN A 1 350 ? 11.066 -5.477 -14.802 1.00 87.56 350 ASN A C 1
ATOM 2814 O O . ASN A 1 350 ? 12.064 -5.689 -15.516 1.00 87.56 350 ASN A O 1
ATOM 2818 N N . THR A 1 351 ? 10.794 -6.289 -13.772 1.00 88.56 351 THR A N 1
ATOM 2819 C CA . THR A 1 351 ? 11.623 -7.460 -13.451 1.00 88.56 351 THR A CA 1
ATOM 2820 C C . THR A 1 351 ? 11.475 -8.570 -14.503 1.00 88.56 351 THR A C 1
ATOM 2822 O O . THR A 1 351 ? 10.377 -8.827 -15.001 1.00 88.56 351 THR A O 1
ATOM 2825 N N . PRO A 1 352 ? 12.551 -9.320 -14.830 1.00 87.19 352 PRO A N 1
ATOM 2826 C CA . PRO A 1 352 ? 12.468 -10.408 -15.808 1.00 87.19 352 PRO A CA 1
ATOM 2827 C C . PRO A 1 352 ? 11.420 -11.469 -15.458 1.00 87.19 352 PRO A C 1
ATOM 2829 O O . PRO A 1 352 ? 10.797 -12.027 -16.358 1.00 87.19 352 PRO A O 1
ATOM 2832 N N . THR A 1 353 ? 11.231 -11.741 -14.162 1.00 89.38 353 THR A N 1
ATOM 2833 C CA . THR A 1 353 ? 10.230 -12.690 -13.669 1.00 89.38 353 THR A CA 1
ATOM 2834 C C . THR A 1 353 ? 8.823 -12.218 -14.013 1.00 89.38 353 THR A C 1
ATOM 2836 O O . THR A 1 353 ? 8.082 -12.995 -14.606 1.00 89.38 353 THR A O 1
ATOM 2839 N N . VAL A 1 354 ? 8.468 -10.961 -13.726 1.00 89.00 354 VAL A N 1
ATOM 2840 C CA . VAL A 1 354 ? 7.135 -10.429 -14.053 1.00 89.00 354 VAL A CA 1
ATOM 2841 C C . VAL A 1 354 ? 6.928 -10.423 -15.557 1.00 89.00 354 VAL A C 1
ATOM 2843 O O . VAL A 1 354 ? 6.032 -11.106 -16.032 1.00 89.00 354 VAL A O 1
ATOM 2846 N N . ILE A 1 355 ? 7.835 -9.813 -16.327 1.00 84.69 355 ILE A N 1
ATOM 2847 C CA . ILE A 1 355 ? 7.694 -9.712 -17.790 1.00 84.69 355 ILE A CA 1
ATOM 2848 C C . ILE A 1 355 ? 7.528 -11.094 -18.450 1.00 84.69 355 ILE A C 1
ATOM 2850 O O . ILE A 1 355 ? 6.764 -11.228 -19.406 1.00 84.69 355 ILE A O 1
ATOM 2854 N N . ASN A 1 356 ? 8.222 -12.132 -17.960 1.00 84.25 356 ASN A N 1
ATOM 2855 C CA . ASN A 1 356 ? 8.063 -13.511 -18.448 1.00 84.25 356 ASN A CA 1
ATOM 2856 C C . ASN A 1 356 ? 6.673 -14.101 -18.159 1.00 84.25 356 ASN A C 1
ATOM 2858 O O . ASN A 1 356 ? 6.193 -14.916 -18.940 1.00 84.25 356 ASN A O 1
ATOM 2862 N N . ASN A 1 357 ? 6.054 -13.724 -17.041 1.00 83.94 357 ASN A N 1
ATOM 2863 C CA . ASN A 1 357 ? 4.732 -14.195 -16.637 1.00 83.94 357 ASN A CA 1
ATOM 2864 C C . ASN A 1 357 ? 3.601 -13.303 -17.195 1.00 83.94 357 ASN A C 1
ATOM 2866 O O . ASN A 1 357 ? 2.457 -13.739 -17.227 1.00 83.94 357 ASN A O 1
ATOM 2870 N N . SER A 1 358 ? 3.891 -12.090 -17.677 1.00 79.00 358 SER A N 1
ATOM 2871 C CA . SER A 1 358 ? 2.894 -11.119 -18.161 1.00 79.00 358 SER A CA 1
ATOM 2872 C C . SER A 1 358 ? 2.556 -11.213 -19.653 1.00 79.00 358 SER A C 1
ATOM 2874 O O . SER A 1 358 ? 2.049 -10.240 -20.198 1.00 79.00 358 SER A O 1
ATOM 2876 N N . THR A 1 359 ? 2.841 -12.314 -20.359 1.00 76.19 359 THR A N 1
ATOM 2877 C CA . THR A 1 359 ? 2.669 -12.372 -21.831 1.00 76.19 359 THR A CA 1
ATOM 2878 C C . THR A 1 359 ? 1.252 -12.035 -22.302 1.00 76.19 359 THR A C 1
ATOM 2880 O O . THR A 1 359 ? 1.102 -11.420 -23.352 1.00 76.19 359 THR A O 1
ATOM 2883 N N . ALA A 1 360 ? 0.227 -12.385 -21.519 1.00 75.00 360 ALA A N 1
ATOM 2884 C CA . ALA A 1 360 ? -1.169 -12.030 -21.790 1.00 75.00 360 ALA A CA 1
ATOM 2885 C C . ALA A 1 360 ? -1.494 -10.546 -21.517 1.00 75.00 360 ALA A C 1
ATOM 2887 O O . ALA A 1 360 ? -2.437 -10.014 -22.090 1.00 75.00 360 ALA A O 1
ATOM 2888 N N . ASN A 1 361 ? -0.692 -9.875 -20.683 1.00 77.06 361 ASN A N 1
ATOM 2889 C CA . ASN A 1 361 ? -0.927 -8.512 -20.198 1.00 77.06 361 ASN A CA 1
ATOM 2890 C C . ASN A 1 361 ? 0.028 -7.478 -20.819 1.00 77.06 361 ASN A C 1
ATOM 2892 O O . ASN A 1 361 ? -0.032 -6.306 -20.454 1.00 77.06 361 ASN A O 1
ATOM 2896 N N . TRP A 1 362 ? 0.929 -7.873 -21.731 1.00 80.31 362 TRP A N 1
ATOM 2897 C CA . TRP A 1 362 ? 1.941 -6.970 -22.300 1.00 80.31 362 TRP A CA 1
ATOM 2898 C C . TRP A 1 362 ? 1.338 -5.728 -22.948 1.00 80.31 362 TRP A C 1
ATOM 2900 O O . TRP A 1 362 ? 1.871 -4.639 -22.751 1.00 80.31 362 TRP A O 1
ATOM 2910 N N . ASP A 1 363 ? 0.236 -5.876 -23.677 1.00 76.50 363 ASP A N 1
ATOM 2911 C CA . ASP A 1 363 ? -0.391 -4.757 -24.384 1.00 76.50 363 ASP A CA 1
ATOM 2912 C C . ASP A 1 363 ? -0.928 -3.722 -23.416 1.00 76.50 363 ASP A C 1
ATOM 2914 O O . ASP A 1 363 ? -0.669 -2.529 -23.560 1.00 76.50 363 ASP A O 1
ATOM 2918 N N . PHE A 1 364 ? -1.618 -4.200 -22.385 1.00 79.81 364 PHE A N 1
ATOM 2919 C CA . PHE A 1 364 ? -2.168 -3.355 -21.347 1.00 79.81 364 PHE A CA 1
ATOM 2920 C C . PHE A 1 364 ? -1.060 -2.687 -20.523 1.00 79.81 364 PHE A C 1
ATOM 2922 O O . PHE A 1 364 ? -1.095 -1.477 -20.322 1.00 79.81 364 PHE A O 1
ATOM 2929 N N . LEU A 1 365 ? -0.021 -3.434 -20.130 1.00 82.56 365 LEU A N 1
ATOM 2930 C CA . LEU A 1 365 ? 1.143 -2.884 -19.427 1.00 82.56 365 LEU A CA 1
ATOM 2931 C C . LEU A 1 365 ? 1.860 -1.811 -20.254 1.00 82.56 365 LEU A C 1
ATOM 2933 O O . LEU A 1 365 ? 2.214 -0.763 -19.721 1.00 82.56 365 LEU A O 1
ATOM 2937 N N . CYS A 1 366 ? 2.049 -2.041 -21.555 1.00 82.38 366 CYS A N 1
ATOM 2938 C CA . CYS A 1 366 ? 2.676 -1.059 -22.435 1.00 82.38 366 CYS A CA 1
ATOM 2939 C C . CYS A 1 366 ? 1.773 0.160 -22.661 1.00 82.38 366 CYS A C 1
ATOM 2941 O O . CYS A 1 366 ? 2.273 1.282 -22.679 1.00 82.38 366 CYS A O 1
ATOM 2943 N N . PHE A 1 367 ? 0.456 -0.027 -22.769 1.00 81.81 367 PHE A N 1
ATOM 2944 C CA . PHE A 1 367 ? -0.507 1.073 -22.832 1.00 81.81 367 PHE A CA 1
ATOM 2945 C C . PHE A 1 367 ? -0.456 1.961 -21.580 1.00 81.81 367 PHE A C 1
ATOM 2947 O O . PHE A 1 367 ? -0.379 3.190 -21.677 1.00 81.81 367 PHE A O 1
ATOM 2954 N N . LYS A 1 368 ? -0.417 1.351 -20.391 1.00 82.12 368 LYS A N 1
ATOM 2955 C CA . LYS A 1 368 ? -0.260 2.078 -19.123 1.00 82.12 368 LYS A CA 1
ATOM 2956 C C . LYS A 1 368 ? 1.098 2.762 -19.019 1.00 82.12 368 LYS A C 1
ATOM 2958 O O . LYS A 1 368 ? 1.148 3.933 -18.655 1.00 82.12 368 LYS A O 1
ATOM 2963 N N . ALA A 1 369 ? 2.173 2.094 -19.434 1.00 84.25 369 ALA A N 1
ATOM 2964 C CA . ALA A 1 369 ? 3.507 2.687 -19.492 1.00 84.25 369 ALA A CA 1
ATOM 2965 C C . ALA A 1 369 ? 3.527 3.923 -20.405 1.00 84.25 369 ALA A C 1
ATOM 2967 O O . ALA A 1 369 ? 4.050 4.965 -20.020 1.00 84.25 369 ALA A O 1
ATOM 2968 N N . GLY A 1 370 ? 2.885 3.845 -21.576 1.00 81.88 370 GLY A N 1
ATOM 2969 C CA . GLY A 1 370 ? 2.696 4.984 -22.473 1.00 81.88 370 GLY A CA 1
ATOM 2970 C C . GLY A 1 370 ? 1.928 6.129 -21.820 1.00 81.88 370 GLY A C 1
ATOM 2971 O O . GLY A 1 370 ? 2.325 7.281 -21.943 1.00 81.88 370 GLY A O 1
ATOM 2972 N N . THR A 1 371 ? 0.876 5.825 -21.060 1.00 80.25 371 THR A N 1
ATOM 2973 C CA . THR A 1 371 ? 0.111 6.839 -20.314 1.00 80.25 371 THR A CA 1
ATOM 2974 C C . THR A 1 371 ? 0.979 7.554 -19.273 1.00 80.25 371 THR A C 1
ATOM 2976 O O . THR A 1 371 ? 0.943 8.782 -19.189 1.00 80.25 371 THR A O 1
ATOM 2979 N N . ILE A 1 372 ? 1.803 6.814 -18.524 1.00 79.12 372 ILE A N 1
ATOM 2980 C CA . ILE A 1 372 ? 2.769 7.380 -17.568 1.00 79.12 372 ILE A CA 1
ATOM 2981 C C . ILE A 1 372 ? 3.801 8.255 -18.283 1.00 79.12 372 ILE A C 1
ATOM 2983 O O . ILE A 1 372 ? 4.077 9.361 -17.822 1.00 79.12 372 ILE A O 1
ATOM 2987 N N . ILE A 1 373 ? 4.325 7.804 -19.427 1.00 80.12 373 ILE A N 1
ATOM 2988 C CA . ILE A 1 373 ? 5.266 8.577 -20.244 1.00 80.12 373 ILE A CA 1
ATOM 2989 C C . ILE A 1 373 ? 4.633 9.888 -20.715 1.00 80.12 373 ILE A C 1
ATOM 2991 O O . ILE A 1 373 ? 5.214 10.940 -20.476 1.00 80.12 373 ILE A O 1
ATOM 2995 N N . LYS A 1 374 ? 3.440 9.845 -21.327 1.00 78.81 374 LYS A N 1
ATOM 2996 C CA . LYS A 1 374 ? 2.721 11.038 -21.816 1.00 78.81 374 LYS A CA 1
ATOM 2997 C C . LYS A 1 374 ? 2.446 12.046 -20.715 1.00 78.81 374 LYS A C 1
ATOM 2999 O O . LYS A 1 374 ? 2.552 13.249 -20.915 1.00 78.81 374 LYS A O 1
ATOM 3004 N N . ARG A 1 375 ? 2.097 11.545 -19.532 1.00 75.38 375 ARG A N 1
ATOM 3005 C CA . ARG A 1 375 ? 1.850 12.389 -18.368 1.00 75.38 375 ARG A CA 1
ATOM 3006 C C . ARG A 1 375 ? 3.136 12.895 -17.731 1.00 75.38 375 ARG A C 1
ATOM 3008 O O . ARG A 1 375 ? 3.018 13.736 -16.863 1.00 75.38 375 ARG A O 1
ATOM 3015 N N . SER A 1 376 ? 4.320 12.407 -18.115 1.00 72.56 376 SER A N 1
ATOM 3016 C CA . SER A 1 376 ? 5.602 12.810 -17.531 1.00 72.56 376 SER A CA 1
ATOM 3017 C C . SER A 1 376 ? 6.172 14.048 -18.214 1.00 72.56 376 SER A C 1
ATOM 3019 O O . SER A 1 376 ? 6.685 13.952 -19.323 1.00 72.56 376 SER A O 1
ATOM 3021 N N . SER A 1 377 ? 6.092 15.206 -17.558 1.00 59.69 377 SER A N 1
ATOM 3022 C CA . SER A 1 377 ? 6.474 16.501 -18.145 1.00 59.69 377 SER A CA 1
ATOM 3023 C C . SER A 1 377 ? 7.944 16.910 -17.952 1.00 59.69 377 SER A C 1
ATOM 3025 O O . SER A 1 377 ? 8.433 17.717 -18.735 1.00 59.69 377 SER A O 1
ATOM 3027 N N . VAL A 1 378 ? 8.661 16.369 -16.953 1.00 57.28 378 VAL A N 1
ATOM 3028 C CA . VAL A 1 378 ? 10.071 16.707 -16.649 1.00 57.28 378 VAL A CA 1
ATOM 3029 C C . VAL A 1 378 ? 10.778 15.516 -15.979 1.00 57.28 378 VAL A C 1
ATOM 3031 O O . VAL A 1 378 ? 10.216 14.911 -15.065 1.00 57.28 378 VAL A O 1
ATOM 3034 N N . LEU A 1 379 ? 12.016 15.202 -16.389 1.00 53.78 379 LEU A N 1
ATOM 3035 C CA . LEU A 1 379 ? 12.954 14.424 -15.564 1.00 53.78 379 LEU A CA 1
ATOM 3036 C C . LEU A 1 379 ? 13.681 15.394 -14.625 1.00 53.78 379 LEU A C 1
ATOM 3038 O O . LEU A 1 379 ? 14.461 16.223 -15.085 1.00 53.78 379 LEU A O 1
ATOM 3042 N N . ILE A 1 380 ? 13.406 15.325 -13.322 1.00 51.47 380 ILE A N 1
ATOM 3043 C CA . ILE A 1 380 ? 14.193 16.027 -12.299 1.00 51.47 380 ILE A CA 1
ATOM 3044 C C . ILE A 1 380 ? 15.478 15.222 -12.055 1.00 51.47 380 ILE A C 1
ATOM 3046 O O . ILE A 1 380 ? 15.454 13.992 -12.056 1.00 51.47 380 ILE A O 1
ATOM 3050 N N . GLU A 1 381 ? 16.599 15.914 -11.853 1.00 48.03 381 GLU A N 1
ATOM 3051 C CA . GLU A 1 381 ? 17.954 15.336 -11.839 1.00 48.03 381 GLU A CA 1
ATOM 3052 C C . GLU A 1 381 ? 18.195 14.242 -10.771 1.00 48.03 381 GLU A C 1
ATOM 3054 O O . GLU A 1 381 ? 19.097 13.428 -10.954 1.00 48.03 381 GLU A O 1
ATOM 3059 N N . ASP A 1 382 ? 17.370 14.150 -9.715 1.00 46.91 382 ASP A N 1
ATOM 3060 C CA . ASP A 1 382 ? 17.689 13.380 -8.495 1.00 46.91 382 ASP A CA 1
ATOM 3061 C C . ASP A 1 382 ? 16.708 12.235 -8.120 1.00 46.91 382 ASP A C 1
ATOM 3063 O O . ASP A 1 382 ? 16.757 11.722 -6.999 1.00 46.91 382 ASP A O 1
ATOM 3067 N N . GLY A 1 383 ? 15.812 11.785 -9.013 1.00 51.09 383 GLY A N 1
ATOM 3068 C CA . GLY A 1 383 ? 14.755 10.812 -8.666 1.00 51.09 383 GLY A CA 1
ATOM 3069 C C . GLY A 1 383 ? 14.728 9.516 -9.487 1.00 51.09 383 GLY A C 1
ATOM 3070 O O . GLY A 1 383 ? 14.904 9.534 -10.699 1.00 51.09 383 GLY A O 1
ATOM 3071 N N . ALA A 1 384 ? 14.405 8.383 -8.846 1.00 55.19 384 ALA A N 1
ATOM 3072 C CA . ALA A 1 384 ? 13.977 7.161 -9.537 1.00 55.19 384 ALA A CA 1
ATOM 3073 C C . ALA A 1 384 ? 12.614 7.420 -10.203 1.00 55.19 384 ALA A C 1
ATOM 3075 O O . ALA A 1 384 ? 11.595 7.491 -9.517 1.00 55.19 384 ALA A O 1
ATOM 3076 N N . TYR A 1 385 ? 12.602 7.649 -11.518 1.00 68.31 385 TYR A N 1
ATOM 3077 C CA . TYR A 1 385 ? 11.390 8.004 -12.258 1.00 68.31 385 TYR A CA 1
ATOM 3078 C C . TYR A 1 385 ? 10.595 6.774 -12.698 1.00 68.31 385 TYR A C 1
ATOM 3080 O O . TYR A 1 385 ? 11.165 5.906 -13.363 1.00 68.31 385 TYR A O 1
ATOM 3088 N N . PRO A 1 386 ? 9.255 6.760 -12.500 1.00 75.06 386 PRO A N 1
ATOM 3089 C CA . PRO A 1 386 ? 8.370 5.825 -13.196 1.00 75.06 386 PRO A CA 1
ATOM 3090 C C . PRO A 1 386 ? 8.609 5.823 -14.712 1.00 75.06 386 PRO A C 1
ATOM 3092 O O . PRO A 1 386 ? 8.457 4.791 -15.355 1.00 75.06 386 PRO A O 1
ATOM 3095 N N . LEU A 1 387 ? 9.026 6.967 -15.276 1.00 78.56 387 LEU A N 1
ATOM 3096 C CA . LEU A 1 387 ? 9.364 7.124 -16.691 1.00 78.56 387 LEU A CA 1
ATOM 3097 C C . LEU A 1 387 ? 10.454 6.150 -17.151 1.00 78.56 387 LEU A C 1
ATOM 3099 O O . LEU A 1 387 ? 10.322 5.555 -18.220 1.00 78.56 387 LEU A O 1
ATOM 3103 N N . GLU A 1 388 ? 11.525 5.991 -16.369 1.00 79.25 388 GLU A N 1
ATOM 3104 C CA . GLU A 1 388 ? 12.648 5.130 -16.742 1.00 79.25 388 GLU A CA 1
ATOM 3105 C C . GLU A 1 388 ? 12.210 3.664 -16.798 1.00 79.25 388 GLU A C 1
ATOM 3107 O O . GLU A 1 388 ? 12.405 2.986 -17.812 1.00 79.25 388 GLU A O 1
ATOM 3112 N N . ASP A 1 389 ? 11.538 3.191 -15.750 1.00 84.75 389 ASP A N 1
ATOM 3113 C CA . ASP A 1 389 ? 11.048 1.818 -15.691 1.00 84.75 389 ASP A CA 1
ATOM 3114 C C . ASP A 1 389 ? 9.926 1.538 -16.697 1.00 84.75 389 ASP A C 1
ATOM 3116 O O . ASP A 1 389 ? 9.930 0.477 -17.328 1.00 84.75 389 ASP A O 1
ATOM 3120 N N . ALA A 1 390 ? 9.015 2.490 -16.924 1.00 84.44 390 ALA A N 1
ATOM 3121 C CA . ALA A 1 390 ? 7.990 2.404 -17.964 1.00 84.44 390 ALA A CA 1
ATOM 3122 C C . ALA A 1 390 ? 8.622 2.294 -19.363 1.00 84.44 390 ALA A C 1
ATOM 3124 O O . ALA A 1 390 ? 8.242 1.432 -20.161 1.00 84.44 390 ALA A O 1
ATOM 3125 N N . MET A 1 391 ? 9.644 3.107 -19.648 1.00 83.69 391 MET A N 1
ATOM 3126 C CA . MET A 1 391 ? 10.384 3.070 -20.910 1.00 83.69 391 MET A CA 1
ATOM 3127 C C . MET A 1 391 ? 11.123 1.739 -21.098 1.00 83.69 391 MET A C 1
ATOM 3129 O O . MET A 1 391 ? 11.072 1.124 -22.169 1.00 83.69 391 MET A O 1
ATOM 3133 N N . PHE A 1 392 ? 11.787 1.250 -20.050 1.00 84.25 392 PHE A N 1
ATOM 3134 C CA . PHE A 1 392 ? 12.441 -0.054 -20.078 1.00 84.25 392 PHE A CA 1
ATOM 3135 C C . PHE A 1 392 ? 11.458 -1.205 -20.260 1.00 84.25 392 PHE A C 1
ATOM 3137 O O . PHE A 1 392 ? 11.784 -2.155 -20.977 1.00 84.25 392 PHE A O 1
ATOM 3144 N N . LEU A 1 393 ? 10.271 -1.125 -19.660 1.00 86.44 393 LEU A N 1
ATOM 3145 C CA . LEU A 1 393 ? 9.230 -2.129 -19.828 1.00 86.44 393 LEU A CA 1
ATOM 3146 C C . LEU A 1 393 ? 8.784 -2.202 -21.291 1.00 86.44 393 LEU A C 1
ATOM 3148 O O . LEU A 1 393 ? 8.847 -3.285 -21.876 1.00 86.44 393 LEU A O 1
ATOM 3152 N N . ILE A 1 394 ? 8.446 -1.066 -21.917 1.00 83.31 394 ILE A N 1
ATOM 3153 C CA . ILE A 1 394 ? 8.057 -1.027 -23.340 1.00 83.31 394 ILE A CA 1
ATOM 3154 C C . ILE A 1 394 ? 9.183 -1.590 -24.214 1.00 83.31 394 ILE A C 1
ATOM 3156 O O . ILE A 1 394 ? 8.945 -2.448 -25.069 1.00 83.31 394 ILE A O 1
ATOM 3160 N N . HIS A 1 395 ? 10.429 -1.176 -23.967 1.00 82.19 395 HIS A N 1
ATOM 3161 C CA . HIS A 1 395 ? 11.593 -1.684 -24.691 1.00 82.19 395 HIS A CA 1
ATOM 3162 C C . HIS A 1 395 ? 11.733 -3.213 -24.556 1.00 82.19 395 HIS A C 1
ATOM 3164 O O . HIS A 1 395 ? 11.893 -3.914 -25.560 1.00 82.19 395 HIS A O 1
ATOM 3170 N N . LYS A 1 396 ? 11.656 -3.765 -23.340 1.00 81.62 396 LYS A N 1
ATOM 3171 C CA . LYS A 1 396 ? 11.789 -5.212 -23.102 1.00 81.62 396 LYS A CA 1
ATOM 3172 C C . LYS A 1 396 ? 10.637 -6.006 -23.719 1.00 81.62 396 LYS A C 1
ATOM 3174 O O . LYS A 1 396 ? 10.890 -7.053 -24.321 1.00 81.62 396 LYS A O 1
ATOM 3179 N N . CYS A 1 397 ? 9.401 -5.521 -23.598 1.00 78.75 397 CYS A N 1
ATOM 3180 C CA . CYS A 1 397 ? 8.233 -6.118 -24.245 1.00 78.75 397 CYS A CA 1
ATOM 3181 C C . CYS A 1 397 ? 8.415 -6.147 -25.768 1.00 78.75 397 CYS A C 1
ATOM 3183 O O . CYS A 1 397 ? 8.237 -7.197 -26.388 1.00 78.75 397 CYS A O 1
ATOM 3185 N N . TRP A 1 398 ? 8.899 -5.054 -26.364 1.00 73.94 398 TRP A N 1
ATOM 3186 C CA . TRP A 1 398 ? 9.193 -5.001 -27.795 1.00 73.94 398 TRP A CA 1
ATOM 3187 C C . TRP A 1 398 ? 10.273 -5.998 -28.221 1.00 73.94 398 TRP A C 1
ATOM 3189 O O . TRP A 1 398 ? 10.064 -6.762 -29.163 1.00 73.94 398 TRP A O 1
ATOM 3199 N N . GLN A 1 399 ? 11.427 -6.036 -27.537 1.00 72.94 399 GLN A N 1
ATOM 3200 C CA . GLN A 1 399 ? 12.518 -6.963 -27.888 1.00 72.94 399 GLN A CA 1
ATOM 3201 C C . GLN A 1 399 ? 12.044 -8.420 -27.945 1.00 72.94 399 GLN A C 1
ATOM 3203 O O . GLN A 1 399 ? 12.541 -9.210 -28.748 1.00 72.94 399 GLN A O 1
ATOM 3208 N N . ARG A 1 400 ? 11.072 -8.770 -27.100 1.00 71.25 400 ARG A N 1
ATOM 3209 C CA . ARG A 1 400 ? 10.503 -10.116 -26.996 1.00 71.25 400 ARG A CA 1
ATOM 3210 C C . ARG A 1 400 ? 9.366 -10.377 -27.982 1.00 71.25 400 ARG A C 1
ATOM 3212 O O . ARG A 1 400 ? 9.159 -11.531 -28.356 1.00 71.25 400 ARG A O 1
ATOM 3219 N N . ARG A 1 401 ? 8.678 -9.335 -28.462 1.00 64.19 401 ARG A N 1
ATOM 3220 C CA . ARG A 1 401 ? 7.593 -9.433 -29.456 1.00 64.19 401 ARG A CA 1
ATOM 3221 C C . ARG A 1 401 ? 8.040 -10.041 -30.783 1.00 64.19 401 ARG A C 1
ATOM 3223 O O . ARG A 1 401 ? 7.235 -10.673 -31.457 1.00 64.19 401 ARG A O 1
ATOM 3230 N N . HIS A 1 402 ? 9.330 -9.977 -31.122 1.00 52.28 402 HIS A N 1
ATOM 3231 C CA . HIS A 1 402 ? 9.879 -10.712 -32.269 1.00 52.28 402 HIS A CA 1
ATOM 3232 C C . HIS A 1 402 ? 9.630 -12.242 -32.218 1.00 52.28 402 HIS A C 1
ATOM 3234 O O . HIS A 1 402 ? 9.932 -12.923 -33.195 1.00 52.28 402 HIS A O 1
ATOM 3240 N N . CYS A 1 403 ? 9.055 -12.779 -31.128 1.00 40.97 403 CYS A N 1
ATOM 3241 C CA . CYS A 1 403 ? 8.641 -14.175 -30.984 1.00 40.97 403 CYS A CA 1
ATOM 3242 C C . CYS A 1 403 ? 7.111 -14.446 -30.986 1.00 40.97 403 CYS A C 1
ATOM 3244 O O . CYS A 1 403 ? 6.757 -15.618 -31.090 1.00 40.97 403 CYS A O 1
ATOM 3246 N N . VAL A 1 404 ? 6.195 -13.460 -30.865 1.00 40.12 404 VAL A N 1
ATOM 3247 C CA . VAL A 1 404 ? 4.733 -13.727 -30.721 1.00 40.12 404 VAL A CA 1
ATOM 3248 C C . VAL A 1 404 ? 3.855 -12.685 -31.443 1.00 40.12 404 VAL A C 1
ATOM 3250 O O . VAL A 1 404 ? 4.069 -11.483 -31.344 1.00 40.12 404 VAL A O 1
ATOM 3253 N N . GLN A 1 405 ? 2.849 -13.170 -32.173 1.00 44.94 405 GLN A N 1
ATOM 3254 C CA . GLN A 1 405 ? 2.128 -12.510 -33.273 1.00 44.94 405 GLN A CA 1
ATOM 3255 C C . GLN A 1 405 ? 0.974 -11.550 -32.890 1.00 44.94 405 GLN A C 1
ATOM 3257 O O . GLN A 1 405 ? 0.175 -11.212 -33.757 1.00 44.94 405 GLN A O 1
ATOM 3262 N N . TYR A 1 406 ? 0.855 -11.089 -31.641 1.00 42.16 406 TYR A N 1
ATOM 3263 C CA . TYR A 1 406 ? -0.296 -10.280 -31.202 1.00 42.16 406 TYR A CA 1
ATOM 3264 C C . TYR A 1 406 ? 0.123 -9.021 -30.427 1.00 42.16 406 TYR A C 1
ATOM 3266 O O . TYR A 1 406 ? 1.184 -8.990 -29.806 1.00 42.16 406 TYR A O 1
ATOM 3274 N N . GLY A 1 407 ? -0.689 -7.957 -30.520 1.00 50.28 407 GLY A N 1
ATOM 3275 C CA . GLY A 1 407 ? -0.999 -7.185 -29.315 1.00 50.28 407 GLY A CA 1
ATOM 3276 C C . GLY A 1 407 ? -0.689 -5.686 -29.248 1.00 50.28 407 GLY A C 1
ATOM 3277 O O . GLY A 1 407 ? -1.600 -4.879 -29.128 1.00 50.28 407 GLY A O 1
ATOM 3278 N N . LEU A 1 408 ? 0.573 -5.268 -29.342 1.00 53.34 408 LEU A N 1
ATOM 3279 C CA . LEU A 1 408 ? 0.959 -3.888 -28.991 1.00 53.34 408 LEU A CA 1
ATOM 3280 C C . LEU A 1 408 ? 0.518 -2.792 -29.993 1.00 53.34 408 LEU A C 1
ATOM 3282 O O . LEU A 1 408 ? 0.912 -1.637 -29.857 1.00 53.34 408 LEU A O 1
ATOM 3286 N N . GLY A 1 409 ? -0.281 -3.135 -31.011 1.00 55.66 409 GLY A N 1
ATOM 3287 C CA . GLY A 1 409 ? -0.645 -2.235 -32.111 1.00 55.66 409 GLY A CA 1
ATOM 3288 C C . GLY A 1 409 ? -1.223 -0.901 -31.635 1.00 55.66 409 GLY A C 1
ATOM 3289 O O . GLY A 1 409 ? -0.791 0.138 -32.107 1.00 55.66 409 GLY A O 1
ATOM 3290 N N . GLY A 1 410 ? -2.111 -0.910 -30.634 1.00 61.12 410 GLY A N 1
ATOM 3291 C CA . GLY A 1 410 ? -2.765 0.311 -30.146 1.00 61.12 410 GLY A CA 1
ATOM 3292 C C . GLY A 1 410 ? -1.805 1.384 -29.622 1.00 61.12 410 GLY A C 1
ATOM 3293 O O . GLY A 1 410 ? -2.039 2.563 -29.858 1.00 61.12 410 GLY A O 1
ATOM 3294 N N . LEU A 1 411 ? -0.701 0.988 -28.976 1.00 65.88 411 LEU A N 1
ATOM 3295 C CA . LEU A 1 411 ? 0.314 1.937 -28.510 1.00 65.88 411 LEU A CA 1
ATOM 3296 C C . LEU A 1 411 ? 1.120 2.524 -29.673 1.00 65.88 411 LEU A C 1
ATOM 3298 O O . LEU A 1 411 ? 1.553 3.669 -29.607 1.00 65.88 411 LEU A O 1
ATOM 3302 N N . PHE A 1 412 ? 1.325 1.743 -30.738 1.00 61.62 412 PHE A N 1
ATOM 3303 C CA . PHE A 1 412 ? 2.139 2.167 -31.877 1.00 61.62 412 PHE A CA 1
ATOM 3304 C C . PHE A 1 412 ? 1.442 3.148 -32.810 1.00 61.62 412 PHE A C 1
ATOM 3306 O O . PHE A 1 412 ? 2.117 3.891 -33.514 1.00 61.62 412 PHE A O 1
ATOM 3313 N N . TYR A 1 413 ? 0.114 3.211 -32.738 1.00 63.84 413 TYR A N 1
ATOM 3314 C CA . TYR A 1 413 ? -0.690 4.235 -33.398 1.00 63.84 413 TYR A CA 1
ATOM 3315 C C . TYR A 1 413 ? -0.924 5.479 -32.516 1.00 63.84 413 TYR A C 1
ATOM 3317 O O . TYR A 1 413 ? -1.619 6.401 -32.941 1.00 63.84 413 TYR A O 1
ATOM 3325 N N . ASP A 1 414 ? -0.355 5.539 -31.303 1.00 71.50 414 ASP A N 1
ATOM 3326 C CA . ASP A 1 414 ? -0.502 6.683 -30.393 1.00 71.50 414 ASP A CA 1
ATOM 3327 C C . ASP A 1 414 ? 0.454 7.828 -30.790 1.00 71.50 414 ASP A C 1
ATOM 3329 O O . ASP A 1 414 ? 1.593 7.931 -30.324 1.00 71.50 414 ASP A O 1
ATOM 3333 N N . ILE A 1 415 ? -0.024 8.696 -31.690 1.00 70.12 415 ILE A N 1
ATOM 3334 C CA . ILE A 1 415 ? 0.698 9.883 -32.187 1.00 70.12 415 ILE A CA 1
ATOM 3335 C C . ILE A 1 415 ? 1.074 10.834 -31.038 1.00 70.12 415 ILE A C 1
ATOM 3337 O O . ILE A 1 415 ? 2.130 11.464 -31.070 1.00 70.12 415 ILE A O 1
ATOM 3341 N N . GLU A 1 416 ? 0.234 10.932 -30.006 1.00 73.62 416 GLU A N 1
ATOM 3342 C CA . GLU A 1 416 ? 0.491 11.787 -28.847 1.00 73.62 416 GLU A CA 1
ATOM 3343 C C . GLU A 1 416 ? 1.705 11.279 -28.062 1.00 73.62 416 GLU A C 1
ATOM 3345 O O . GLU A 1 416 ? 2.602 12.058 -27.739 1.00 73.62 416 GLU A O 1
ATOM 3350 N N . LEU A 1 417 ? 1.785 9.962 -27.829 1.00 77.25 417 LEU A N 1
ATOM 3351 C CA . LEU A 1 417 ? 2.947 9.345 -27.188 1.00 77.25 417 LEU A CA 1
ATOM 3352 C C . LEU A 1 417 ? 4.211 9.574 -28.014 1.00 77.25 417 LEU A C 1
ATOM 3354 O O . LEU A 1 417 ? 5.253 9.903 -27.453 1.00 77.25 417 LEU A O 1
ATOM 3358 N N . HIS A 1 418 ? 4.123 9.430 -29.336 1.00 71.50 418 HIS A N 1
ATOM 3359 C CA . HIS A 1 418 ? 5.254 9.685 -30.222 1.00 71.50 418 HIS A CA 1
ATOM 3360 C C . HIS A 1 418 ? 5.779 11.121 -30.089 1.00 71.50 418 HIS A C 1
ATOM 3362 O O . HIS A 1 418 ? 6.961 11.314 -29.800 1.00 71.50 418 HIS A O 1
ATOM 3368 N N . ASN A 1 419 ? 4.902 12.116 -30.240 1.00 71.06 419 ASN A N 1
ATOM 3369 C CA . ASN A 1 419 ? 5.274 13.528 -30.132 1.00 71.06 419 ASN A CA 1
ATOM 3370 C C . ASN A 1 419 ? 5.888 13.843 -28.765 1.00 71.06 419 ASN A C 1
ATOM 3372 O O . ASN A 1 419 ? 6.885 14.559 -28.677 1.00 71.06 419 ASN A O 1
ATOM 3376 N N . HIS A 1 420 ? 5.335 13.256 -27.703 1.00 75.94 420 HIS A N 1
ATOM 3377 C CA . HIS A 1 420 ? 5.850 13.434 -26.351 1.00 75.94 420 HIS A CA 1
ATOM 3378 C C . HIS A 1 420 ? 7.238 12.816 -26.158 1.00 75.94 420 HIS A C 1
ATOM 3380 O O . HIS A 1 420 ? 8.108 13.418 -25.535 1.00 75.94 420 HIS A O 1
ATOM 3386 N N . LEU A 1 421 ? 7.493 11.637 -26.732 1.00 74.75 421 LEU A N 1
ATOM 3387 C CA . LEU A 1 421 ? 8.821 11.021 -26.708 1.00 74.75 421 LEU A CA 1
ATOM 3388 C C . LEU A 1 421 ? 9.859 11.864 -27.446 1.00 74.75 421 LEU A C 1
ATOM 3390 O O . LEU A 1 421 ? 10.984 11.977 -26.966 1.00 74.75 421 LEU A O 1
ATOM 3394 N N . VAL A 1 422 ? 9.498 12.457 -28.588 1.00 69.38 422 VAL A N 1
ATOM 3395 C CA . VAL A 1 422 ? 10.381 13.376 -29.322 1.00 69.38 422 VAL A CA 1
ATOM 3396 C C . VAL A 1 422 ? 10.699 14.600 -28.464 1.00 69.38 422 VAL A C 1
ATOM 3398 O O . VAL A 1 422 ? 11.873 14.912 -28.283 1.00 69.38 422 VAL A O 1
ATOM 3401 N N . LEU A 1 423 ? 9.682 15.218 -27.856 1.00 71.56 423 LEU A N 1
ATOM 3402 C CA . LEU A 1 423 ? 9.853 16.358 -26.952 1.00 71.56 423 LEU A CA 1
ATOM 3403 C C . LEU A 1 423 ? 10.787 16.022 -25.778 1.00 71.56 423 LEU A C 1
ATOM 3405 O O . LEU A 1 423 ? 11.726 16.765 -25.501 1.00 71.56 423 LEU A O 1
ATOM 3409 N N . LEU A 1 424 ? 10.571 14.881 -25.114 1.00 71.69 424 LEU A N 1
ATOM 3410 C CA . LEU A 1 424 ? 11.442 14.414 -24.033 1.00 71.69 424 LEU A CA 1
ATOM 3411 C C . LEU A 1 424 ? 12.878 14.230 -24.533 1.00 71.69 424 LEU A C 1
ATOM 3413 O O . LEU A 1 424 ? 13.820 14.667 -23.884 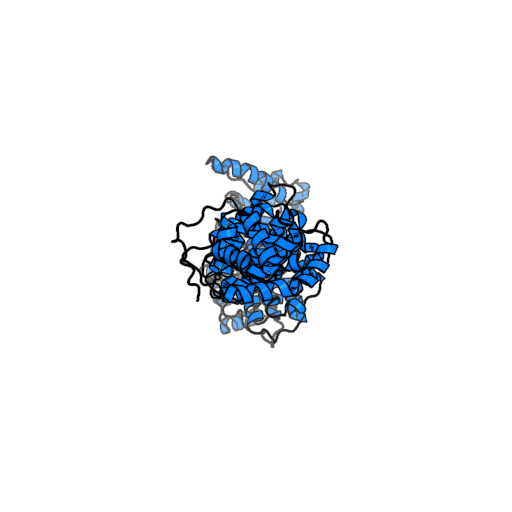1.00 71.69 424 LEU A O 1
ATOM 3417 N N . MET A 1 425 ? 13.069 13.627 -25.706 1.00 68.19 425 MET A N 1
ATOM 3418 C CA . MET A 1 425 ? 14.405 13.448 -26.275 1.00 68.19 425 MET A CA 1
ATOM 3419 C C . MET A 1 425 ? 15.120 14.772 -26.580 1.00 68.19 425 MET A C 1
ATOM 3421 O O . MET A 1 425 ? 16.344 14.816 -26.480 1.00 68.19 425 MET A O 1
ATOM 3425 N N . GLU A 1 426 ? 14.386 15.828 -26.937 1.00 65.25 426 GLU A N 1
ATOM 3426 C CA . GLU A 1 426 ? 14.937 17.170 -27.168 1.00 65.25 426 GLU A CA 1
ATOM 3427 C C . GLU A 1 426 ? 15.275 17.912 -25.870 1.00 65.25 426 GLU A C 1
ATOM 3429 O O . GLU A 1 426 ? 16.235 18.680 -25.832 1.00 65.25 426 GLU A O 1
ATOM 3434 N N . GLN A 1 427 ? 14.495 17.692 -24.810 1.00 67.06 427 GLN A N 1
ATOM 3435 C CA . GLN A 1 427 ? 14.656 18.376 -23.524 1.00 67.06 427 GLN A CA 1
ATOM 3436 C C . GLN A 1 427 ? 15.757 17.777 -22.643 1.00 67.06 427 GLN A C 1
ATOM 3438 O O . GLN A 1 427 ? 16.281 18.457 -21.762 1.00 67.06 427 GLN A O 1
ATOM 3443 N N . LEU A 1 428 ? 16.098 16.506 -22.846 1.00 63.56 428 LEU A N 1
ATOM 3444 C CA . LEU A 1 428 ? 16.987 15.770 -21.955 1.00 63.56 428 LEU A CA 1
ATOM 3445 C C . LEU A 1 428 ? 18.459 15.908 -22.355 1.00 63.56 428 LEU A C 1
ATOM 3447 O O . LEU A 1 428 ? 18.888 15.457 -23.420 1.00 63.56 428 LEU A O 1
ATOM 3451 N N . ASP A 1 429 ? 19.269 16.463 -21.449 1.00 59.97 429 ASP A N 1
ATOM 3452 C CA . ASP A 1 429 ? 20.725 16.501 -21.602 1.00 59.97 429 ASP A CA 1
ATOM 3453 C C . ASP A 1 429 ? 21.355 15.151 -21.214 1.00 59.97 429 ASP A C 1
ATOM 3455 O O . ASP A 1 429 ? 21.867 14.935 -20.116 1.00 59.97 429 ASP A O 1
ATOM 3459 N N . PHE A 1 430 ? 21.317 14.199 -22.148 1.00 59.81 430 PHE A N 1
ATOM 3460 C CA . PHE A 1 430 ? 21.857 12.842 -21.979 1.00 59.81 430 PHE A CA 1
ATOM 3461 C C . PHE A 1 430 ? 23.394 12.750 -21.890 1.00 59.81 430 PHE A C 1
ATOM 3463 O O . PHE A 1 430 ? 23.951 11.660 -22.047 1.00 59.81 430 PHE A O 1
ATOM 3470 N N . GLN A 1 431 ? 24.111 13.851 -21.638 1.00 53.81 431 GLN A N 1
ATOM 3471 C CA . GLN A 1 431 ? 25.564 13.821 -21.432 1.00 53.81 431 GLN A CA 1
ATOM 3472 C C . GLN A 1 431 ? 25.978 13.033 -20.183 1.00 53.81 431 GLN A C 1
ATOM 3474 O O . GLN A 1 431 ? 27.110 12.545 -20.101 1.00 53.81 431 GLN A O 1
ATOM 3479 N N . HIS A 1 432 ? 25.073 12.864 -19.218 1.00 57.94 432 HIS A N 1
ATOM 3480 C CA . HIS A 1 432 ? 25.361 12.082 -18.027 1.00 57.94 432 HIS A CA 1
ATOM 3481 C C . HIS A 1 432 ? 25.254 10.575 -18.310 1.00 57.94 432 HIS A C 1
ATOM 3483 O O . HIS A 1 432 ? 24.201 10.056 -18.687 1.00 57.94 432 HIS A O 1
ATOM 3489 N N . ILE A 1 433 ? 26.350 9.847 -18.058 1.00 58.62 433 ILE A N 1
ATOM 3490 C CA . ILE A 1 433 ? 26.488 8.400 -18.311 1.00 58.62 433 ILE A CA 1
ATOM 3491 C C . ILE A 1 433 ? 25.338 7.574 -17.713 1.00 58.62 433 ILE A C 1
ATOM 3493 O O . ILE A 1 433 ? 24.976 6.545 -18.286 1.00 58.62 433 ILE A O 1
ATOM 3497 N N . ALA A 1 434 ? 24.756 8.018 -16.593 1.00 56.88 434 ALA A N 1
ATOM 3498 C CA . ALA A 1 434 ? 23.650 7.320 -15.935 1.00 56.88 434 ALA A CA 1
ATOM 3499 C C . ALA A 1 434 ? 22.412 7.163 -16.838 1.00 56.88 434 ALA A C 1
ATOM 3501 O O . ALA A 1 434 ? 21.746 6.137 -16.768 1.00 56.88 434 ALA A O 1
ATOM 3502 N N . PHE A 1 435 ? 22.153 8.102 -17.753 1.00 64.06 435 PHE A N 1
ATOM 3503 C CA . PHE A 1 435 ? 20.970 8.062 -18.619 1.00 64.06 435 PHE A CA 1
ATOM 3504 C C . PHE A 1 435 ? 21.203 7.345 -19.955 1.00 64.06 435 PHE A C 1
ATOM 3506 O O . PHE A 1 435 ? 20.301 7.264 -20.785 1.00 64.06 435 PHE A O 1
ATOM 3513 N N . HIS A 1 436 ? 22.393 6.785 -20.193 1.00 66.06 436 HIS A N 1
ATOM 3514 C CA . HIS A 1 436 ? 22.729 6.129 -21.460 1.00 66.06 436 HIS A CA 1
ATOM 3515 C C . HIS A 1 436 ? 21.825 4.932 -21.805 1.00 66.06 436 HIS A C 1
ATOM 3517 O O . HIS A 1 436 ? 21.493 4.722 -22.977 1.00 66.06 436 HIS A O 1
ATOM 3523 N N . ASP A 1 437 ? 21.453 4.109 -20.823 1.00 66.62 437 ASP A N 1
ATOM 3524 C CA . ASP A 1 437 ? 20.604 2.939 -21.076 1.00 66.62 437 ASP A CA 1
ATOM 3525 C C . ASP A 1 437 ? 19.137 3.341 -21.270 1.00 66.62 437 ASP A C 1
ATOM 3527 O O . ASP A 1 437 ? 18.481 2.826 -22.188 1.00 66.62 437 ASP A O 1
ATOM 3531 N N . LEU A 1 438 ? 18.657 4.321 -20.498 1.00 69.75 438 LEU A N 1
ATOM 3532 C CA . LEU A 1 438 ? 17.356 4.955 -20.697 1.00 69.75 438 LEU A CA 1
ATOM 3533 C C . LEU A 1 438 ? 17.261 5.553 -22.106 1.00 69.75 438 LEU A C 1
ATOM 3535 O O . LEU A 1 438 ? 16.360 5.218 -22.872 1.00 69.75 438 LEU A O 1
ATOM 3539 N N . TYR A 1 439 ? 18.267 6.319 -22.513 1.00 68.12 439 TYR A N 1
ATOM 3540 C CA . TYR A 1 439 ? 18.366 6.894 -23.847 1.00 68.12 439 TYR A CA 1
ATOM 3541 C C . TYR A 1 439 ? 18.350 5.854 -24.971 1.00 68.12 439 TYR A C 1
ATOM 3543 O O . TYR A 1 439 ? 17.634 5.979 -25.965 1.00 68.12 439 TYR A O 1
ATOM 3551 N N . SER A 1 440 ? 19.120 4.773 -24.815 1.00 66.38 440 SER A N 1
ATOM 3552 C CA . SER A 1 440 ? 19.104 3.660 -25.765 1.00 66.38 440 SER A CA 1
ATOM 3553 C C . SER A 1 440 ? 17.711 3.026 -25.873 1.00 66.38 440 SER A C 1
ATOM 3555 O O . SER A 1 440 ? 17.382 2.471 -26.927 1.00 66.38 440 SER A O 1
ATOM 3557 N N . SER A 1 441 ? 16.915 3.076 -24.807 1.00 71.38 441 SER A N 1
ATOM 3558 C CA . SER A 1 441 ? 15.544 2.565 -24.766 1.00 71.38 441 SER A CA 1
ATOM 3559 C C . SER A 1 441 ? 14.572 3.522 -25.447 1.00 71.38 441 SER A C 1
ATOM 3561 O O . SER A 1 441 ? 13.861 3.067 -26.338 1.00 71.38 441 SER A O 1
ATOM 3563 N N . PHE A 1 442 ? 14.658 4.829 -25.171 1.00 71.81 442 PHE A N 1
ATOM 3564 C CA . PHE A 1 442 ? 13.954 5.878 -25.922 1.00 71.81 442 PHE A CA 1
ATOM 3565 C C . PHE A 1 442 ? 14.169 5.717 -27.421 1.00 71.81 442 PHE A C 1
ATOM 3567 O O . PHE A 1 442 ? 13.226 5.522 -28.176 1.00 71.81 442 PHE A O 1
ATOM 3574 N N . LEU A 1 443 ? 15.431 5.661 -27.847 1.00 66.00 443 LEU A N 1
ATOM 3575 C CA . LEU A 1 443 ? 15.784 5.456 -29.245 1.00 66.00 443 LEU A CA 1
ATOM 3576 C C . LEU A 1 443 ? 15.135 4.218 -29.854 1.00 66.00 443 LEU A C 1
ATOM 3578 O O . LEU A 1 443 ? 14.749 4.232 -31.017 1.00 66.00 443 LEU A O 1
ATOM 3582 N N . PHE A 1 444 ? 15.068 3.124 -29.100 1.00 67.50 444 PHE A N 1
ATOM 3583 C CA . PHE A 1 444 ? 14.488 1.882 -29.586 1.00 67.50 444 PHE A CA 1
ATOM 3584 C C . PHE A 1 444 ? 12.972 1.972 -29.732 1.00 67.50 444 PHE A C 1
ATOM 3586 O O . PHE A 1 444 ? 12.449 1.602 -30.778 1.00 67.50 444 PHE A O 1
ATOM 3593 N N . VAL A 1 445 ? 12.298 2.482 -28.702 1.00 68.81 445 VAL A N 1
ATOM 3594 C CA . VAL A 1 445 ? 10.843 2.627 -28.665 1.00 68.81 445 VAL A CA 1
ATOM 3595 C C . VAL A 1 445 ? 10.388 3.645 -29.705 1.00 68.81 445 VAL A C 1
ATOM 3597 O O . VAL A 1 445 ? 9.515 3.321 -30.502 1.00 68.81 445 VAL A O 1
ATOM 3600 N N . SER A 1 446 ? 11.046 4.805 -29.795 1.00 66.50 446 SER A N 1
ATOM 3601 C CA . SER A 1 446 ? 10.776 5.811 -30.826 1.00 66.50 446 SER A CA 1
ATOM 3602 C C . SER A 1 446 ? 10.989 5.250 -32.229 1.00 66.50 446 SER A C 1
ATOM 3604 O O . SER A 1 446 ? 10.141 5.444 -33.086 1.00 66.50 446 SER A O 1
ATOM 3606 N N . SER A 1 447 ? 12.061 4.484 -32.468 1.00 64.19 447 SER A N 1
ATOM 3607 C CA . SER A 1 447 ? 12.257 3.826 -33.771 1.00 64.19 447 SER A CA 1
ATOM 3608 C C . SER A 1 447 ? 11.128 2.835 -34.075 1.00 64.19 447 SER A C 1
ATOM 3610 O O . SER A 1 447 ? 10.606 2.831 -35.180 1.00 64.19 447 SER A O 1
ATOM 3612 N N . GLY A 1 448 ? 10.729 2.005 -33.105 1.00 63.34 448 GLY A N 1
ATOM 3613 C CA . GLY A 1 448 ? 9.627 1.055 -33.278 1.00 63.34 448 GLY A CA 1
ATOM 3614 C C . GLY A 1 448 ? 8.297 1.741 -33.604 1.00 63.34 448 GLY A C 1
ATOM 3615 O O . GLY A 1 448 ? 7.634 1.356 -34.560 1.00 63.34 448 GLY A O 1
ATOM 3616 N N . LEU A 1 449 ? 7.966 2.807 -32.868 1.00 63.19 449 LEU A N 1
ATOM 3617 C CA . LEU A 1 449 ? 6.793 3.657 -33.101 1.00 63.19 449 LEU A CA 1
ATOM 3618 C C . LEU A 1 449 ? 6.786 4.267 -34.504 1.00 63.19 449 LEU A C 1
ATOM 3620 O O . LEU A 1 449 ? 5.772 4.235 -35.188 1.00 63.19 449 LEU A O 1
ATOM 3624 N N . ILE A 1 450 ? 7.930 4.794 -34.937 1.00 58.81 450 ILE A N 1
ATOM 3625 C CA . ILE A 1 450 ? 8.101 5.431 -36.246 1.00 58.81 450 ILE A CA 1
ATOM 3626 C C . ILE A 1 450 ? 7.887 4.431 -37.383 1.00 58.81 450 ILE A C 1
ATOM 3628 O O . ILE A 1 450 ? 7.252 4.754 -38.383 1.00 58.81 450 ILE A O 1
ATOM 3632 N N . PHE A 1 451 ? 8.420 3.219 -37.240 1.00 56.69 451 PHE A N 1
ATOM 3633 C CA . PHE A 1 451 ? 8.465 2.271 -38.346 1.00 56.69 451 PHE A CA 1
ATOM 3634 C C . PHE A 1 451 ? 7.245 1.356 -38.467 1.00 56.69 451 PHE A C 1
ATOM 3636 O O . PHE A 1 451 ? 6.994 0.851 -39.559 1.00 56.69 451 PHE A O 1
ATOM 3643 N N . ASP A 1 452 ? 6.473 1.166 -37.396 1.00 57.97 452 ASP A N 1
ATOM 3644 C CA . ASP A 1 452 ? 5.220 0.401 -37.445 1.00 57.97 452 ASP A CA 1
ATOM 3645 C C . ASP A 1 452 ? 3.997 1.277 -37.815 1.00 57.97 452 ASP A C 1
ATOM 3647 O O . ASP A 1 452 ? 2.932 0.739 -38.116 1.00 57.97 452 ASP A O 1
ATOM 3651 N N . ASN A 1 453 ? 4.133 2.613 -37.838 1.00 53.41 453 ASN A N 1
ATOM 3652 C CA . ASN A 1 453 ? 3.032 3.577 -38.028 1.00 53.41 453 ASN A CA 1
ATOM 3653 C C . ASN A 1 453 ? 3.003 4.244 -39.427 1.00 53.41 453 ASN A C 1
ATOM 3655 O O . ASN A 1 453 ? 2.477 5.342 -39.599 1.00 53.41 453 ASN A O 1
ATOM 3659 N N . ILE A 1 454 ? 3.564 3.582 -40.447 1.00 52.12 454 ILE A N 1
ATOM 3660 C CA . ILE A 1 454 ? 3.732 4.137 -41.808 1.00 52.12 454 ILE A CA 1
ATOM 3661 C C . ILE A 1 454 ? 2.389 4.455 -42.509 1.00 52.12 454 ILE A C 1
ATOM 3663 O O . ILE A 1 454 ? 2.356 5.240 -43.450 1.00 52.12 454 ILE A O 1
ATOM 3667 N N . GLU A 1 455 ? 1.257 3.916 -42.049 1.00 49.38 455 GLU A N 1
ATOM 3668 C CA . GLU A 1 455 ? -0.025 4.062 -42.759 1.00 49.38 455 GLU A CA 1
ATOM 3669 C C . GLU A 1 455 ? -0.774 5.393 -42.510 1.00 49.38 455 GLU A C 1
ATOM 3671 O O . GLU A 1 455 ? -1.645 5.730 -43.310 1.00 49.38 455 GLU A O 1
ATOM 3676 N N . ASN A 1 456 ? -0.463 6.167 -41.453 1.00 46.88 456 ASN A N 1
ATOM 3677 C CA . ASN A 1 456 ? -1.325 7.282 -40.994 1.00 46.88 456 ASN A CA 1
ATOM 3678 C C . ASN A 1 456 ? -0.670 8.679 -40.900 1.00 46.88 456 ASN A C 1
ATOM 3680 O O . ASN A 1 456 ? -1.337 9.640 -40.514 1.00 46.88 456 ASN A O 1
ATOM 3684 N N . MET A 1 457 ? 0.603 8.832 -41.261 1.00 52.16 457 MET A N 1
ATOM 3685 C CA . MET A 1 457 ? 1.317 10.121 -41.314 1.00 52.16 457 MET A CA 1
ATOM 3686 C C . MET A 1 457 ? 2.066 10.236 -42.649 1.00 52.16 457 MET A C 1
ATOM 3688 O O . MET A 1 457 ? 2.250 9.225 -43.324 1.00 52.16 457 MET A O 1
ATOM 3692 N N . ASP A 1 458 ? 2.503 11.442 -43.047 1.00 60.28 458 ASP A N 1
ATOM 3693 C CA . ASP A 1 458 ? 3.429 11.569 -44.182 1.00 60.28 458 ASP A CA 1
ATOM 3694 C C . ASP A 1 458 ? 4.704 10.795 -43.835 1.00 60.28 458 ASP A C 1
ATOM 3696 O O . ASP A 1 458 ? 5.497 11.206 -42.983 1.00 60.28 458 ASP A O 1
ATOM 3700 N N . GLU A 1 459 ? 4.859 9.635 -44.473 1.00 57.69 459 GLU A N 1
ATOM 3701 C CA . GLU A 1 459 ? 5.951 8.687 -44.278 1.00 57.69 459 GLU A CA 1
ATOM 3702 C C . GLU A 1 459 ? 7.320 9.388 -44.331 1.00 57.69 459 GLU A C 1
ATOM 3704 O O . GLU A 1 459 ? 8.242 9.020 -43.600 1.00 57.69 459 GLU A O 1
ATOM 3709 N N . ASN A 1 460 ? 7.437 10.465 -45.116 1.00 62.41 460 ASN A N 1
ATOM 3710 C CA . ASN A 1 460 ? 8.666 11.239 -45.226 1.00 62.41 460 ASN A CA 1
ATOM 3711 C C . ASN A 1 460 ? 8.934 12.131 -44.003 1.00 62.41 460 ASN A C 1
ATOM 3713 O O . ASN A 1 460 ? 10.089 12.284 -43.610 1.00 62.41 460 ASN A O 1
ATOM 3717 N N . GLU A 1 461 ? 7.910 12.716 -43.378 1.00 62.59 461 GLU A N 1
ATOM 3718 C CA . GLU A 1 461 ? 8.077 13.618 -42.229 1.00 62.59 461 GLU A CA 1
ATOM 3719 C C . GLU A 1 461 ? 8.535 12.856 -40.981 1.00 62.59 461 GLU A C 1
ATOM 3721 O O . GLU A 1 461 ? 9.499 13.262 -40.326 1.00 62.59 461 GLU A O 1
ATOM 3726 N N . ILE A 1 462 ? 7.942 11.688 -40.708 1.00 57.47 462 ILE A N 1
ATOM 3727 C CA . ILE A 1 462 ? 8.386 10.839 -39.595 1.00 57.47 462 ILE A CA 1
ATOM 3728 C C . ILE A 1 462 ? 9.834 10.382 -39.818 1.00 57.47 462 ILE A C 1
ATOM 3730 O O . ILE A 1 462 ? 10.664 10.435 -38.906 1.00 57.47 462 ILE A O 1
ATOM 3734 N N . GLN A 1 463 ? 10.172 9.952 -41.034 1.00 63.84 463 GLN A N 1
ATOM 3735 C CA . GLN A 1 463 ? 11.531 9.513 -41.348 1.00 63.84 463 GLN A CA 1
ATOM 3736 C C . GLN A 1 463 ? 12.544 10.659 -41.235 1.00 63.84 463 GLN A C 1
ATOM 3738 O O . GLN A 1 463 ? 13.653 10.432 -40.747 1.00 63.84 463 GLN A O 1
ATOM 3743 N N . ARG A 1 464 ? 12.167 11.896 -41.592 1.00 67.25 464 ARG A N 1
ATOM 3744 C CA . ARG A 1 464 ? 12.994 13.094 -41.362 1.00 67.25 464 ARG A CA 1
ATOM 3745 C C . ARG A 1 464 ? 13.265 13.311 -39.880 1.00 67.25 464 ARG A C 1
ATOM 3747 O O . ARG A 1 464 ? 14.417 13.525 -39.512 1.00 67.25 464 ARG A O 1
ATOM 3754 N N . ILE A 1 465 ? 12.241 13.210 -39.032 1.00 63.16 465 ILE A N 1
ATOM 3755 C CA . ILE A 1 465 ? 12.382 13.344 -37.574 1.00 63.16 465 ILE A CA 1
ATOM 3756 C C . ILE A 1 465 ? 13.276 12.227 -37.017 1.00 63.16 465 ILE A C 1
ATOM 3758 O O . ILE A 1 465 ? 14.195 12.498 -36.245 1.00 63.16 465 ILE A O 1
ATOM 3762 N N . ALA A 1 466 ? 13.086 10.981 -37.458 1.00 64.50 466 ALA A N 1
ATOM 3763 C CA . ALA A 1 466 ? 13.910 9.844 -37.044 1.00 64.50 466 ALA A CA 1
ATOM 3764 C C . ALA A 1 466 ? 15.391 10.055 -37.386 1.00 64.50 466 ALA A C 1
ATOM 3766 O O . ALA A 1 466 ? 16.269 9.885 -36.535 1.00 64.50 466 ALA A O 1
ATOM 3767 N N . ILE A 1 467 ? 15.666 10.461 -38.630 1.00 68.94 467 ILE A N 1
ATOM 3768 C CA . ILE A 1 467 ? 17.020 10.731 -39.115 1.00 68.94 467 ILE A CA 1
ATOM 3769 C C . ILE A 1 467 ? 17.620 11.936 -38.389 1.00 68.94 467 ILE A C 1
ATOM 3771 O O . ILE A 1 467 ? 18.783 11.857 -37.992 1.00 68.94 467 ILE A O 1
ATOM 3775 N N . TYR A 1 468 ? 16.846 12.997 -38.143 1.00 69.56 468 TYR A N 1
ATOM 3776 C CA . TYR A 1 468 ? 17.280 14.150 -37.351 1.00 69.56 468 TYR A CA 1
ATOM 3777 C C . TYR A 1 468 ? 17.731 13.743 -35.960 1.00 69.56 468 TYR A C 1
ATOM 3779 O O . TYR A 1 468 ? 18.861 14.042 -35.567 1.00 69.56 468 TYR A O 1
ATOM 3787 N N . ILE A 1 469 ? 16.873 13.010 -35.253 1.00 64.44 469 ILE A N 1
ATOM 3788 C CA . ILE A 1 469 ? 17.155 12.505 -33.917 1.00 64.44 469 ILE A CA 1
ATOM 3789 C C . ILE A 1 469 ? 18.444 11.688 -33.968 1.00 64.44 469 ILE A C 1
ATOM 3791 O O . ILE A 1 469 ? 19.406 12.008 -33.282 1.00 64.44 469 ILE A O 1
ATOM 3795 N N . TRP A 1 470 ? 18.552 10.692 -34.845 1.00 72.31 470 TRP A N 1
ATOM 3796 C CA . TRP A 1 470 ? 19.759 9.866 -34.918 1.00 72.31 470 TRP A CA 1
ATOM 3797 C C . TRP A 1 470 ? 21.031 10.632 -35.279 1.00 72.31 470 TRP A C 1
ATOM 3799 O O . TRP A 1 470 ? 22.088 10.346 -34.715 1.00 72.31 470 TRP A O 1
ATOM 3809 N N . ALA A 1 471 ? 20.950 11.592 -36.196 1.00 69.12 471 ALA A N 1
ATOM 3810 C CA . ALA A 1 471 ? 22.079 12.412 -36.611 1.00 69.12 471 ALA A CA 1
ATOM 3811 C C . ALA A 1 471 ? 22.541 13.347 -35.478 1.00 69.12 471 ALA A C 1
ATOM 3813 O O . ALA A 1 471 ? 23.743 13.445 -35.217 1.00 69.12 471 ALA A O 1
ATOM 3814 N N . SER A 1 472 ? 21.595 13.963 -34.760 1.00 67.00 472 SER A N 1
ATOM 3815 C CA . SER A 1 472 ? 21.856 14.736 -33.540 1.00 67.00 472 SER A CA 1
ATOM 3816 C C . SER A 1 472 ? 22.543 13.870 -32.479 1.00 67.00 472 SER A C 1
ATOM 3818 O O . SER A 1 472 ? 23.577 14.237 -31.921 1.00 67.00 472 SER A O 1
ATOM 3820 N N . ASN A 1 473 ? 22.058 12.644 -32.304 1.00 65.62 473 ASN A N 1
ATOM 3821 C CA . ASN A 1 473 ? 22.552 11.703 -31.305 1.00 65.62 473 ASN A CA 1
ATOM 3822 C C . ASN A 1 473 ? 23.970 11.209 -31.619 1.00 65.62 473 ASN A C 1
ATOM 3824 O O . ASN A 1 473 ? 24.822 11.127 -30.736 1.00 65.62 473 ASN A O 1
ATOM 3828 N N . LEU A 1 474 ? 24.271 10.909 -32.888 1.00 71.25 474 LEU A N 1
ATOM 3829 C CA . LEU A 1 474 ? 25.627 10.539 -33.311 1.00 71.25 474 LEU A CA 1
ATOM 3830 C C . LEU A 1 474 ? 26.644 11.641 -33.001 1.00 71.25 474 LEU A C 1
ATOM 3832 O O . LEU A 1 474 ? 27.779 11.321 -32.636 1.00 71.25 474 LEU A O 1
ATOM 3836 N N . ARG A 1 475 ? 26.225 12.907 -33.116 1.00 68.06 475 ARG A N 1
ATOM 3837 C CA . ARG A 1 475 ? 27.023 14.078 -32.748 1.00 68.06 475 ARG A CA 1
ATOM 3838 C C . ARG A 1 475 ? 27.160 14.224 -31.231 1.00 68.06 475 ARG A C 1
ATOM 3840 O O . ARG A 1 475 ? 28.260 14.479 -30.761 1.00 68.06 475 ARG A O 1
ATOM 3847 N N . GLN A 1 476 ? 26.084 14.028 -30.469 1.00 65.75 476 GLN A N 1
ATOM 3848 C CA . GLN A 1 476 ? 26.105 14.125 -29.003 1.00 65.75 476 GLN A CA 1
ATOM 3849 C C . GLN A 1 476 ? 27.054 13.099 -28.359 1.00 65.75 476 GLN A C 1
ATOM 3851 O O . GLN A 1 476 ? 27.754 13.425 -27.406 1.00 65.75 476 GLN A O 1
ATOM 3856 N N . PHE A 1 477 ? 27.132 11.877 -28.897 1.00 67.00 477 PHE A N 1
ATOM 3857 C CA . PHE A 1 477 ? 28.016 10.815 -28.388 1.00 67.00 477 PHE A CA 1
ATOM 3858 C C . PHE A 1 477 ? 29.382 10.750 -29.081 1.00 67.00 477 PHE A C 1
ATOM 3860 O O . PHE A 1 477 ? 29.990 9.676 -29.151 1.00 67.00 477 PHE A O 1
ATOM 3867 N N . GLU A 1 478 ? 29.877 11.867 -29.612 1.00 69.75 478 GLU A N 1
ATOM 3868 C CA . GLU A 1 478 ? 31.218 11.932 -30.188 1.00 69.75 478 GLU A CA 1
ATOM 3869 C C . GLU A 1 478 ? 32.275 11.479 -29.160 1.00 69.75 478 GLU A C 1
ATOM 3871 O O . GLU A 1 478 ? 32.356 11.988 -28.047 1.00 69.75 478 GLU A O 1
ATOM 3876 N N . GLY A 1 479 ? 33.055 10.448 -29.507 1.00 67.50 479 GLY A N 1
ATOM 3877 C CA . GLY A 1 479 ? 34.054 9.842 -28.616 1.00 67.50 479 GLY A CA 1
ATOM 3878 C C . GLY A 1 479 ? 33.563 8.661 -27.761 1.00 67.50 479 GLY A C 1
ATOM 3879 O O . GLY A 1 479 ? 34.394 7.924 -27.232 1.00 67.50 479 GLY A O 1
ATOM 3880 N N . ASN A 1 480 ? 32.253 8.392 -27.675 1.00 70.50 480 ASN A N 1
ATOM 3881 C CA . ASN A 1 480 ? 31.711 7.211 -26.987 1.00 70.50 480 ASN A CA 1
ATOM 3882 C C . ASN A 1 480 ? 31.450 6.060 -27.975 1.00 70.50 480 ASN A C 1
ATOM 3884 O O . ASN A 1 480 ? 30.330 5.861 -28.459 1.00 70.50 480 ASN A O 1
ATOM 3888 N N . GLU A 1 481 ? 32.498 5.274 -28.251 1.00 71.25 481 GLU A N 1
ATOM 3889 C CA . GLU A 1 481 ? 32.477 4.195 -29.251 1.00 71.25 481 GLU A CA 1
ATOM 3890 C C . GLU A 1 481 ? 31.291 3.240 -29.058 1.00 71.25 481 GLU A C 1
ATOM 3892 O O . GLU A 1 481 ? 30.547 2.983 -30.002 1.00 71.25 481 GLU A O 1
ATOM 3897 N N . ARG A 1 482 ? 31.061 2.769 -27.823 1.00 67.94 482 ARG A N 1
ATOM 3898 C CA . ARG A 1 482 ? 30.013 1.788 -27.498 1.00 67.94 482 ARG A CA 1
ATOM 3899 C C . ARG A 1 482 ? 28.616 2.297 -27.853 1.00 67.94 482 ARG A C 1
ATOM 3901 O O . ARG A 1 482 ? 27.800 1.514 -28.348 1.00 67.94 482 ARG A O 1
ATOM 3908 N N . MET A 1 483 ? 28.317 3.566 -27.574 1.00 64.88 483 MET A N 1
ATOM 3909 C CA . MET A 1 483 ? 26.996 4.129 -27.861 1.00 64.88 483 MET A CA 1
ATOM 3910 C C . MET A 1 483 ? 26.817 4.376 -29.356 1.00 64.88 483 MET A C 1
ATOM 3912 O O . MET A 1 483 ? 25.802 3.980 -29.929 1.00 64.88 483 MET A O 1
ATOM 3916 N N . GLN A 1 484 ? 27.844 4.905 -30.020 1.00 71.62 484 GLN A N 1
ATOM 3917 C CA . GLN A 1 484 ? 27.816 5.084 -31.468 1.00 71.62 484 GLN A CA 1
ATOM 3918 C C . GLN A 1 484 ? 27.659 3.744 -32.200 1.00 71.62 484 GLN A C 1
ATOM 3920 O O . GLN A 1 484 ? 26.860 3.660 -33.129 1.00 71.62 484 GLN A O 1
ATOM 3925 N N . THR A 1 485 ? 28.287 2.653 -31.733 1.00 68.50 485 THR A N 1
ATOM 3926 C CA . THR A 1 485 ? 28.025 1.292 -32.242 1.00 68.50 485 THR A CA 1
ATOM 3927 C C . THR A 1 485 ? 26.550 0.926 -32.170 1.00 68.50 485 THR A C 1
ATOM 3929 O O . THR A 1 485 ? 26.002 0.370 -33.123 1.00 68.50 485 THR A O 1
ATOM 3932 N N . LYS A 1 486 ? 25.915 1.161 -31.013 1.00 64.69 486 LYS A N 1
ATOM 3933 C CA . LYS A 1 486 ? 24.508 0.816 -30.794 1.00 64.69 486 LYS A CA 1
ATOM 3934 C C . LYS A 1 486 ? 23.624 1.609 -31.760 1.00 64.69 486 LYS A C 1
ATOM 3936 O O . LYS A 1 486 ? 22.761 1.004 -32.392 1.00 64.69 486 LYS A O 1
ATOM 3941 N N . ILE A 1 487 ? 23.876 2.912 -31.913 1.00 69.56 487 ILE A N 1
ATOM 3942 C CA . ILE A 1 487 ? 23.132 3.793 -32.825 1.00 69.56 487 ILE A CA 1
ATOM 3943 C C . ILE A 1 487 ? 23.313 3.337 -34.279 1.00 69.56 487 ILE A C 1
ATOM 3945 O O . ILE A 1 487 ? 22.325 3.053 -34.952 1.00 69.56 487 ILE A O 1
ATOM 3949 N N . PHE A 1 488 ? 24.552 3.150 -34.747 1.00 72.25 488 PHE A N 1
ATOM 3950 C CA . PHE A 1 488 ? 24.828 2.714 -36.121 1.00 72.25 488 PHE A CA 1
ATOM 3951 C C . PHE A 1 488 ? 24.246 1.336 -36.450 1.00 72.25 488 PHE A C 1
ATOM 3953 O O . PHE A 1 488 ? 23.720 1.142 -37.547 1.00 72.25 488 PHE A O 1
ATOM 3960 N N . ARG A 1 489 ? 24.293 0.374 -35.516 1.00 68.44 489 ARG A N 1
ATOM 3961 C CA . ARG A 1 489 ? 23.665 -0.946 -35.708 1.00 68.44 489 ARG A CA 1
ATOM 3962 C C . ARG A 1 489 ? 22.153 -0.837 -35.857 1.00 68.44 489 ARG A C 1
ATOM 3964 O O . ARG A 1 489 ? 21.592 -1.516 -36.713 1.00 68.44 489 ARG A O 1
ATOM 3971 N N . LYS A 1 490 ? 21.504 0.005 -35.049 1.00 65.31 490 LYS A N 1
ATOM 3972 C CA . LYS A 1 490 ? 20.056 0.240 -35.131 1.00 65.31 490 LYS A CA 1
ATOM 3973 C C . LYS A 1 490 ? 19.672 0.940 -36.432 1.00 65.31 490 LYS A C 1
ATOM 3975 O O . LYS A 1 490 ? 18.767 0.470 -37.111 1.00 65.31 490 LYS A O 1
ATOM 3980 N N . LEU A 1 491 ? 20.413 1.976 -36.819 1.00 69.56 491 LEU A N 1
ATOM 3981 C CA . LEU A 1 491 ? 20.228 2.679 -38.088 1.00 69.56 491 LEU A CA 1
ATOM 3982 C C . LEU A 1 491 ? 20.378 1.721 -39.278 1.00 69.56 491 LEU A C 1
ATOM 3984 O O . LEU A 1 491 ? 19.496 1.628 -40.124 1.00 69.56 491 LEU A O 1
ATOM 3988 N N . SER A 1 492 ? 21.451 0.927 -39.288 1.00 69.94 492 SER A N 1
ATOM 3989 C CA . SER A 1 492 ? 21.682 -0.091 -40.320 1.00 69.94 492 SER A CA 1
ATOM 3990 C C . SER A 1 492 ? 20.556 -1.125 -40.366 1.00 69.94 492 SER A C 1
ATOM 3992 O O . SER A 1 492 ? 20.143 -1.534 -41.447 1.00 69.94 492 SER A O 1
ATOM 3994 N N . TYR A 1 493 ? 20.039 -1.545 -39.207 1.00 65.31 493 TYR A N 1
ATOM 3995 C CA . TYR A 1 493 ? 18.921 -2.483 -39.126 1.00 65.31 493 TYR A CA 1
ATOM 3996 C C . TYR A 1 493 ? 17.628 -1.897 -39.711 1.00 65.31 493 TYR A C 1
ATOM 3998 O O . TYR A 1 493 ? 16.972 -2.566 -40.509 1.00 65.31 493 TYR A O 1
ATOM 4006 N N . ALA A 1 494 ? 17.288 -0.654 -39.364 1.00 62.12 494 ALA A N 1
ATOM 4007 C CA . ALA A 1 494 ? 16.091 0.021 -39.862 1.00 62.12 494 ALA A CA 1
ATOM 4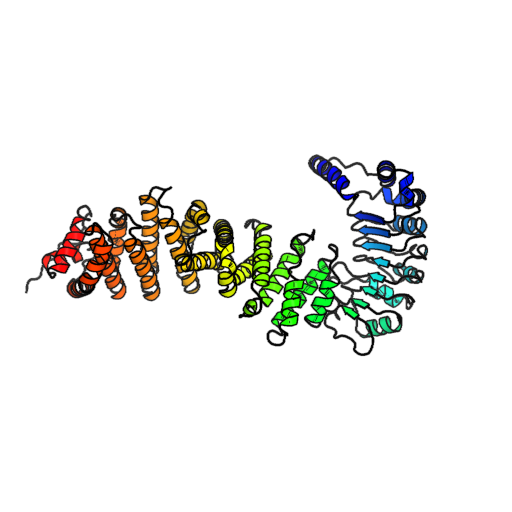008 C C . ALA A 1 494 ? 16.147 0.238 -41.385 1.00 62.12 494 ALA A C 1
ATOM 4010 O O . ALA A 1 494 ? 15.191 -0.069 -42.097 1.00 62.12 494 ALA A O 1
ATOM 4011 N N . ILE A 1 495 ? 17.310 0.650 -41.902 1.00 65.62 495 ILE A N 1
ATOM 4012 C CA . ILE A 1 495 ? 17.548 0.782 -43.345 1.00 65.62 495 ILE A CA 1
ATOM 4013 C C . ILE A 1 495 ? 17.453 -0.589 -44.035 1.00 65.62 495 ILE A C 1
ATOM 4015 O O . ILE A 1 495 ? 16.827 -0.720 -45.084 1.00 65.62 495 ILE A O 1
ATOM 4019 N N . HIS A 1 496 ? 18.032 -1.641 -43.443 1.00 64.44 496 HIS A N 1
ATOM 4020 C CA . HIS A 1 496 ? 18.006 -2.994 -44.008 1.00 64.44 496 HIS A CA 1
ATOM 4021 C C . HIS A 1 496 ? 16.593 -3.577 -44.132 1.00 64.44 496 HIS A C 1
ATOM 4023 O O . HIS A 1 496 ? 16.326 -4.350 -45.049 1.00 64.44 496 HIS A O 1
ATOM 4029 N N . ARG A 1 497 ? 15.689 -3.212 -43.220 1.00 61.09 497 ARG A N 1
ATOM 4030 C CA . ARG A 1 497 ? 14.283 -3.627 -43.247 1.00 61.09 497 ARG A CA 1
ATOM 4031 C C . ARG A 1 497 ? 13.422 -2.802 -44.211 1.00 61.09 497 ARG A C 1
ATOM 4033 O O . ARG A 1 497 ? 12.218 -3.022 -44.239 1.00 61.09 497 ARG A O 1
ATOM 4040 N N . SER A 1 498 ? 14.026 -1.900 -44.994 1.00 58.03 498 SER A N 1
ATOM 4041 C CA . SER A 1 498 ? 13.327 -0.990 -45.913 1.00 58.03 498 SER A CA 1
ATOM 4042 C C . SER A 1 498 ? 12.274 -0.127 -45.215 1.00 58.03 498 SER A C 1
ATOM 4044 O O . SER A 1 498 ? 11.302 0.270 -45.839 1.00 58.03 498 SER A O 1
ATOM 4046 N N . MET A 1 499 ? 12.471 0.173 -43.927 1.00 54.28 499 MET A N 1
ATOM 4047 C CA . MET A 1 499 ? 11.531 0.988 -43.150 1.00 54.28 499 MET A CA 1
ATOM 4048 C C . MET A 1 499 ? 11.755 2.500 -43.368 1.00 54.28 499 MET A C 1
ATOM 4050 O O . MET A 1 499 ? 11.095 3.320 -42.744 1.00 54.28 499 MET A O 1
ATOM 4054 N N . MET A 1 500 ? 12.710 2.876 -44.229 1.00 62.38 500 MET A N 1
ATOM 4055 C CA . MET A 1 500 ? 13.030 4.261 -44.579 1.00 62.38 500 MET A CA 1
ATOM 4056 C C . MET A 1 500 ? 12.994 4.482 -46.087 1.00 62.38 500 MET A C 1
ATOM 4058 O O . MET A 1 500 ? 13.624 3.732 -46.841 1.00 62.38 500 MET A O 1
ATOM 4062 N N . ASN A 1 501 ? 12.358 5.576 -46.502 1.00 67.06 501 ASN A N 1
ATOM 4063 C CA . ASN A 1 501 ? 12.539 6.177 -47.808 1.00 67.06 501 ASN A CA 1
ATOM 4064 C C . ASN A 1 501 ? 13.978 6.694 -47.914 1.00 67.06 501 ASN A C 1
ATOM 4066 O O . ASN A 1 501 ? 14.435 7.566 -47.170 1.00 67.06 501 ASN A O 1
ATOM 4070 N N . MET A 1 502 ? 14.710 6.129 -48.866 1.00 70.06 502 MET A N 1
ATOM 4071 C CA . MET A 1 502 ? 16.112 6.461 -49.088 1.00 70.06 502 MET A CA 1
ATOM 4072 C C . MET A 1 502 ? 16.305 7.889 -49.590 1.00 70.06 502 MET A C 1
ATOM 4074 O O . MET A 1 502 ? 17.373 8.453 -49.371 1.00 70.06 502 MET A O 1
ATOM 4078 N N . GLU A 1 503 ? 15.291 8.486 -50.219 1.00 70.69 503 GLU A N 1
ATOM 4079 C CA . GLU A 1 503 ? 15.345 9.882 -50.659 1.00 70.69 503 GLU A CA 1
ATOM 4080 C C . GLU A 1 503 ? 15.475 10.833 -49.467 1.00 70.69 503 GLU A C 1
ATOM 4082 O O . GLU A 1 503 ? 16.287 11.753 -49.513 1.00 70.69 503 GLU A O 1
ATOM 4087 N N . VAL A 1 504 ? 14.785 10.540 -48.359 1.00 70.56 504 VAL A N 1
ATOM 4088 C CA . VAL A 1 504 ? 14.855 11.331 -47.124 1.00 70.56 504 VAL A CA 1
ATOM 4089 C C . VAL A 1 504 ? 16.254 11.277 -46.510 1.00 70.56 504 VAL A C 1
ATOM 4091 O O . VAL A 1 504 ? 16.787 12.298 -46.084 1.00 70.56 504 VAL A O 1
ATOM 4094 N N . PHE A 1 505 ? 16.899 10.105 -46.505 1.00 69.00 505 PHE A N 1
ATOM 4095 C CA . PHE A 1 505 ? 18.272 9.957 -46.000 1.00 69.00 505 PHE A CA 1
ATOM 4096 C C . PHE A 1 505 ? 19.284 10.776 -46.816 1.00 69.00 505 PHE A C 1
ATOM 4098 O O . PHE A 1 505 ? 20.301 11.236 -46.291 1.00 69.00 505 PHE A O 1
ATOM 4105 N N . LEU A 1 506 ? 19.005 10.950 -48.107 1.00 71.25 506 LEU A N 1
ATOM 4106 C CA . LEU A 1 506 ? 19.846 11.679 -49.049 1.00 71.25 506 LEU A CA 1
ATOM 4107 C C . LEU A 1 506 ? 19.508 13.179 -49.107 1.00 71.25 506 LEU A C 1
ATOM 4109 O O . LEU A 1 506 ? 19.980 13.886 -49.993 1.00 71.25 506 LEU A O 1
ATOM 4113 N N . GLU A 1 507 ? 18.743 13.706 -48.152 1.00 73.75 507 GLU A N 1
ATOM 4114 C CA . GLU A 1 507 ? 18.556 15.149 -48.027 1.00 73.75 507 GLU A CA 1
ATOM 4115 C C . GLU A 1 507 ? 19.816 15.852 -47.488 1.00 73.75 507 GLU A C 1
ATOM 4117 O O . GLU A 1 507 ? 20.611 15.315 -46.706 1.00 73.75 507 GLU A O 1
ATOM 4122 N N . LEU A 1 508 ? 19.986 17.106 -47.915 1.00 62.59 508 LEU A N 1
ATOM 4123 C CA . LEU A 1 508 ? 21.183 17.925 -47.706 1.00 62.59 508 LEU A CA 1
ATOM 4124 C C . LEU A 1 508 ? 21.672 18.012 -46.239 1.00 62.59 508 LEU A C 1
ATOM 4126 O O . LEU A 1 508 ? 22.883 17.873 -46.027 1.00 62.59 508 LEU A O 1
ATOM 4130 N N . PRO A 1 509 ? 20.813 18.220 -45.219 1.00 70.62 509 PRO A N 1
ATOM 4131 C CA . PRO A 1 509 ? 21.276 18.357 -43.835 1.00 70.62 509 PRO A CA 1
ATOM 4132 C C . PRO A 1 509 ? 21.924 17.075 -43.291 1.00 70.62 509 PRO A C 1
ATOM 4134 O O . PRO A 1 509 ? 22.934 17.132 -42.586 1.00 70.62 509 PRO A O 1
ATOM 4137 N N . TRP A 1 510 ? 21.391 15.908 -43.658 1.00 73.38 510 TRP A N 1
ATOM 4138 C CA . TRP A 1 510 ? 21.847 14.611 -43.148 1.00 73.38 510 TRP A CA 1
ATOM 4139 C C . TRP A 1 510 ? 23.169 14.203 -43.770 1.00 73.38 510 TRP A C 1
ATOM 4141 O O . TRP A 1 510 ? 24.093 13.780 -43.072 1.00 73.38 510 TRP A O 1
ATOM 4151 N N . PHE A 1 511 ? 23.298 14.410 -45.078 1.00 77.00 511 PHE A N 1
ATOM 4152 C CA . PHE A 1 511 ? 24.530 14.134 -45.800 1.00 77.00 511 PHE A CA 1
ATOM 4153 C C . PHE A 1 511 ? 25.733 14.891 -45.241 1.00 77.00 511 PHE A C 1
ATOM 4155 O O . PHE A 1 511 ? 26.821 14.320 -45.132 1.00 77.00 511 PHE A O 1
ATOM 4162 N N . GLN A 1 512 ? 25.549 16.153 -44.846 1.00 76.50 512 GLN A N 1
ATOM 4163 C CA . GLN A 1 512 ? 26.614 16.935 -44.220 1.00 76.50 512 GLN A CA 1
ATOM 4164 C C . GLN A 1 512 ? 27.039 16.337 -42.875 1.00 76.50 512 GLN A C 1
ATOM 4166 O O . GLN A 1 512 ? 28.236 16.243 -42.600 1.00 76.50 512 GLN A O 1
ATOM 4171 N N . ILE A 1 513 ? 26.084 15.891 -42.052 1.00 76.62 513 ILE A N 1
ATOM 4172 C CA . ILE A 1 513 ? 26.376 15.263 -40.756 1.00 76.62 513 ILE A CA 1
ATOM 4173 C C . ILE A 1 513 ? 27.129 13.944 -40.958 1.00 76.62 513 ILE A C 1
ATOM 4175 O O . ILE A 1 513 ? 28.195 13.751 -40.372 1.00 76.62 513 ILE A O 1
ATOM 4179 N N . PHE A 1 514 ? 26.644 13.061 -41.833 1.00 79.06 514 PHE A N 1
ATOM 4180 C CA . PHE A 1 514 ? 27.331 11.799 -42.105 1.00 79.06 514 PHE A CA 1
ATOM 4181 C C . PHE A 1 514 ? 28.698 12.019 -42.757 1.00 79.06 514 PHE A C 1
ATOM 4183 O O . PHE A 1 514 ? 29.660 11.357 -42.387 1.00 79.06 514 PHE A O 1
ATOM 4190 N N . SER A 1 515 ? 28.849 12.995 -43.652 1.00 82.56 515 SER A N 1
ATOM 4191 C CA . SER A 1 515 ? 30.154 13.312 -44.246 1.00 82.56 515 SER A CA 1
ATOM 4192 C C . SER A 1 515 ? 31.145 13.866 -43.215 1.00 82.56 515 SER A C 1
ATOM 4194 O O . SER A 1 515 ? 32.328 13.545 -43.281 1.00 82.56 515 SER A O 1
ATOM 4196 N N . LYS A 1 516 ? 30.689 14.617 -42.202 1.00 80.50 516 LYS A N 1
ATOM 4197 C CA . LYS A 1 516 ? 31.532 14.993 -41.051 1.00 80.50 516 LYS A CA 1
ATOM 4198 C C . LYS A 1 516 ? 31.992 13.772 -40.258 1.00 80.50 516 LYS A C 1
ATOM 4200 O O . LYS A 1 516 ? 33.180 13.645 -39.984 1.00 80.50 516 LYS A O 1
ATOM 4205 N N . LEU A 1 517 ? 31.080 12.850 -39.949 1.00 79.12 517 LEU A N 1
ATOM 4206 C CA . LEU A 1 517 ? 31.402 11.607 -39.232 1.00 79.12 517 LEU A CA 1
ATOM 4207 C C . LEU A 1 517 ? 32.354 10.706 -40.031 1.00 79.12 517 LEU A C 1
ATOM 4209 O O . LEU A 1 517 ? 33.240 10.071 -39.461 1.00 79.12 517 LEU A O 1
ATOM 4213 N N . LEU A 1 518 ? 32.211 10.685 -41.357 1.00 84.38 518 LEU A N 1
ATOM 4214 C CA . LEU A 1 518 ? 33.116 9.996 -42.271 1.00 84.38 518 LEU A CA 1
ATOM 4215 C C . LEU A 1 518 ? 34.543 10.566 -42.188 1.00 84.38 518 LEU A C 1
ATOM 4217 O O . LEU A 1 518 ? 35.522 9.819 -42.239 1.00 84.38 518 LEU A O 1
ATOM 4221 N N . MET A 1 519 ? 34.653 11.885 -42.039 1.00 83.06 519 MET A N 1
ATOM 4222 C CA . MET A 1 519 ? 35.920 12.610 -41.955 1.00 83.06 519 MET A CA 1
ATOM 4223 C C . MET A 1 519 ? 36.501 12.700 -40.540 1.00 83.06 519 MET A C 1
ATOM 4225 O O . MET A 1 519 ? 37.620 13.181 -40.386 1.00 83.06 519 MET A O 1
ATOM 4229 N N . SER A 1 520 ? 35.789 12.194 -39.533 1.00 78.81 520 SER A N 1
ATOM 4230 C CA . SER A 1 520 ? 36.249 12.136 -38.145 1.00 78.81 520 SER A CA 1
ATOM 4231 C C . SER A 1 520 ? 37.561 11.359 -38.001 1.00 78.81 520 SER A C 1
ATOM 4233 O O . SER A 1 520 ? 37.792 10.347 -38.680 1.00 78.81 520 SER A O 1
ATOM 4235 N N . ASP A 1 521 ? 38.408 11.799 -37.069 1.00 75.44 521 ASP A N 1
ATOM 4236 C CA . ASP A 1 521 ? 39.640 11.107 -36.680 1.00 75.44 521 ASP A CA 1
ATOM 4237 C C . ASP A 1 521 ? 39.376 9.816 -35.898 1.00 75.44 521 ASP A C 1
ATOM 4239 O O . ASP A 1 521 ? 40.277 8.992 -35.751 1.00 75.44 521 ASP A O 1
ATOM 4243 N N . VAL A 1 522 ? 38.136 9.586 -35.455 1.00 79.19 522 VAL A N 1
ATOM 4244 C CA . VAL A 1 522 ? 37.722 8.358 -34.773 1.00 79.19 522 VAL A CA 1
ATOM 4245 C C . VAL A 1 522 ? 37.560 7.235 -35.814 1.00 79.19 522 VAL A C 1
ATOM 4247 O O . VAL A 1 522 ? 36.562 7.213 -36.544 1.00 79.19 522 VAL A O 1
ATOM 4250 N N . PRO A 1 523 ? 38.476 6.239 -35.887 1.00 79.94 523 PRO A N 1
ATOM 4251 C CA . PRO A 1 523 ? 38.466 5.228 -36.955 1.00 79.94 523 PRO A CA 1
ATOM 4252 C C . PRO A 1 523 ? 37.165 4.421 -37.003 1.00 79.94 523 PRO A C 1
ATOM 4254 O O . PRO A 1 523 ? 36.747 3.934 -38.055 1.00 79.94 523 PRO A O 1
ATOM 4257 N N . TYR A 1 524 ? 36.520 4.293 -35.846 1.00 75.06 524 TYR A N 1
ATOM 4258 C CA . TYR A 1 524 ? 35.269 3.581 -35.677 1.00 75.06 524 TYR A CA 1
ATOM 4259 C C . TYR A 1 524 ? 34.074 4.286 -36.332 1.00 75.06 524 TYR A C 1
ATOM 4261 O O . TYR A 1 524 ? 33.325 3.647 -37.070 1.00 75.06 524 TYR A O 1
ATOM 4269 N N . GLN A 1 525 ? 33.921 5.599 -36.118 1.00 77.81 525 GLN A N 1
ATOM 4270 C CA . GLN A 1 525 ? 32.863 6.407 -36.740 1.00 77.81 525 GLN A CA 1
ATOM 4271 C C . GLN A 1 525 ? 32.997 6.383 -38.259 1.00 77.81 525 GLN A C 1
ATOM 4273 O O . GLN A 1 525 ? 32.023 6.125 -38.968 1.00 77.81 525 GLN A O 1
ATOM 4278 N N . ARG A 1 526 ? 34.231 6.551 -38.748 1.00 83.88 526 ARG A N 1
ATOM 4279 C CA . ARG A 1 526 ? 34.559 6.448 -40.170 1.00 83.88 526 ARG A CA 1
ATOM 4280 C C . ARG A 1 526 ? 34.122 5.105 -40.742 1.00 83.88 526 ARG A C 1
ATOM 4282 O O . ARG A 1 526 ? 33.450 5.068 -41.768 1.00 83.88 526 ARG A O 1
ATOM 4289 N N . LYS A 1 527 ? 34.454 4.003 -40.061 1.00 84.62 527 LYS A N 1
ATOM 4290 C CA . LYS A 1 527 ? 34.085 2.657 -40.507 1.00 84.62 527 LYS A CA 1
ATOM 4291 C C . LYS A 1 527 ? 32.574 2.471 -40.617 1.00 84.62 527 LYS A C 1
ATOM 4293 O O . LYS A 1 527 ? 32.104 2.073 -41.678 1.00 84.62 527 LYS A O 1
ATOM 4298 N N . HIS A 1 528 ? 31.826 2.783 -39.560 1.00 80.69 528 HIS A N 1
ATOM 4299 C CA . HIS A 1 528 ? 30.369 2.610 -39.570 1.00 80.69 528 HIS A CA 1
ATOM 4300 C C . HIS A 1 528 ? 29.668 3.519 -40.563 1.00 80.69 528 HIS A C 1
ATOM 4302 O O . HIS A 1 528 ? 28.692 3.108 -41.179 1.00 80.69 528 HIS A O 1
ATOM 4308 N N . THR A 1 529 ? 30.186 4.727 -40.763 1.00 83.88 529 THR A N 1
ATOM 4309 C CA . THR A 1 529 ? 29.645 5.643 -41.765 1.00 83.88 529 THR A CA 1
ATOM 4310 C C . THR A 1 529 ? 29.849 5.091 -43.177 1.00 83.88 529 THR A C 1
ATOM 4312 O O . THR A 1 529 ? 28.913 5.090 -43.972 1.00 83.88 529 THR A O 1
ATOM 4315 N N . VAL A 1 530 ? 31.028 4.536 -43.488 1.00 87.12 530 VAL A N 1
ATOM 4316 C CA . VAL A 1 530 ? 31.250 3.841 -44.770 1.00 87.12 530 VAL A CA 1
ATOM 4317 C C . VAL A 1 530 ? 30.331 2.628 -44.906 1.00 87.12 530 VAL A C 1
ATOM 4319 O O . VAL A 1 530 ? 29.690 2.478 -45.943 1.00 87.12 530 VAL A O 1
ATOM 4322 N N . ASP A 1 531 ? 30.232 1.786 -43.872 1.00 83.69 531 ASP A N 1
ATOM 4323 C CA . ASP A 1 531 ? 29.352 0.609 -43.870 1.00 83.69 531 ASP A CA 1
ATOM 4324 C C . ASP A 1 531 ? 27.889 1.002 -44.146 1.00 83.69 531 ASP A C 1
ATOM 4326 O O . ASP A 1 531 ? 27.211 0.359 -44.950 1.00 83.69 531 ASP A O 1
ATOM 4330 N N . LEU A 1 532 ? 27.432 2.104 -43.549 1.00 81.19 532 LEU A N 1
ATOM 4331 C CA . LEU A 1 532 ? 26.105 2.677 -43.744 1.00 81.19 532 LEU A CA 1
ATOM 4332 C C . LEU A 1 532 ? 25.877 3.135 -45.192 1.00 81.19 532 LEU A C 1
ATOM 4334 O O . LEU A 1 532 ? 24.911 2.717 -45.825 1.00 81.19 532 LEU A O 1
ATOM 4338 N N . PHE A 1 533 ? 26.780 3.937 -45.760 1.00 85.31 533 PHE A N 1
ATOM 4339 C CA . PHE A 1 533 ? 26.666 4.369 -47.158 1.00 85.31 533 PHE A CA 1
ATOM 4340 C C . PHE A 1 533 ? 26.764 3.198 -48.143 1.00 85.31 533 PHE A C 1
ATOM 4342 O O . PHE A 1 533 ? 26.102 3.205 -49.180 1.00 85.31 533 PHE A O 1
ATOM 4349 N N . VAL A 1 534 ? 27.576 2.179 -47.850 1.00 85.06 534 VAL A N 1
ATOM 4350 C CA . VAL A 1 534 ? 27.663 0.958 -48.665 1.00 85.06 534 VAL A CA 1
ATOM 4351 C C . VAL A 1 534 ? 26.359 0.161 -48.595 1.00 85.06 534 VAL A C 1
ATOM 4353 O O . VAL A 1 534 ? 25.918 -0.365 -49.623 1.00 85.06 534 VAL A O 1
ATOM 4356 N N . LEU A 1 535 ? 25.722 0.089 -47.423 1.00 80.31 535 LEU A N 1
ATOM 4357 C CA . LEU A 1 535 ? 24.401 -0.515 -47.250 1.00 80.31 535 LEU A CA 1
ATOM 4358 C C . LEU A 1 535 ? 23.347 0.236 -48.074 1.00 80.31 535 LEU A C 1
ATOM 4360 O O . LEU A 1 535 ? 22.637 -0.393 -48.857 1.00 80.31 535 LEU A O 1
ATOM 4364 N N . ILE A 1 536 ? 23.303 1.567 -47.976 1.00 79.25 536 ILE A N 1
ATOM 4365 C CA . ILE A 1 536 ? 22.342 2.404 -48.712 1.00 79.25 536 ILE A CA 1
ATOM 4366 C C . ILE A 1 536 ? 22.536 2.265 -50.220 1.00 79.25 536 ILE A C 1
ATOM 4368 O O . ILE A 1 536 ? 21.586 1.995 -50.959 1.00 79.25 536 ILE A O 1
ATOM 4372 N N . HIS A 1 537 ? 23.782 2.344 -50.682 1.00 83.75 537 HIS A N 1
ATOM 4373 C CA . HIS A 1 537 ? 24.131 2.077 -52.071 1.00 83.75 537 HIS A CA 1
ATOM 4374 C C . HIS A 1 537 ? 23.687 0.677 -52.517 1.00 83.75 537 HIS A C 1
ATOM 4376 O O . HIS A 1 537 ? 23.273 0.472 -53.650 1.00 83.75 537 HIS A O 1
ATOM 4382 N N . SER A 1 538 ? 23.775 -0.325 -51.647 1.00 80.44 538 SER A N 1
ATOM 4383 C CA . SER A 1 538 ? 23.371 -1.686 -52.005 1.00 80.44 538 SER A CA 1
ATOM 4384 C C . SER A 1 538 ? 21.861 -1.831 -52.121 1.00 80.44 538 SER A C 1
ATOM 4386 O O . SER A 1 538 ? 21.409 -2.525 -53.025 1.00 80.44 538 SER A O 1
ATOM 4388 N N . ILE A 1 539 ? 21.097 -1.153 -51.267 1.00 73.81 539 ILE A N 1
ATOM 4389 C CA . ILE A 1 539 ? 19.632 -1.174 -51.300 1.00 73.81 539 ILE A CA 1
ATOM 4390 C C . ILE A 1 539 ? 19.100 -0.431 -52.522 1.00 73.81 539 ILE A C 1
ATOM 4392 O O . ILE A 1 539 ? 18.284 -0.987 -53.244 1.00 73.81 539 ILE A O 1
ATOM 4396 N N . THR A 1 540 ? 19.627 0.758 -52.825 1.00 75.25 540 THR A N 1
ATOM 4397 C CA . THR A 1 540 ? 19.212 1.545 -54.007 1.00 75.25 540 THR A CA 1
ATOM 4398 C C . THR A 1 540 ? 19.490 0.844 -55.342 1.00 75.25 540 THR A C 1
ATOM 4400 O O . THR A 1 540 ? 18.895 1.185 -56.358 1.00 75.25 540 THR A O 1
ATOM 4403 N N . GLN A 1 541 ? 20.380 -0.152 -55.355 1.00 74.69 541 GLN A N 1
ATOM 4404 C CA . GLN A 1 541 ? 20.724 -0.949 -56.538 1.00 74.69 541 GLN A CA 1
ATOM 4405 C C . GLN A 1 541 ? 19.998 -2.308 -56.590 1.00 74.69 541 GLN A C 1
ATOM 4407 O O . GLN A 1 541 ? 20.166 -3.049 -57.558 1.00 74.69 541 GLN A O 1
ATOM 4412 N N . CYS A 1 542 ? 19.228 -2.672 -55.558 1.00 72.44 542 CYS A N 1
ATOM 4413 C CA . CYS A 1 542 ? 18.520 -3.952 -55.474 1.00 72.44 542 CYS A CA 1
ATOM 4414 C C . CYS A 1 542 ? 17.010 -3.758 -55.608 1.00 72.44 542 CYS A C 1
ATOM 4416 O O . CYS A 1 542 ? 16.411 -3.003 -54.854 1.00 72.44 542 CYS A O 1
ATOM 4418 N N . SER A 1 543 ? 16.369 -4.538 -56.477 1.00 63.41 543 SER A N 1
ATOM 4419 C CA . SER A 1 543 ? 14.904 -4.594 -56.581 1.00 63.41 543 SER A CA 1
ATOM 4420 C C . SER A 1 543 ? 14.252 -5.634 -55.649 1.00 63.41 543 SER A C 1
ATOM 4422 O O . SER A 1 543 ? 13.029 -5.699 -55.573 1.00 63.41 543 SER A O 1
ATOM 4424 N N . ASN A 1 544 ? 15.037 -6.469 -54.946 1.00 71.44 544 ASN A N 1
ATOM 4425 C CA . ASN A 1 544 ? 14.546 -7.555 -54.083 1.00 71.44 544 ASN A CA 1
ATOM 4426 C C . ASN A 1 544 ? 15.489 -7.836 -52.884 1.00 71.44 544 ASN A C 1
ATOM 4428 O O . ASN A 1 544 ? 16.710 -7.928 -53.038 1.00 71.44 544 ASN A O 1
ATOM 4432 N N . LEU A 1 545 ? 14.904 -8.064 -51.699 1.00 60.69 545 LEU A N 1
ATOM 4433 C CA . LEU A 1 545 ? 15.572 -8.340 -50.416 1.00 60.69 545 LEU A CA 1
ATOM 4434 C C . LEU A 1 545 ? 16.489 -9.591 -50.401 1.00 60.69 545 LEU A C 1
ATOM 4436 O O . LEU A 1 545 ? 17.555 -9.576 -49.791 1.00 60.69 545 LEU A O 1
ATOM 4440 N N . ALA A 1 546 ? 16.138 -10.673 -51.100 1.00 64.94 546 ALA A N 1
ATOM 4441 C CA . ALA A 1 546 ? 16.956 -11.890 -51.186 1.00 64.94 546 ALA A CA 1
ATOM 4442 C C . ALA A 1 546 ? 18.256 -11.679 -51.990 1.00 64.94 546 ALA A C 1
ATOM 4444 O O . ALA A 1 546 ? 19.272 -12.341 -51.751 1.00 64.94 546 ALA A O 1
ATOM 4445 N N . GLN A 1 547 ? 18.236 -10.743 -52.942 1.00 66.56 547 GLN A N 1
ATOM 4446 C CA . GLN A 1 547 ? 19.416 -10.325 -53.699 1.00 66.56 547 GLN A CA 1
ATOM 4447 C C . GLN A 1 547 ? 20.308 -9.399 -52.862 1.00 66.56 547 GLN A C 1
ATOM 4449 O O . GLN A 1 547 ? 21.535 -9.507 -52.930 1.00 66.56 547 GLN A O 1
ATOM 4454 N N . LEU A 1 548 ? 19.700 -8.582 -51.993 1.00 66.94 548 LEU A N 1
ATOM 4455 C CA . LEU A 1 548 ? 20.403 -7.695 -51.069 1.00 66.94 548 LEU A CA 1
ATOM 4456 C C . LEU A 1 548 ? 21.329 -8.464 -50.118 1.00 66.94 548 LEU A C 1
ATOM 4458 O O . LEU A 1 548 ? 22.496 -8.102 -49.997 1.00 66.94 548 LEU A O 1
ATOM 4462 N N . THR A 1 549 ? 20.876 -9.555 -49.490 1.00 63.06 549 THR A N 1
ATOM 4463 C CA . THR A 1 549 ? 21.722 -10.340 -48.565 1.00 63.06 549 THR A CA 1
ATOM 4464 C C . THR A 1 549 ? 22.959 -10.915 -49.264 1.00 63.06 549 THR A C 1
ATOM 4466 O O . THR A 1 549 ? 24.068 -10.833 -48.735 1.00 63.06 549 THR A O 1
ATOM 4469 N N . LYS A 1 550 ? 22.801 -11.439 -50.489 1.00 67.38 550 LYS A N 1
ATOM 4470 C CA . LYS A 1 550 ? 23.923 -11.943 -51.301 1.00 67.38 550 LYS A CA 1
ATOM 4471 C C . LYS A 1 550 ? 24.886 -10.821 -51.701 1.00 67.38 550 LYS A C 1
ATOM 4473 O O . LYS A 1 550 ? 26.099 -11.017 -51.662 1.00 67.38 550 LYS A O 1
ATOM 4478 N N . MET A 1 551 ? 24.362 -9.642 -52.039 1.00 67.38 551 MET A N 1
ATOM 4479 C CA . MET A 1 551 ? 25.173 -8.465 -52.366 1.00 67.38 551 MET A CA 1
ATOM 4480 C C . MET A 1 551 ? 25.907 -7.890 -51.153 1.00 67.38 551 MET A C 1
ATOM 4482 O O . MET A 1 551 ? 27.056 -7.484 -51.292 1.00 67.38 551 MET A O 1
ATOM 4486 N N . MET A 1 552 ? 25.301 -7.903 -49.966 1.00 67.31 552 MET A N 1
ATOM 4487 C CA . MET A 1 552 ? 25.940 -7.460 -48.723 1.00 67.31 552 MET A CA 1
ATOM 4488 C C . MET A 1 552 ? 27.116 -8.361 -48.335 1.00 67.31 552 MET A C 1
ATOM 4490 O O . MET A 1 552 ? 28.184 -7.854 -48.000 1.00 67.31 552 MET A O 1
ATOM 4494 N N . ILE A 1 553 ? 26.964 -9.686 -48.465 1.00 66.38 553 ILE A N 1
ATOM 4495 C CA . ILE A 1 553 ? 28.066 -10.643 -48.261 1.00 66.38 553 ILE A CA 1
ATOM 4496 C C . ILE A 1 553 ? 29.196 -10.375 -49.266 1.00 66.38 553 ILE A C 1
ATOM 4498 O O . ILE A 1 553 ? 30.363 -10.312 -48.887 1.00 66.38 553 ILE A O 1
ATOM 4502 N N . ALA A 1 554 ? 28.859 -10.136 -50.538 1.00 64.31 554 ALA A N 1
ATOM 4503 C CA . ALA A 1 554 ? 29.844 -9.813 -51.571 1.00 64.31 554 ALA A CA 1
ATOM 4504 C C . ALA A 1 554 ? 30.547 -8.454 -51.352 1.00 64.31 554 ALA A C 1
ATOM 4506 O O . ALA A 1 554 ? 31.672 -8.264 -51.813 1.00 64.31 554 ALA A O 1
ATOM 4507 N N . LYS A 1 555 ? 29.905 -7.514 -50.644 1.00 68.88 555 LYS A N 1
ATOM 4508 C CA . LYS A 1 555 ? 30.404 -6.151 -50.394 1.00 68.88 555 LYS A CA 1
ATOM 4509 C C . LYS A 1 555 ? 31.024 -5.944 -49.010 1.00 68.88 555 LYS A C 1
ATOM 4511 O O . LYS A 1 555 ? 31.493 -4.846 -48.724 1.00 68.88 555 LYS A O 1
ATOM 4516 N N . GLN A 1 556 ? 31.125 -6.978 -48.174 1.00 66.62 556 GLN A N 1
ATOM 4517 C CA . GLN A 1 556 ? 31.721 -6.870 -46.834 1.00 66.62 556 GLN A CA 1
ATOM 4518 C C . GLN A 1 556 ? 33.194 -6.399 -46.868 1.00 66.62 556 GLN A C 1
ATOM 4520 O O . GLN A 1 556 ? 33.669 -5.754 -45.935 1.00 66.62 556 GLN A O 1
ATOM 4525 N N . GLY A 1 557 ? 33.910 -6.653 -47.972 1.00 76.75 557 GLY A N 1
ATOM 4526 C CA . GLY A 1 557 ? 35.265 -6.135 -48.206 1.00 76.75 557 GLY A CA 1
ATOM 4527 C C . GLY A 1 557 ? 35.323 -4.701 -48.754 1.00 76.75 557 GLY A C 1
ATOM 4528 O O . GLY A 1 557 ? 36.365 -4.054 -48.653 1.00 76.75 557 GLY A O 1
ATOM 4529 N N . THR A 1 558 ? 34.223 -4.176 -49.303 1.00 83.69 558 THR A N 1
ATOM 4530 C CA . THR A 1 558 ? 34.182 -2.859 -49.960 1.00 83.69 558 THR A CA 1
ATOM 4531 C C . THR A 1 558 ? 34.453 -1.731 -48.973 1.00 83.69 558 THR A C 1
ATOM 4533 O O . THR A 1 558 ? 35.264 -0.856 -49.266 1.00 83.69 558 THR A O 1
ATOM 4536 N N . SER A 1 559 ? 33.874 -1.790 -47.773 1.00 86.25 559 SER A N 1
ATOM 4537 C CA . SER A 1 559 ? 34.100 -0.765 -46.753 1.00 86.25 559 SER A CA 1
ATOM 4538 C C . SER A 1 559 ? 35.558 -0.682 -46.320 1.00 86.25 559 SER A C 1
ATOM 4540 O O . SER A 1 559 ? 36.106 0.404 -46.180 1.00 86.25 559 SER A O 1
ATOM 4542 N N . THR A 1 560 ? 36.228 -1.828 -46.159 1.00 87.12 560 THR A N 1
ATOM 4543 C CA . THR A 1 560 ? 37.645 -1.858 -45.757 1.00 87.12 560 THR A CA 1
ATOM 4544 C C . THR A 1 560 ? 38.543 -1.245 -46.829 1.00 87.12 560 THR A C 1
ATOM 4546 O O . THR A 1 560 ? 39.477 -0.515 -46.498 1.00 87.12 560 THR A O 1
ATOM 4549 N N . ILE A 1 561 ? 38.243 -1.500 -48.105 1.00 88.56 561 ILE A N 1
ATOM 4550 C CA . ILE A 1 561 ? 38.970 -0.903 -49.231 1.00 88.56 561 ILE A CA 1
ATOM 4551 C C . ILE A 1 561 ? 38.785 0.619 -49.234 1.00 88.56 561 ILE A C 1
ATOM 4553 O O . ILE A 1 561 ? 39.780 1.343 -49.228 1.00 88.56 561 ILE A O 1
ATOM 4557 N N . ILE A 1 562 ? 37.539 1.097 -49.139 1.00 89.75 562 ILE A N 1
ATOM 4558 C CA . ILE A 1 562 ? 37.223 2.532 -49.096 1.00 89.75 562 ILE A CA 1
ATOM 4559 C C . ILE A 1 562 ? 37.949 3.212 -47.928 1.00 89.75 562 ILE A C 1
ATOM 4561 O O . ILE A 1 562 ? 38.660 4.191 -48.134 1.00 89.75 562 ILE A O 1
ATOM 4565 N N . ILE A 1 563 ? 37.845 2.667 -46.712 1.00 88.50 563 ILE A N 1
ATOM 4566 C CA . ILE A 1 563 ? 38.475 3.239 -45.509 1.00 88.50 563 ILE A CA 1
ATOM 4567 C C . ILE A 1 563 ? 39.996 3.327 -45.659 1.00 88.50 563 ILE A C 1
ATOM 4569 O O . ILE A 1 563 ? 40.603 4.306 -45.225 1.00 88.50 563 ILE A O 1
ATOM 4573 N N . ASN A 1 564 ? 40.632 2.306 -46.239 1.00 88.75 564 ASN A N 1
ATOM 4574 C CA . ASN A 1 564 ? 42.079 2.310 -46.437 1.00 88.75 564 ASN A CA 1
ATOM 4575 C C . ASN A 1 564 ? 42.510 3.354 -47.466 1.00 88.75 564 ASN A C 1
ATOM 4577 O O . ASN A 1 564 ? 43.510 4.032 -47.249 1.00 88.75 564 ASN A O 1
ATOM 4581 N N . GLU A 1 565 ? 41.747 3.526 -48.541 1.00 91.00 565 GLU A N 1
ATOM 4582 C CA . GLU A 1 565 ? 42.035 4.535 -49.559 1.00 91.00 565 GLU A CA 1
ATOM 4583 C C . GLU A 1 565 ? 41.776 5.957 -49.053 1.00 91.00 565 GLU A C 1
ATOM 4585 O O . GLU A 1 565 ? 42.551 6.865 -49.345 1.00 91.00 565 GLU A O 1
ATOM 4590 N N . MET A 1 566 ? 40.764 6.144 -48.205 1.00 87.81 566 MET A N 1
ATOM 4591 C CA . MET A 1 566 ? 40.495 7.421 -47.542 1.00 87.81 566 MET A CA 1
ATOM 4592 C C . MET A 1 566 ? 41.643 7.901 -46.652 1.00 87.81 566 MET A C 1
ATOM 4594 O O . MET A 1 566 ? 41.789 9.102 -46.463 1.00 87.81 566 MET A O 1
ATOM 4598 N N . LYS A 1 567 ? 42.484 7.009 -46.109 1.00 86.06 567 LYS A N 1
ATOM 4599 C CA . LYS A 1 567 ? 43.662 7.422 -45.318 1.00 86.06 567 LYS A CA 1
ATOM 4600 C C . LYS A 1 567 ? 44.672 8.228 -46.139 1.00 86.06 567 LYS A C 1
ATOM 4602 O O . LYS A 1 567 ? 45.495 8.925 -45.559 1.00 86.06 567 LYS A O 1
ATOM 4607 N N . MET A 1 568 ? 44.623 8.118 -47.466 1.00 86.25 568 MET A N 1
ATOM 4608 C CA . MET A 1 568 ? 45.467 8.887 -48.381 1.00 86.25 568 MET A CA 1
ATOM 4609 C C . MET A 1 568 ? 44.899 10.281 -48.681 1.00 86.25 568 MET A C 1
ATOM 4611 O O . MET A 1 568 ? 45.570 11.090 -49.318 1.00 86.25 568 MET A O 1
ATOM 4615 N N . TYR A 1 569 ? 43.670 10.564 -48.246 1.00 86.06 569 TYR A N 1
ATOM 4616 C CA . TYR A 1 569 ? 43.024 11.852 -48.426 1.00 86.06 569 TYR A CA 1
ATOM 4617 C C . TYR A 1 569 ? 43.311 12.768 -47.234 1.00 86.06 569 TYR A C 1
ATOM 4619 O O . TYR A 1 569 ? 43.126 12.386 -46.080 1.00 86.06 569 TYR A O 1
ATOM 4627 N N . THR A 1 570 ? 43.743 13.998 -47.514 1.00 80.19 570 THR A N 1
ATOM 4628 C CA . THR A 1 570 ? 43.917 15.041 -46.498 1.00 80.19 570 THR A CA 1
ATOM 4629 C C . THR A 1 570 ? 42.745 16.023 -46.590 1.00 80.19 570 THR A C 1
ATOM 4631 O O . THR A 1 570 ? 42.652 16.727 -47.597 1.00 80.19 570 THR A O 1
ATOM 4634 N N . PRO A 1 571 ? 41.847 16.078 -45.585 1.00 75.56 571 PRO A N 1
ATOM 4635 C CA . PRO A 1 571 ? 40.709 16.993 -45.602 1.00 75.56 571 PRO A CA 1
ATOM 4636 C C . PRO A 1 571 ? 41.131 18.460 -45.717 1.00 75.56 571 PRO A C 1
ATOM 4638 O O . PRO A 1 571 ? 41.994 18.927 -44.973 1.00 75.56 571 PRO A O 1
ATOM 4641 N N . GLY A 1 572 ? 40.464 19.206 -46.599 1.00 69.25 572 GLY A N 1
ATOM 4642 C CA . GLY A 1 572 ? 40.367 20.661 -46.483 1.00 69.25 572 GLY A CA 1
ATOM 4643 C C . GLY A 1 572 ? 39.321 21.062 -45.435 1.00 69.25 572 GLY A C 1
ATOM 4644 O O . GLY A 1 572 ? 38.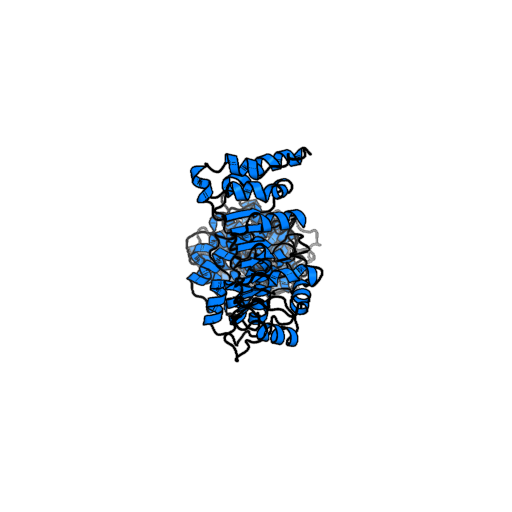417 20.286 -45.123 1.00 69.25 572 GLY A O 1
ATOM 4645 N N . VAL A 1 573 ? 39.422 22.283 -44.899 1.00 63.34 573 VAL A N 1
ATOM 4646 C CA . VAL A 1 573 ? 38.390 22.844 -44.007 1.00 63.34 573 VAL A CA 1
ATOM 4647 C C . VAL A 1 573 ? 37.054 22.890 -44.758 1.00 63.34 573 VAL A C 1
ATOM 4649 O O . VAL A 1 573 ? 36.994 23.430 -45.865 1.00 63.34 573 VAL A O 1
ATOM 4652 N N . ASP A 1 574 ? 36.017 22.299 -44.158 1.00 63.25 574 ASP A N 1
ATOM 4653 C CA . ASP A 1 574 ? 34.653 22.194 -44.697 1.00 63.25 574 ASP A CA 1
ATOM 4654 C C . ASP A 1 574 ? 34.533 21.500 -46.067 1.00 63.25 574 ASP A C 1
ATOM 4656 O O . ASP A 1 574 ? 33.570 21.713 -46.794 1.00 63.25 574 ASP A O 1
ATOM 4660 N N . ASP A 1 575 ? 35.479 20.635 -46.442 1.00 72.25 575 ASP A N 1
ATOM 4661 C CA . ASP A 1 575 ? 35.427 19.924 -47.725 1.00 72.25 575 ASP A CA 1
ATOM 4662 C C . ASP A 1 575 ? 34.641 18.600 -47.636 1.00 72.25 575 ASP A C 1
ATOM 4664 O O . ASP A 1 575 ? 35.204 17.502 -47.700 1.00 72.25 575 ASP A O 1
ATOM 4668 N N . TYR A 1 576 ? 33.317 18.705 -47.461 1.00 73.62 576 TYR A N 1
ATOM 4669 C CA . TYR A 1 576 ? 32.425 17.544 -47.312 1.00 73.62 576 TYR A CA 1
ATOM 4670 C C . TYR A 1 576 ? 32.358 16.666 -48.573 1.00 73.62 576 TYR A C 1
ATOM 4672 O O . TYR A 1 576 ? 32.093 15.471 -48.469 1.00 73.62 576 TYR A O 1
ATOM 4680 N N . LEU A 1 577 ? 32.617 17.230 -49.761 1.00 81.00 577 LEU A N 1
ATOM 4681 C CA . LEU A 1 577 ? 32.584 16.502 -51.037 1.00 81.00 577 LEU A CA 1
ATOM 4682 C C . LEU A 1 577 ? 33.962 16.000 -51.493 1.00 81.00 577 LEU A C 1
ATOM 4684 O O . LEU A 1 577 ? 34.045 15.072 -52.303 1.00 81.00 577 LEU A O 1
ATOM 4688 N N . GLY A 1 578 ? 35.045 16.596 -50.997 1.00 84.56 578 GLY A N 1
ATOM 4689 C CA . GLY A 1 578 ? 36.397 16.355 -51.490 1.00 84.56 578 GLY A CA 1
ATOM 4690 C C . GLY A 1 578 ? 36.882 14.929 -51.299 1.00 84.56 578 GLY A C 1
ATOM 4691 O O . GLY A 1 578 ? 37.557 14.404 -52.182 1.00 84.56 578 GLY A O 1
ATOM 4692 N N . VAL A 1 579 ? 36.466 14.249 -50.223 1.00 87.00 579 VAL A N 1
ATOM 4693 C CA . VAL A 1 579 ? 36.822 12.837 -50.014 1.00 87.00 579 VAL A CA 1
ATOM 4694 C C . VAL A 1 579 ? 36.227 11.940 -51.096 1.00 87.00 579 VAL A C 1
ATOM 4696 O O . VAL A 1 579 ? 36.909 11.061 -51.621 1.00 87.00 579 VAL A O 1
ATOM 4699 N N . TYR A 1 580 ? 34.984 12.199 -51.502 1.00 89.75 580 TYR A N 1
ATOM 4700 C CA . TYR A 1 580 ? 34.328 11.427 -52.551 1.00 89.75 580 TYR A CA 1
ATOM 4701 C C . TYR A 1 580 ? 34.958 11.729 -53.914 1.00 89.75 580 TYR A C 1
ATOM 4703 O O . TYR A 1 580 ? 35.278 10.803 -54.652 1.00 89.75 580 TYR A O 1
ATOM 4711 N N . LYS A 1 581 ? 35.258 12.996 -54.225 1.00 88.38 581 LYS A N 1
ATOM 4712 C CA . LYS A 1 581 ? 35.975 13.364 -55.465 1.00 88.38 581 LYS A CA 1
ATOM 4713 C C . LYS A 1 581 ? 37.378 12.768 -55.531 1.00 88.38 581 LYS A C 1
ATOM 4715 O O . LYS A 1 581 ? 37.820 12.310 -56.585 1.00 88.38 581 LYS A O 1
ATOM 4720 N N . PHE A 1 582 ? 38.085 12.741 -54.403 1.00 90.88 582 PHE A N 1
ATOM 4721 C CA . PHE A 1 582 ? 39.384 12.090 -54.306 1.00 90.88 582 PHE A CA 1
ATOM 4722 C C . PHE A 1 582 ? 39.275 10.598 -54.624 1.00 90.88 582 PHE A C 1
ATOM 4724 O O . PHE A 1 582 ? 40.067 10.095 -55.423 1.00 90.88 582 PHE A O 1
ATOM 4731 N N . LEU A 1 583 ? 38.290 9.905 -54.045 1.00 91.12 583 LEU A N 1
ATOM 4732 C CA . LEU A 1 583 ? 38.049 8.484 -54.301 1.00 91.12 583 LEU A CA 1
ATOM 4733 C C . LEU A 1 583 ? 37.577 8.222 -55.737 1.00 91.12 583 LEU A C 1
ATOM 4735 O O . LEU A 1 583 ? 37.998 7.233 -56.331 1.00 91.12 583 LEU A O 1
ATOM 4739 N N . GLU A 1 584 ? 36.779 9.110 -56.333 1.00 92.50 584 GLU A N 1
ATOM 4740 C CA . GLU A 1 584 ? 36.389 9.039 -57.747 1.00 92.50 584 GLU A CA 1
ATOM 4741 C C . GLU A 1 584 ? 37.604 9.143 -58.685 1.00 92.50 584 GLU A C 1
ATOM 4743 O O . GLU A 1 584 ? 37.705 8.403 -59.665 1.00 92.50 584 GLU A O 1
ATOM 4748 N N . ALA A 1 585 ? 38.560 10.023 -58.383 1.00 90.69 585 ALA A N 1
ATOM 4749 C CA . ALA A 1 585 ? 39.754 10.195 -59.207 1.00 90.69 585 ALA A CA 1
ATOM 4750 C C . ALA A 1 585 ? 40.799 9.087 -58.969 1.00 90.69 585 ALA A C 1
ATOM 4752 O O . ALA A 1 585 ? 41.348 8.520 -59.922 1.00 90.69 585 ALA A O 1
ATOM 4753 N N . ASN A 1 586 ? 41.045 8.736 -57.704 1.00 91.62 586 ASN A N 1
ATOM 4754 C CA . ASN A 1 586 ? 42.236 7.991 -57.278 1.00 91.62 586 ASN A CA 1
ATOM 4755 C C . ASN A 1 586 ? 41.944 6.616 -56.660 1.00 91.62 586 ASN A C 1
ATOM 4757 O O . ASN A 1 586 ? 42.871 5.827 -56.497 1.00 91.62 586 ASN A O 1
ATOM 4761 N N . GLY A 1 587 ? 40.690 6.314 -56.323 1.00 91.38 587 GLY A N 1
ATOM 4762 C CA . GLY A 1 587 ? 40.326 5.060 -55.667 1.00 91.38 587 GLY A CA 1
ATOM 4763 C C . GLY A 1 587 ? 40.419 3.834 -56.578 1.00 91.38 587 GLY A C 1
ATOM 4764 O O . GLY A 1 587 ? 40.542 3.923 -57.806 1.00 91.38 587 GLY A O 1
ATOM 4765 N N . SER A 1 588 ? 40.312 2.649 -55.984 1.00 91.56 588 SER A N 1
ATOM 4766 C CA . SER A 1 588 ? 40.111 1.411 -56.740 1.00 91.56 588 SER A CA 1
ATOM 4767 C C . SER A 1 588 ? 38.752 1.402 -57.442 1.00 91.56 588 SER A C 1
ATOM 4769 O O . SER A 1 588 ? 37.874 2.226 -57.186 1.00 91.56 588 SER A O 1
ATOM 4771 N N . ARG A 1 589 ? 38.538 0.431 -58.339 1.00 88.81 589 ARG A N 1
ATOM 4772 C CA . ARG A 1 589 ? 37.289 0.311 -59.108 1.00 88.81 589 ARG A CA 1
ATOM 4773 C C . ARG A 1 589 ? 36.035 0.343 -58.221 1.00 88.81 589 ARG A C 1
ATOM 4775 O O . ARG A 1 589 ? 35.051 0.965 -58.608 1.00 88.81 589 ARG A O 1
ATOM 4782 N N . CYS A 1 590 ? 36.060 -0.305 -57.054 1.00 86.50 590 CYS A N 1
ATOM 4783 C CA . CYS A 1 590 ? 34.916 -0.314 -56.142 1.00 86.50 590 CYS A CA 1
ATOM 4784 C C . CYS A 1 590 ? 34.720 1.026 -55.423 1.00 86.50 590 CYS A C 1
ATOM 4786 O O . CYS A 1 590 ? 33.583 1.483 -55.331 1.00 86.50 590 CYS A O 1
ATOM 4788 N N . SER A 1 591 ? 35.795 1.678 -54.974 1.00 90.06 591 SER A N 1
ATOM 4789 C CA . SER A 1 591 ? 35.710 2.989 -54.321 1.00 90.06 591 SER A CA 1
ATOM 4790 C C . SER A 1 591 ? 35.285 4.084 -55.290 1.00 90.06 591 SER A C 1
ATOM 4792 O O . SER A 1 591 ? 34.462 4.917 -54.928 1.00 90.06 591 SER A O 1
ATOM 4794 N N . LYS A 1 592 ? 35.772 4.039 -56.538 1.00 90.75 592 LYS A N 1
ATOM 4795 C CA . LYS A 1 592 ? 35.347 4.938 -57.619 1.00 90.75 592 LYS A CA 1
ATOM 4796 C C . LYS A 1 592 ? 33.856 4.830 -57.875 1.00 90.75 592 LYS A C 1
ATOM 4798 O O . LYS A 1 592 ? 33.161 5.836 -57.881 1.00 90.75 592 LYS A O 1
ATOM 4803 N N . TYR A 1 593 ? 33.368 3.602 -58.031 1.00 88.62 593 TYR A N 1
ATOM 4804 C CA . TYR A 1 593 ? 31.953 3.349 -58.277 1.00 88.62 593 TYR A CA 1
ATOM 4805 C C . TYR A 1 593 ? 31.073 3.813 -57.108 1.00 88.62 593 TYR A C 1
ATOM 4807 O O . TYR A 1 593 ? 30.051 4.458 -57.318 1.00 88.62 593 TYR A O 1
ATOM 4815 N N . TRP A 1 594 ? 31.492 3.538 -55.870 1.00 89.12 594 TRP A N 1
ATOM 4816 C CA . TRP A 1 594 ? 30.789 4.011 -54.678 1.00 89.12 594 TRP A CA 1
ATOM 4817 C C . TRP A 1 594 ? 30.784 5.542 -54.576 1.00 89.12 594 TRP A C 1
ATOM 4819 O O . TRP A 1 594 ? 29.728 6.132 -54.374 1.00 89.12 594 TRP A O 1
ATOM 4829 N N . ALA A 1 595 ? 31.931 6.193 -54.779 1.00 89.69 595 ALA A N 1
ATOM 4830 C CA . ALA A 1 595 ? 32.043 7.646 -54.726 1.00 89.69 595 ALA A CA 1
ATOM 4831 C C . ALA A 1 595 ? 31.223 8.339 -55.823 1.00 89.69 595 ALA A C 1
ATOM 4833 O O . ALA A 1 595 ? 30.555 9.330 -55.548 1.00 89.69 595 ALA A O 1
ATOM 4834 N N . GLN A 1 596 ? 31.209 7.787 -57.039 1.00 89.62 596 GLN A N 1
ATOM 4835 C CA . GLN A 1 596 ? 30.361 8.256 -58.138 1.00 89.62 596 GLN A CA 1
ATOM 4836 C C . GLN A 1 596 ? 28.880 8.157 -57.802 1.00 89.62 596 GLN A C 1
ATOM 4838 O O . GLN A 1 596 ? 28.125 9.091 -58.070 1.00 89.62 596 GLN A O 1
ATOM 4843 N N . TRP A 1 597 ? 28.468 7.042 -57.194 1.00 89.50 597 TRP A N 1
ATOM 4844 C CA . TRP A 1 597 ? 27.100 6.884 -56.726 1.00 89.50 597 TRP A CA 1
ATOM 4845 C C . TRP A 1 597 ? 26.757 7.960 -55.692 1.00 89.50 597 TRP A C 1
ATOM 4847 O O . TRP A 1 597 ? 25.776 8.671 -55.904 1.00 89.50 597 TRP A O 1
ATOM 4857 N N . VAL A 1 598 ? 27.592 8.173 -54.665 1.00 85.50 598 VAL A N 1
ATOM 4858 C CA . VAL A 1 598 ? 27.368 9.243 -53.674 1.00 85.50 598 VAL A CA 1
ATOM 4859 C C . VAL A 1 598 ? 27.258 10.601 -54.375 1.00 85.50 598 VAL A C 1
ATOM 4861 O O . VAL A 1 598 ? 26.225 11.253 -54.290 1.00 85.50 598 VAL A O 1
ATOM 4864 N N . LEU A 1 599 ? 28.261 10.996 -55.161 1.00 85.69 599 LEU A N 1
ATOM 4865 C CA . LEU A 1 599 ? 28.284 12.288 -55.858 1.00 85.69 599 LEU A CA 1
ATOM 4866 C C . LEU A 1 599 ? 27.082 12.490 -56.795 1.00 85.69 599 LEU A C 1
ATOM 4868 O O . LEU A 1 599 ? 26.613 13.612 -56.962 1.00 85.69 599 LEU A O 1
ATOM 4872 N N . SER A 1 600 ? 26.555 11.419 -57.397 1.00 85.38 600 SER A N 1
ATOM 4873 C CA . SER A 1 600 ? 25.387 11.504 -58.279 1.00 85.38 600 SER A CA 1
ATOM 4874 C C . SER A 1 600 ? 24.071 11.805 -57.557 1.00 85.38 600 SER A C 1
ATOM 4876 O O . SER A 1 600 ? 23.199 12.405 -58.178 1.00 85.38 600 SER A O 1
ATOM 4878 N N . HIS A 1 601 ? 23.951 11.455 -56.273 1.00 79.75 601 HIS A N 1
ATOM 4879 C CA . HIS A 1 601 ? 22.760 11.721 -55.455 1.00 79.75 601 HIS A CA 1
ATOM 4880 C C . HIS A 1 601 ? 22.828 13.078 -54.734 1.00 79.75 601 HIS A C 1
ATOM 4882 O O . HIS A 1 601 ? 21.846 13.508 -54.146 1.00 79.75 601 HIS A O 1
ATOM 4888 N N . PHE A 1 602 ? 23.968 13.776 -54.820 1.00 73.88 602 PHE A N 1
ATOM 4889 C CA . PHE A 1 602 ? 24.235 15.047 -54.136 1.00 73.88 602 PHE A CA 1
ATOM 4890 C C . PHE A 1 602 ? 24.754 16.133 -55.094 1.00 73.88 602 PHE A C 1
ATOM 4892 O O . PHE A 1 602 ? 25.568 16.975 -54.717 1.00 73.88 602 PHE A O 1
ATOM 4899 N N . ARG A 1 603 ? 24.308 16.117 -56.359 1.00 60.81 603 ARG A N 1
ATOM 4900 C CA . ARG A 1 603 ? 24.778 17.059 -57.396 1.00 60.81 603 ARG A CA 1
ATOM 4901 C C . ARG A 1 603 ? 24.433 18.523 -57.108 1.00 60.81 603 ARG A C 1
ATOM 4903 O O . ARG A 1 603 ? 25.152 19.397 -57.580 1.00 60.81 603 ARG A O 1
ATOM 4910 N N . ASP A 1 604 ? 23.390 18.764 -56.318 1.00 62.00 604 ASP A N 1
ATOM 4911 C CA . ASP A 1 604 ? 22.864 20.103 -56.020 1.00 62.00 604 ASP A CA 1
ATOM 4912 C C . ASP A 1 604 ? 23.429 20.708 -54.718 1.00 62.00 604 ASP A C 1
ATOM 4914 O O . ASP A 1 604 ? 23.016 21.785 -54.290 1.00 62.00 604 ASP A O 1
ATOM 4918 N N . VAL A 1 605 ? 24.385 20.034 -54.068 1.00 60.12 605 VAL A N 1
ATOM 4919 C CA . VAL A 1 605 ? 25.054 20.541 -52.862 1.00 60.12 605 VAL A CA 1
ATOM 4920 C C . VAL A 1 605 ? 26.065 21.623 -53.255 1.00 60.12 605 VAL A C 1
ATOM 4922 O O . VAL A 1 605 ? 27.099 21.312 -53.850 1.00 60.12 605 VAL A O 1
ATOM 4925 N N . GLU A 1 606 ? 25.796 22.891 -52.912 1.00 56.78 606 GLU A N 1
ATOM 4926 C CA . GLU A 1 606 ? 26.765 23.979 -53.113 1.00 56.78 606 GLU A CA 1
ATOM 4927 C C . GLU A 1 606 ? 28.083 23.665 -52.389 1.00 56.78 606 GLU A C 1
ATOM 4929 O O . GLU A 1 606 ? 28.112 23.409 -51.183 1.00 56.78 606 GLU A O 1
ATOM 4934 N N . GLU A 1 607 ? 29.193 23.697 -53.134 1.00 56.62 607 GLU A N 1
ATOM 4935 C CA . GLU A 1 607 ? 30.527 23.550 -52.560 1.00 56.62 607 GLU A CA 1
ATOM 4936 C C . GLU A 1 607 ? 30.782 24.668 -51.541 1.00 56.62 607 GLU A C 1
ATOM 4938 O O . GLU A 1 607 ? 30.716 25.854 -51.896 1.00 56.62 607 GLU A O 1
ATOM 4943 N N . PRO A 1 608 ? 31.155 24.328 -50.295 1.00 49.97 608 PRO A N 1
ATOM 4944 C CA . PRO A 1 608 ? 31.721 25.303 -49.382 1.00 49.97 608 PRO A CA 1
ATOM 4945 C C . PRO A 1 608 ? 32.907 25.955 -50.086 1.00 49.97 608 PRO A C 1
ATOM 4947 O O . PRO A 1 608 ? 33.771 25.265 -50.626 1.00 49.97 608 PRO A O 1
ATOM 4950 N N . ARG A 1 609 ? 32.936 27.291 -50.138 1.00 42.72 609 ARG A N 1
ATOM 4951 C CA . ARG A 1 609 ? 34.003 28.058 -50.801 1.00 42.72 609 ARG A CA 1
ATOM 4952 C C . ARG A 1 609 ? 35.320 27.936 -50.022 1.00 42.72 609 ARG A C 1
ATOM 4954 O O . ARG A 1 609 ? 35.822 28.926 -49.495 1.00 42.72 609 ARG A O 1
ATOM 4961 N N . SER A 1 610 ? 35.905 26.746 -49.941 1.00 41.25 610 SER A N 1
ATOM 4962 C CA . SER A 1 610 ? 37.257 26.532 -49.444 1.00 41.25 610 SER A CA 1
ATOM 4963 C C . SER A 1 610 ? 38.215 26.383 -50.634 1.00 41.25 610 SER A C 1
ATOM 4965 O O . SER A 1 610 ? 37.902 25.844 -51.693 1.00 41.25 610 SER A O 1
ATOM 4967 N N . LYS A 1 611 ? 39.360 27.062 -50.520 1.00 40.72 611 LYS A N 1
ATOM 4968 C CA . LYS A 1 611 ? 40.282 27.400 -51.615 1.00 40.72 611 LYS A CA 1
ATOM 4969 C C . LYS A 1 611 ? 40.669 26.174 -52.453 1.00 40.72 611 LYS A C 1
ATOM 4971 O O . LYS A 1 611 ? 41.245 25.233 -51.920 1.00 40.72 611 LYS A O 1
ATOM 4976 N N . ARG A 1 612 ? 40.458 26.273 -53.776 1.00 37.69 612 ARG A N 1
ATOM 4977 C CA . ARG A 1 612 ? 41.008 25.395 -54.831 1.00 37.69 612 ARG A CA 1
ATOM 4978 C C . ARG A 1 612 ? 42.344 24.764 -54.408 1.00 37.69 612 ARG A C 1
ATOM 4980 O O . ARG A 1 612 ? 43.349 25.471 -54.297 1.00 37.69 612 ARG A O 1
ATOM 4987 N N . MET A 1 613 ? 42.350 23.446 -54.210 1.00 36.97 613 MET A N 1
ATOM 4988 C CA . MET A 1 613 ? 43.557 22.664 -53.941 1.00 36.97 613 MET A CA 1
ATOM 4989 C C . MET A 1 613 ? 44.601 22.871 -55.048 1.00 36.97 613 MET A C 1
ATOM 4991 O O . MET A 1 613 ? 44.323 22.671 -56.233 1.00 36.97 613 MET A O 1
ATOM 4995 N N . LYS A 1 614 ? 45.835 23.212 -54.658 1.00 39.00 614 LYS A N 1
ATOM 4996 C CA . LYS A 1 614 ? 47.022 22.972 -55.486 1.00 39.00 614 LYS A CA 1
ATOM 4997 C C . LYS A 1 614 ? 47.357 21.487 -55.388 1.00 39.00 614 LYS A C 1
ATOM 4999 O O . LYS A 1 614 ? 47.839 21.031 -54.358 1.00 39.00 614 LYS A O 1
ATOM 5004 N N . ILE A 1 615 ? 47.119 20.753 -56.470 1.00 35.25 615 ILE A N 1
ATOM 5005 C CA . ILE A 1 615 ? 47.666 19.410 -56.665 1.00 35.25 615 ILE A CA 1
ATOM 5006 C C . ILE A 1 615 ? 49.192 19.558 -56.748 1.00 35.25 615 ILE A C 1
ATOM 5008 O O . ILE A 1 615 ? 49.708 20.088 -57.731 1.00 35.25 615 ILE A O 1
ATOM 5012 N N . ILE A 1 616 ? 49.914 19.121 -55.717 1.00 39.38 616 ILE A N 1
ATOM 5013 C CA . ILE A 1 616 ? 51.364 18.929 -55.796 1.00 39.38 616 ILE A CA 1
ATOM 5014 C C . ILE A 1 616 ? 51.576 17.570 -56.467 1.00 39.38 616 ILE A C 1
ATOM 5016 O O . ILE A 1 616 ? 51.298 16.530 -55.876 1.00 39.38 616 ILE A O 1
ATOM 5020 N N . ARG A 1 617 ? 52.004 17.585 -57.733 1.00 34.72 617 ARG A N 1
ATOM 5021 C CA . ARG A 1 617 ? 52.583 16.408 -58.391 1.00 34.72 617 ARG A CA 1
ATOM 5022 C C . ARG A 1 617 ? 54.055 16.332 -57.984 1.00 34.72 617 ARG A C 1
ATOM 5024 O O . ARG A 1 617 ? 54.757 17.327 -58.159 1.00 34.72 617 ARG A O 1
ATOM 5031 N N . ASN A 1 618 ? 54.474 15.187 -57.445 1.00 36.28 618 ASN A N 1
ATOM 5032 C CA . ASN A 1 618 ? 55.889 14.808 -57.395 1.00 36.28 618 ASN A CA 1
ATOM 5033 C C . ASN A 1 618 ? 56.383 14.451 -58.794 1.00 36.28 618 ASN A C 1
ATOM 5035 O O . ASN A 1 618 ? 55.598 13.806 -59.532 1.00 36.28 618 ASN A O 1
#

Mean predicted aligned error: 13.97 Å